Protein 3NKZ (pdb70)

InterPro domains:
  IPR008622 Flagellar protein FliT [MF_01180] (1-120)
  IPR008622 Flagellar protein FliT [PF05400] (8-108)

Solvent-accessible surface area: 20048 Å² total

Foldseek 3Di:
DPPVLVCLLVVLVCQLVVLVVVVVCVVPPCVVCNVVSCCNLVSVVVNVVSVLVPDDPVVSVVVNVVSVVVSVVVNVVVVVVVVVVVVVVVVVD/DVVCLVVVLVVLVVVLVVLVVVVVCVVVPVCPVPLVSVVNLVSVLVNVLSVLVPDPPVVSVVVNVVSVVVSVVVNVVVVVVVVVVVVPVVVPD/DVVCVVVVLVVLVCQLVVLVVCVVCVVVVVVVVNVVSVCNLVSVLVNVLSVLVVDPPVVSVVVNVVSVVVSVVVVVVVVVVVVVVVVPVVD/DVVCLVVVLVVLVVQLVVLVVVVVCVVVPVVPVNLVSLCNLVSVVVNVVSVLVVDPPVVSVVVNVVSVVVSVCVVVVVVVVVVVVVVVVVVD

Radius of gyration: 27.94 Å; Cα contacts (8 Å, |Δi|>4): 290; chains: 4; bounding box: 48×45×96 Å

Organism: Yersinia enterocolitica serotype O:8 / biotype 1B (strain NCTC 13174 / 8081) (NCBI:txid393305)

Sequence (369 aa):
SNAERHQHLLSEYQQILTLSEQLVLATEGNWDALVDLETYLKAVESTANITISSCSSLLQDLLREKLRAILDNEIEIKRLLQLRLDRLSDLVGSNAERHQHLLSEYQQILTLSEQLVLATEGNWDALVDLETYLKAVESTANITISSCSSLLQDLLREKLRAILDNEIEIKRLLQLRLDRLSDLVGSNAERHQHLLSEYQQILTLSEQLVLATEGNNWDALVDLETYLKAVESTANITISSCSSLLQDLLREKLRAILDNEIEIKRLLQLRLDRLSDLSNAERHQHLLSEYQQILTLSEQLVLATEGNWDALVDLETYLKAVESTANITISSCSSLLQDLLRREKLRAILDNEIEIKRLLQLRLDRLSDLV

B-factor: mean 51.08, std 21.11, range [17.29, 171.87]

Structure (mmCIF, N/CA/C/O backbone):
data_3NKZ
#
_entry.id   3NKZ
#
_cell.length_a   66.798
_cell.length_b   66.758
_cell.length_c   137.649
_cell.angle_alpha   90.00
_cell.angle_beta   90.00
_cell.angle_gamma   90.00
#
_symmetry.space_group_name_H-M   'P 21 21 21'
#
loop_
_entity.id
_entity.type
_entity.pdbx_description
1 polymer 'Flagellar protein fliT'
2 non-polymer 'SULFATE ION'
3 non-polymer 'TETRAETHYLENE GLYCOL'
4 water water
#
loop_
_atom_site.group_PDB
_atom_site.id
_atom_site.type_symbol
_atom_site.label_atom_id
_atom_site.label_alt_id
_atom_site.label_comp_id
_atom_site.label_asym_id
_atom_site.label_entity_id
_atom_site.label_seq_id
_atom_site.pdbx_PDB_ins_code
_atom_site.Cartn_x
_atom_site.Cartn_y
_atom_site.Cartn_z
_atom_site.occupancy
_atom_site.B_iso_or_equiv
_atom_site.auth_seq_id
_atom_site.auth_comp_id
_atom_site.auth_asym_id
_atom_site.auth_atom_id
_atom_site.pdbx_PDB_model_num
ATOM 1 N N . SER A 1 1 ? 4.414 -5.261 13.147 1.00 45.56 -2 SER A N 1
ATOM 2 C CA . SER A 1 1 ? 4.795 -3.867 13.359 1.00 46.28 -2 SER A CA 1
ATOM 3 C C . SER A 1 1 ? 6.296 -3.711 13.597 1.00 48.61 -2 SER A C 1
ATOM 4 O O . SER A 1 1 ? 7.008 -4.686 13.844 1.00 54.94 -2 SER A O 1
ATOM 7 N N . ASN A 1 2 ? 6.765 -2.470 13.530 1.00 41.00 -1 ASN A N 1
ATOM 8 C CA . ASN A 1 2 ? 8.174 -2.156 13.699 1.00 31.08 -1 ASN A CA 1
ATOM 9 C C . ASN A 1 2 ? 8.501 -1.799 15.148 1.00 40.54 -1 ASN A C 1
ATOM 10 O O . ASN A 1 2 ? 7.645 -1.915 16.022 1.00 42.94 -1 ASN A O 1
ATOM 15 N N . ALA A 1 3 ? 9.736 -1.358 15.392 1.00 46.51 0 ALA A N 1
ATOM 16 C CA . ALA A 1 3 ? 10.228 -1.053 16.745 1.00 43.26 0 ALA A CA 1
ATOM 17 C C . ALA A 1 3 ? 9.389 -0.020 17.489 1.00 38.94 0 ALA A C 1
ATOM 18 O O . ALA A 1 3 ? 8.915 -0.270 18.589 1.00 38.92 0 ALA A O 1
ATOM 28 N N . GLU A 1 5 ? 6.453 0.956 16.917 1.00 38.06 2 GLU A N 1
ATOM 29 C CA . GLU A 1 5 ? 5.083 0.477 17.070 1.00 30.84 2 GLU A CA 1
ATOM 30 C C . GLU A 1 5 ? 4.950 -0.543 18.207 1.00 36.21 2 GLU A C 1
ATOM 31 O O . GLU A 1 5 ? 4.002 -0.491 18.992 1.00 41.38 2 GLU A O 1
ATOM 37 N N . ARG A 1 6 ? 5.906 -1.460 18.307 1.00 34.17 3 ARG A N 1
ATOM 38 C CA . ARG A 1 6 ? 5.954 -2.396 19.431 1.00 38.77 3 ARG A CA 1
ATOM 39 C C . ARG A 1 6 ? 6.116 -1.731 20.803 1.00 41.38 3 ARG A C 1
ATOM 40 O O . ARG A 1 6 ? 5.505 -2.159 21.783 1.00 38.77 3 ARG A O 1
ATOM 48 N N . HIS A 1 7 ? 6.963 -0.707 20.871 1.00 41.06 4 HIS A N 1
ATOM 49 C CA . HIS A 1 7 ? 7.206 0.021 22.114 1.00 32.41 4 HIS A CA 1
ATOM 50 C C . HIS A 1 7 ? 5.965 0.799 22.574 1.00 28.68 4 HIS A C 1
ATOM 51 O O . HIS A 1 7 ? 5.597 0.790 23.759 1.00 29.74 4 HIS A O 1
ATOM 58 N N . GLN A 1 8 ? 5.314 1.487 21.651 1.00 25.73 5 GLN A N 1
ATOM 59 C CA . GLN A 1 8 ? 4.098 2.200 22.025 1.00 37.85 5 GLN A CA 1
ATOM 60 C C . GLN A 1 8 ? 3.056 1.215 22.573 1.00 38.28 5 GLN A C 1
ATOM 61 O O . GLN A 1 8 ? 2.393 1.490 23.573 1.00 37.24 5 GLN A O 1
ATOM 67 N N . HIS A 1 9 ? 2.917 0.067 21.915 1.00 30.50 6 HIS A N 1
ATOM 68 C CA . HIS A 1 9 ? 1.901 -0.901 22.306 1.00 23.85 6 HIS A CA 1
ATOM 69 C C . HIS A 1 9 ? 2.243 -1.445 23.687 1.00 27.94 6 HIS A C 1
ATOM 70 O O . HIS A 1 9 ? 1.396 -1.514 24.579 1.00 32.32 6 HIS A O 1
ATOM 77 N N . LEU A 1 10 ? 3.506 -1.798 23.874 1.00 26.68 7 LEU A N 1
ATOM 78 C CA . LEU A 1 10 ? 3.931 -2.405 25.117 1.00 20.83 7 LEU A CA 1
ATOM 79 C C . LEU A 1 10 ? 3.718 -1.451 26.262 1.00 26.68 7 LEU A C 1
ATOM 80 O O . LEU A 1 10 ? 3.178 -1.821 27.290 1.00 30.16 7 LEU A O 1
ATOM 85 N N . LEU A 1 11 ? 4.178 -0.217 26.089 1.00 32.99 8 LEU A N 1
ATOM 86 C CA . LEU A 1 11 ? 4.030 0.791 27.129 1.00 33.24 8 LEU A CA 1
ATOM 87 C C . LEU A 1 11 ? 2.552 1.069 27.338 1.00 28.29 8 LEU A C 1
ATOM 88 O O . LEU A 1 11 ? 2.047 1.108 28.464 1.00 24.60 8 LEU A O 1
ATOM 93 N N . SER A 1 12 ? 1.856 1.252 26.234 1.00 21.55 9 SER A N 1
ATOM 94 C CA . SER A 1 12 ? 0.435 1.495 26.302 1.00 30.18 9 SER A CA 1
ATOM 95 C C . SER A 1 12 ? -0.278 0.417 27.130 1.00 35.26 9 SER A C 1
ATOM 96 O O . SER A 1 12 ? -1.113 0.744 27.974 1.00 38.31 9 SER A O 1
ATOM 99 N N . GLU A 1 13 ? 0.063 -0.858 26.915 1.00 30.05 10 GLU A N 1
ATOM 100 C CA . GLU A 1 13 ? -0.603 -1.962 27.632 1.00 33.42 10 GLU A CA 1
ATOM 101 C C . GLU A 1 13 ? -0.429 -1.860 29.150 1.00 36.16 10 GLU A C 1
ATOM 102 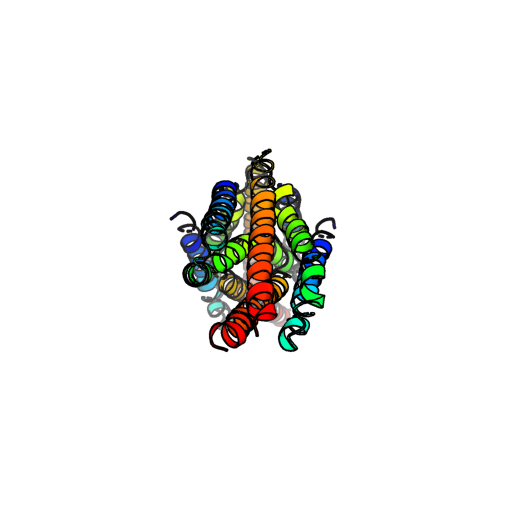O O . GLU A 1 13 ? -1.342 -2.166 29.927 1.00 22.55 10 GLU A O 1
ATOM 108 N N . TYR A 1 14 ? 0.760 -1.435 29.561 1.00 37.75 11 TYR A N 1
ATOM 109 C CA . TYR A 1 14 ? 1.082 -1.312 30.974 1.00 33.98 11 TYR A CA 1
ATOM 110 C C . TYR A 1 14 ? 0.399 -0.092 31.575 1.00 30.43 11 TYR A C 1
ATOM 111 O O . TYR A 1 14 ? 0.034 -0.078 32.758 1.00 32.15 11 TYR A O 1
ATOM 120 N N . GLN A 1 15 ? 0.218 0.934 30.753 1.00 22.35 12 GLN A N 1
ATOM 121 C CA . GLN A 1 15 ? -0.513 2.113 31.182 1.00 19.42 12 GLN A CA 1
ATOM 122 C C . GLN A 1 15 ? -1.956 1.724 31.500 1.00 32.66 12 GLN A C 1
ATOM 123 O O . GLN A 1 15 ? -2.484 2.069 32.562 1.00 41.11 12 GLN A O 1
ATOM 129 N N . GLN A 1 16 ? -2.585 0.988 30.590 1.00 29.75 13 GLN A N 1
ATOM 130 C CA . GLN A 1 16 ? -3.923 0.467 30.832 1.00 29.63 13 GLN A CA 1
ATOM 131 C C . GLN A 1 16 ? -4.001 -0.271 32.158 1.00 31.16 13 GLN A C 1
ATOM 132 O O . GLN A 1 16 ? -4.840 0.037 32.994 1.00 37.50 13 GLN A O 1
ATOM 138 N N . ILE A 1 17 ? -3.145 -1.265 32.343 1.00 28.70 14 ILE A N 1
ATOM 139 C CA . ILE A 1 17 ? -3.192 -2.057 33.565 1.00 30.03 14 ILE A CA 1
ATOM 140 C C . ILE A 1 17 ? -2.973 -1.205 34.814 1.00 29.27 14 ILE A C 1
ATOM 141 O O . ILE A 1 17 ? -3.737 -1.283 35.773 1.00 32.15 14 ILE A O 1
ATOM 146 N N . LEU A 1 18 ? -1.934 -0.378 34.807 1.00 26.93 15 LEU A N 1
ATOM 147 C CA . LEU A 1 18 ? -1.603 0.358 36.013 1.00 23.66 15 LEU A CA 1
ATOM 148 C C . LEU A 1 18 ? -2.716 1.315 36.337 1.00 27.11 15 LEU A C 1
ATOM 149 O O . LEU A 1 18 ? -3.042 1.548 37.499 1.00 32.61 15 LEU A O 1
ATOM 154 N N . THR A 1 19 ? -3.298 1.876 35.294 1.00 25.89 16 THR A N 1
ATOM 155 C CA . THR A 1 19 ? -4.352 2.852 35.464 1.00 33.09 16 THR A CA 1
ATOM 156 C C . THR A 1 19 ? -5.605 2.205 36.062 1.00 34.19 16 THR A C 1
ATOM 157 O O . THR A 1 19 ? -6.289 2.813 36.883 1.00 38.96 16 THR A O 1
ATOM 161 N N . LEU A 1 20 ? -5.871 0.961 35.678 1.00 28.89 17 LEU A N 1
ATOM 162 C CA . LEU A 1 20 ? -6.962 0.191 36.258 1.00 23.93 17 LEU A CA 1
ATOM 163 C C . LEU A 1 20 ? -6.651 -0.229 37.696 1.00 29.82 17 LEU A C 1
ATOM 164 O O . LEU A 1 20 ? -7.460 -0.058 38.601 1.00 33.05 17 LEU A O 1
ATOM 169 N N . SER A 1 21 ? -5.483 -0.817 37.883 1.00 30.47 18 SER A N 1
ATOM 170 C CA . SER A 1 21 ? -4.963 -1.103 39.205 1.00 32.05 18 SER A CA 1
ATOM 171 C C . SER A 1 21 ? -5.217 0.074 40.157 1.00 36.03 18 SER A C 1
ATOM 172 O O . SER A 1 21 ? -5.762 -0.098 41.245 1.00 35.41 18 SER A O 1
ATOM 175 N N . GLU A 1 22 ? -4.827 1.274 39.739 1.00 33.75 19 GLU A N 1
ATOM 176 C CA . GLU A 1 22 ? -5.020 2.472 40.556 1.00 33.42 19 GLU A CA 1
ATOM 177 C C . GLU A 1 22 ? -6.496 2.759 40.886 1.00 37.85 19 GLU A C 1
ATOM 178 O O . GLU A 1 22 ? -6.847 2.965 42.051 1.00 43.23 19 GLU A O 1
ATOM 184 N N . GLN A 1 23 ? -7.363 2.766 39.880 1.00 38.37 20 GLN A N 1
ATOM 185 C CA . GLN A 1 23 ? -8.785 3.003 40.128 1.00 34.99 20 GLN A CA 1
ATOM 186 C C . GLN A 1 23 ? -9.329 2.046 41.176 1.00 37.35 20 GLN A C 1
ATOM 187 O O . GLN A 1 23 ? -9.919 2.468 42.169 1.00 37.68 20 GLN A O 1
ATOM 201 N N . LEU A 1 25 ? -7.664 0.099 43.412 1.00 38.79 22 LEU A N 1
ATOM 202 C CA . LEU A 1 25 ? -7.049 0.333 44.717 1.00 36.18 22 LEU A CA 1
ATOM 203 C C . LEU A 1 25 ? -7.726 1.471 45.466 1.00 45.29 22 LEU A C 1
ATOM 204 O O . LEU A 1 25 ? -7.834 1.429 46.686 1.00 50.72 22 LEU A O 1
ATOM 209 N N . VAL A 1 26 ? -8.197 2.482 44.741 1.00 54.11 23 VAL A N 1
ATOM 210 C CA . VAL A 1 26 ? -8.905 3.587 45.383 1.00 58.93 23 VAL A CA 1
ATOM 211 C C . VAL A 1 26 ? -10.325 3.223 45.816 1.00 51.63 23 VAL A C 1
ATOM 212 O O . VAL A 1 26 ? -10.785 3.659 46.871 1.00 53.64 23 VAL A O 1
ATOM 216 N N . LEU A 1 27 ? -11.025 2.433 45.015 1.00 47.30 24 LEU A N 1
ATOM 217 C CA . LEU A 1 27 ? -12.290 1.894 45.474 1.00 53.09 24 LEU A CA 1
ATOM 218 C C . LEU A 1 27 ? -12.027 1.138 46.759 1.00 61.91 24 LEU A C 1
ATOM 219 O O . LEU A 1 27 ? -12.674 1.382 47.774 1.00 67.69 24 LEU A O 1
ATOM 224 N N . ALA A 1 28 ? -11.048 0.238 46.705 1.00 59.67 25 ALA A N 1
ATOM 225 C CA . ALA A 1 28 ? -10.685 -0.614 47.837 1.00 56.54 25 ALA A CA 1
ATOM 226 C C . ALA A 1 28 ? -10.508 0.152 49.147 1.00 58.19 25 ALA A C 1
ATOM 227 O O . ALA A 1 28 ? -11.090 -0.194 50.176 1.00 57.61 25 ALA A O 1
ATOM 229 N N . THR A 1 29 ? -9.695 1.196 49.101 1.00 59.85 26 THR A N 1
ATOM 230 C CA . THR A 1 29 ? -9.369 1.963 50.289 1.00 58.86 26 THR A CA 1
ATOM 231 C C . THR A 1 29 ? -10.608 2.584 50.919 1.00 63.90 26 THR A C 1
ATOM 232 O O . THR A 1 29 ? -10.530 3.196 51.978 1.00 69.86 26 THR A O 1
ATOM 236 N N . GLU A 1 30 ? -11.756 2.436 50.272 1.00 63.01 27 GLU A N 1
ATOM 237 C CA . GLU A 1 30 ? -12.967 3.020 50.819 1.00 67.29 27 GLU A CA 1
ATOM 238 C C . GLU A 1 30 ? -14.251 2.422 50.262 1.00 68.99 27 GLU A C 1
ATOM 239 O O . GLU A 1 30 ? -14.922 3.040 49.437 1.00 73.85 27 GLU A O 1
ATOM 245 N N . GLY A 1 31 ? -14.597 1.229 50.734 1.00 65.22 28 GLY A N 1
ATOM 246 C CA . GLY A 1 31 ? -15.826 0.582 50.323 1.00 68.50 28 GLY A CA 1
ATOM 247 C C . GLY A 1 31 ? -15.832 0.376 48.824 1.00 77.50 28 GLY A C 1
ATOM 248 O O . GLY A 1 31 ? -14.862 -0.131 48.268 1.00 83.16 28 GLY A O 1
ATOM 249 N N . ASN A 1 32 ? -16.914 0.778 48.164 1.00 79.19 29 ASN A N 1
ATOM 250 C CA . ASN A 1 32 ? -17.037 0.595 46.721 1.00 78.55 29 ASN A CA 1
ATOM 251 C C . ASN A 1 32 ? -16.503 -0.761 46.304 1.00 77.61 29 ASN A C 1
ATOM 252 O O . ASN A 1 32 ? -15.945 -0.918 45.219 1.00 80.54 29 ASN A O 1
ATOM 257 N N . TRP A 1 33 ? -16.680 -1.738 47.184 1.00 76.11 30 TRP A N 1
ATOM 258 C CA . TRP A 1 33 ? -16.103 -3.053 46.988 1.00 84.60 30 TRP A CA 1
ATOM 259 C C . TRP A 1 33 ? -16.773 -3.808 45.852 1.00 93.71 30 TRP A C 1
ATOM 260 O O . TRP A 1 33 ? -16.243 -4.808 45.364 1.00 98.67 30 TRP A O 1
ATOM 271 N N . ASP A 1 34 ? -17.948 -3.348 45.440 1.00 95.57 31 ASP A N 1
ATOM 272 C CA . ASP A 1 34 ? -18.610 -3.966 44.299 1.00 95.81 31 ASP A CA 1
ATOM 273 C C . ASP A 1 34 ? -18.304 -3.167 43.039 1.00 87.71 31 ASP A C 1
ATOM 274 O O . ASP A 1 34 ? -18.250 -3.717 41.940 1.00 88.53 31 ASP A O 1
ATOM 279 N N . ALA A 1 35 ? -18.089 -1.867 43.211 1.00 78.13 32 ALA A N 1
ATOM 280 C CA . ALA A 1 35 ? -17.674 -1.017 42.106 1.00 70.49 32 ALA A CA 1
ATOM 281 C C . ALA A 1 35 ? -16.370 -1.570 41.580 1.00 69.86 32 ALA A C 1
ATOM 282 O O . ALA A 1 35 ? -15.995 -1.341 40.431 1.00 71.73 32 ALA A O 1
ATOM 284 N N . LEU A 1 36 ? -15.690 -2.308 42.448 1.00 66.07 33 LEU A N 1
ATOM 285 C CA . LEU A 1 36 ? -14.394 -2.883 42.153 1.00 64.37 33 LEU A CA 1
ATOM 286 C C . LEU A 1 36 ? -14.549 -4.060 41.212 1.00 62.62 33 LEU A C 1
ATOM 287 O O . LEU A 1 36 ? -13.678 -4.327 40.389 1.00 63.96 33 LEU A O 1
ATOM 292 N N . VAL A 1 37 ? -15.667 -4.764 41.350 1.00 61.91 34 VAL A N 1
ATOM 293 C CA . VAL A 1 37 ? -15.894 -5.998 40.613 1.00 63.36 34 VAL A CA 1
ATOM 294 C C . VAL A 1 37 ? -16.083 -5.699 39.132 1.00 62.77 34 VAL A C 1
ATOM 295 O O . VAL A 1 37 ? -15.837 -6.548 38.268 1.00 60.82 34 VAL A O 1
ATOM 299 N N . ASP A 1 38 ? -16.522 -4.477 38.854 1.00 66.94 35 ASP A N 1
ATOM 300 C CA . ASP A 1 38 ? -16.824 -4.047 37.496 1.00 72.01 35 ASP A CA 1
ATOM 301 C C . ASP A 1 38 ? -15.535 -3.881 36.720 1.00 66.60 35 ASP A C 1
ATOM 302 O O . ASP A 1 38 ? -15.376 -4.392 35.607 1.00 68.38 35 ASP A O 1
ATOM 307 N N . LEU A 1 39 ? -14.614 -3.149 37.327 1.00 57.50 36 LEU A N 1
ATOM 308 C CA . LEU A 1 39 ? -13.313 -2.932 36.742 1.00 45.90 36 LEU A CA 1
ATOM 309 C C . LEU A 1 39 ? -12.614 -4.262 36.550 1.00 43.13 36 LEU A C 1
ATOM 310 O O . LEU A 1 39 ? -11.865 -4.430 35.596 1.00 45.13 36 LEU A O 1
ATOM 315 N N . GLU A 1 40 ? -12.874 -5.212 37.448 1.00 44.30 37 GLU A N 1
ATOM 316 C CA . GLU A 1 40 ? -12.138 -6.477 37.448 1.00 44.16 37 GLU A CA 1
ATOM 317 C C . GLU A 1 40 ? -12.029 -7.148 36.074 1.00 41.12 37 GLU A C 1
ATOM 318 O O . GLU A 1 40 ? -10.928 -7.454 35.622 1.00 40.60 37 GLU A O 1
ATOM 337 N N . THR A 1 42 ? -12.424 -5.854 33.112 1.00 37.57 39 THR A N 1
ATOM 338 C CA . THR A 1 42 ? -11.666 -4.999 32.199 1.00 35.06 39 THR A CA 1
ATOM 339 C C . THR A 1 42 ? -10.177 -5.070 32.511 1.00 31.44 39 THR A C 1
ATOM 340 O O . THR A 1 42 ? -9.339 -5.077 31.616 1.00 31.25 39 THR A O 1
ATOM 344 N N . TYR A 1 43 ? -9.869 -5.085 33.800 1.00 28.28 40 TYR A N 1
ATOM 345 C CA . TYR A 1 43 ? -8.527 -5.265 34.292 1.00 32.30 40 TYR A CA 1
ATOM 346 C C . TYR A 1 43 ? -7.947 -6.538 33.722 1.00 34.26 40 TYR A C 1
ATOM 347 O O . TYR A 1 43 ? -6.818 -6.555 33.216 1.00 34.99 40 TYR A O 1
ATOM 356 N N . LEU A 1 44 ? -8.730 -7.608 33.813 1.00 31.14 41 LEU A N 1
ATOM 357 C CA . LEU A 1 44 ? -8.256 -8.918 33.425 1.00 29.44 41 LEU A CA 1
ATOM 358 C C . LEU A 1 44 ? -8.044 -8.999 31.931 1.00 32.95 41 LEU A C 1
ATOM 359 O O . LEU A 1 44 ? -7.229 -9.780 31.469 1.00 43.15 41 LEU A O 1
ATOM 364 N N . LYS A 1 45 ? -8.770 -8.203 31.162 1.00 29.65 42 LYS A N 1
ATOM 365 C CA . LYS A 1 45 ? -8.624 -8.292 29.721 1.00 31.38 42 LYS A CA 1
ATOM 366 C C . LYS A 1 45 ? -7.412 -7.501 29.254 1.00 33.06 42 LYS A C 1
ATOM 367 O O . LYS A 1 45 ? -6.796 -7.819 28.228 1.00 30.56 42 LYS A O 1
ATOM 373 N N . ALA A 1 46 ? -7.053 -6.485 30.031 1.00 29.37 43 ALA A N 1
ATOM 374 C CA . ALA A 1 46 ? -5.884 -5.683 29.714 1.00 32.85 43 ALA A CA 1
ATOM 375 C C . ALA A 1 46 ? -4.688 -6.561 29.978 1.00 35.19 43 ALA A C 1
ATOM 376 O O . ALA A 1 46 ? -3.712 -6.568 29.218 1.00 36.59 43 ALA A O 1
ATOM 378 N N . VAL A 1 47 ? -4.786 -7.315 31.071 1.00 34.69 44 VAL A N 1
ATOM 379 C CA . VAL A 1 47 ? -3.763 -8.288 31.452 1.00 28.48 44 VAL A CA 1
ATOM 380 C C . VAL A 1 47 ? -3.609 -9.384 30.404 1.00 26.87 44 VAL A C 1
ATOM 381 O O . VAL A 1 47 ? -2.492 -9.799 30.094 1.00 37.73 44 VAL A O 1
ATOM 385 N N . GLU A 1 48 ? -4.719 -9.841 29.838 1.00 27.78 45 GLU A N 1
ATOM 386 C CA . GLU A 1 48 ? -4.655 -10.853 28.782 1.00 31.79 45 GLU A CA 1
ATOM 387 C C . GLU A 1 48 ? -3.944 -10.310 27.542 1.00 30.98 45 GLU A C 1
ATOM 388 O O . GLU A 1 48 ? -3.193 -11.021 26.871 1.00 33.80 45 GLU A O 1
ATOM 394 N N . SER A 1 49 ? -4.192 -9.045 27.236 1.00 27.20 46 SER A N 1
ATOM 395 C CA . SER A 1 49 ? -3.636 -8.436 26.038 1.00 23.25 46 SER A CA 1
ATOM 396 C C . SER A 1 49 ? -2.139 -8.195 26.196 1.00 29.90 46 SER A C 1
ATOM 397 O O . SER A 1 49 ? -1.397 -8.152 25.212 1.00 33.86 46 SER A O 1
ATOM 400 N N . THR A 1 50 ? -1.694 -8.038 27.439 1.00 26.45 47 THR A N 1
ATOM 401 C CA . THR A 1 50 ? -0.276 -7.856 27.715 1.00 30.90 47 THR A CA 1
ATOM 402 C C . THR A 1 50 ? 0.440 -9.193 27.653 1.00 33.55 47 THR A C 1
ATOM 403 O O . THR A 1 50 ? 1.519 -9.314 27.069 1.00 35.85 47 THR A O 1
ATOM 407 N N . ALA A 1 51 ? -0.165 -10.199 28.271 1.00 31.32 48 ALA A N 1
ATOM 408 C CA . ALA A 1 51 ? 0.413 -11.527 28.269 1.00 34.95 48 ALA A CA 1
ATOM 409 C C . ALA A 1 51 ? 0.599 -11.971 26.824 1.00 34.57 48 ALA A C 1
ATOM 410 O O . ALA A 1 51 ? 1.596 -12.592 26.467 1.00 32.97 48 ALA A O 1
ATOM 412 N N . ASN A 1 52 ? -0.369 -11.618 25.988 1.00 37.49 49 ASN A N 1
ATOM 413 C CA . ASN A 1 52 ? -0.393 -12.065 24.603 1.00 31.01 49 ASN A CA 1
ATOM 414 C C . ASN A 1 52 ? 0.738 -11.510 23.774 1.00 30.75 49 ASN A C 1
ATOM 415 O O . ASN A 1 52 ? 1.105 -12.078 22.756 1.00 36.43 49 ASN A O 1
ATOM 420 N N . ILE A 1 53 ? 1.284 -10.381 24.196 1.00 28.71 50 ILE A N 1
ATOM 421 C CA . ILE A 1 53 ? 2.431 -9.816 23.502 1.00 32.25 50 ILE A CA 1
ATOM 422 C C . ILE A 1 53 ? 3.524 -10.886 23.310 1.00 34.83 50 ILE A C 1
ATOM 423 O O . ILE A 1 53 ? 3.924 -11.204 22.191 1.00 40.62 50 ILE A O 1
ATOM 428 N N . THR A 1 54 ? 3.972 -11.453 24.419 1.00 29.62 51 THR A N 1
ATOM 429 C CA . THR A 1 54 ? 4.959 -12.519 24.438 1.00 32.61 51 THR A CA 1
ATOM 430 C C . THR A 1 54 ? 4.505 -13.786 23.719 1.00 39.24 51 THR A C 1
ATOM 431 O O . THR A 1 54 ? 5.279 -14.446 23.016 1.00 40.07 51 THR A O 1
ATOM 435 N N . ILE A 1 55 ? 3.246 -14.144 23.919 1.00 41.23 52 ILE A N 1
ATOM 436 C CA . ILE A 1 55 ? 2.710 -15.353 23.318 1.00 34.49 52 ILE A CA 1
ATOM 437 C C . ILE A 1 55 ? 2.708 -15.298 21.794 1.00 35.59 52 ILE A C 1
ATOM 438 O O . ILE A 1 55 ? 3.207 -16.206 21.136 1.00 38.63 52 ILE A O 1
ATOM 443 N N . SER A 1 56 ? 2.126 -14.237 21.246 1.00 34.62 53 SER A N 1
ATOM 444 C CA . SER A 1 56 ? 1.938 -14.093 19.804 1.00 41.53 53 SER A CA 1
ATOM 445 C C . SER A 1 56 ? 3.257 -14.005 19.043 1.00 40.87 53 SER A C 1
ATOM 446 O O . SER A 1 56 ? 3.317 -14.314 17.862 1.00 45.20 53 SER A O 1
ATOM 449 N N . SER A 1 57 ? 4.311 -13.584 19.731 1.00 44.77 54 SER A N 1
ATOM 450 C CA . SER A 1 57 ? 5.623 -13.440 19.111 1.00 61.01 54 SER A CA 1
ATOM 451 C C . SER A 1 57 ? 6.448 -14.732 19.110 1.00 67.24 54 SER A C 1
ATOM 452 O O . SER A 1 57 ? 7.564 -14.764 18.588 1.00 71.74 54 SER A O 1
ATOM 455 N N . CYS A 1 58 ? 5.896 -15.791 19.691 1.00 61.90 55 CYS A N 1
ATOM 456 C CA . CYS A 1 58 ? 6.643 -17.026 19.932 1.00 57.55 55 CYS A CA 1
ATOM 457 C C . CYS A 1 58 ? 6.854 -17.897 18.666 1.00 52.11 55 CYS A C 1
ATOM 458 O O . CYS A 1 58 ? 5.913 -18.143 17.905 1.00 56.97 55 CYS A O 1
ATOM 461 N N . SER A 1 59 ? 8.097 -18.340 18.450 1.00 47.66 56 SER A N 1
ATOM 462 C CA . SER A 1 59 ? 8.458 -19.185 17.308 1.00 47.97 56 SER A CA 1
ATOM 463 C C . SER A 1 59 ? 7.614 -20.448 17.252 1.00 53.59 56 SER A C 1
ATOM 464 O O . SER A 1 59 ? 6.864 -20.676 16.300 1.00 66.35 56 SER A O 1
ATOM 467 N N . SER A 1 60 ? 7.758 -21.272 18.282 1.00 46.55 57 SER A N 1
ATOM 468 C CA . SER A 1 60 ? 7.090 -22.564 18.337 1.00 43.27 57 SER A CA 1
ATOM 469 C C . SER A 1 60 ? 5.594 -22.404 18.230 1.00 37.52 57 SER A C 1
ATOM 470 O O . SER A 1 60 ? 4.969 -21.784 19.082 1.00 44.17 57 SER A O 1
ATOM 473 N N . LEU A 1 61 ? 5.017 -22.955 17.179 1.00 35.26 58 LEU A N 1
ATOM 474 C CA . LEU A 1 61 ? 3.580 -22.917 17.048 1.00 37.28 58 LEU A CA 1
ATOM 475 C C . LEU A 1 61 ? 2.977 -23.846 18.081 1.00 46.28 58 LEU A C 1
ATOM 476 O O . LEU A 1 61 ? 1.952 -23.536 18.681 1.00 51.80 58 LEU A O 1
ATOM 489 N N . LEU A 1 63 ? 4.081 -24.505 21.007 1.00 42.09 60 LEU A N 1
ATOM 490 C CA . LEU A 1 63 ? 4.115 -23.806 22.282 1.00 36.03 60 LEU A CA 1
ATOM 491 C C . LEU A 1 63 ? 3.120 -22.646 22.333 1.00 34.15 60 LEU A C 1
ATOM 492 O O . LEU A 1 63 ? 2.456 -22.449 23.340 1.00 38.41 60 LEU A O 1
ATOM 497 N N . GLN A 1 64 ? 3.022 -21.880 21.252 1.00 29.68 61 GLN A N 1
ATOM 498 C CA . GLN A 1 64 ? 2.074 -20.768 21.195 1.00 31.13 61 GLN A CA 1
ATOM 499 C C . GLN A 1 64 ? 0.665 -21.292 21.410 1.00 31.08 61 GLN A C 1
ATOM 500 O O . GLN A 1 64 ? -0.136 -20.689 22.121 1.00 34.85 61 GLN A O 1
ATOM 506 N N . ASP A 1 65 ? 0.374 -22.427 20.791 1.00 28.50 62 ASP A N 1
ATOM 507 C CA . ASP A 1 65 ? -0.898 -23.098 20.975 1.00 27.55 62 ASP A CA 1
ATOM 508 C C . ASP A 1 65 ? -1.172 -23.247 22.461 1.00 30.52 62 ASP A C 1
ATOM 509 O O . ASP A 1 65 ? -2.217 -22.847 22.973 1.00 37.63 62 ASP A O 1
ATOM 514 N N . LEU A 1 66 ? -0.203 -23.826 23.145 1.00 27.96 63 LEU A N 1
ATOM 515 C CA . LEU A 1 66 ? -0.397 -24.326 24.497 1.00 28.54 63 LEU A CA 1
ATOM 516 C C . LEU A 1 66 ? -0.372 -23.222 25.528 1.00 30.42 63 LEU A C 1
ATOM 517 O O . LEU A 1 66 ? -1.066 -23.296 26.541 1.00 39.15 63 LEU A O 1
ATOM 522 N N . LEU A 1 67 ? 0.432 -22.199 25.288 1.00 32.70 64 LEU A N 1
ATOM 523 C CA . LEU A 1 67 ? 0.442 -21.061 26.189 1.00 31.34 64 LEU A CA 1
ATOM 524 C C . LEU A 1 67 ? -0.908 -20.358 26.180 1.00 30.48 64 LEU A C 1
ATOM 525 O O . LEU A 1 67 ? -1.375 -19.889 27.221 1.00 26.69 64 LEU A O 1
ATOM 530 N N . ARG A 1 68 ? -1.543 -20.273 25.014 1.00 23.65 65 ARG A N 1
ATOM 531 C CA . ARG A 1 68 ? -2.845 -19.610 24.955 1.00 32.87 65 ARG A CA 1
ATOM 532 C C . ARG A 1 68 ? -3.837 -20.396 25.807 1.00 33.49 65 ARG A C 1
ATOM 533 O O . ARG A 1 68 ? -4.621 -19.828 26.546 1.00 33.01 65 ARG A O 1
ATOM 541 N N . GLU A 1 69 ? -3.780 -21.718 25.688 1.00 37.17 66 GLU A N 1
ATOM 542 C CA . GLU A 1 69 ? -4.592 -22.628 26.481 1.00 29.40 66 GLU A CA 1
ATOM 543 C C . GLU A 1 69 ? -4.412 -22.401 27.988 1.00 31.88 66 GLU A C 1
ATOM 544 O O . GLU A 1 69 ? -5.376 -22.336 28.749 1.00 32.71 66 GLU A O 1
ATOM 550 N N . LYS A 1 70 ? -3.162 -22.306 28.421 1.00 36.12 67 LYS A N 1
ATOM 551 C CA . LYS A 1 70 ? -2.863 -22.056 29.824 1.00 30.21 67 LYS A CA 1
ATOM 552 C C . LYS A 1 70 ? -3.265 -20.650 30.292 1.00 32.33 67 LYS A C 1
ATOM 553 O O . LYS A 1 70 ? -3.707 -20.473 31.428 1.00 33.94 67 LYS A O 1
ATOM 559 N N . LEU A 1 71 ? -3.100 -19.646 29.436 1.00 31.49 68 LEU A N 1
ATOM 560 C CA . LEU A 1 71 ? -3.499 -18.283 29.803 1.00 31.77 68 LEU A CA 1
ATOM 561 C C . LEU A 1 71 ? -5.012 -18.189 30.002 1.00 31.64 68 LEU A C 1
ATOM 562 O O . LEU A 1 71 ? -5.473 -17.561 30.941 1.00 35.88 68 LEU A O 1
ATOM 567 N N . ARG A 1 72 ? -5.792 -18.830 29.141 1.00 32.62 69 ARG A N 1
ATOM 568 C CA . ARG A 1 72 ? -7.239 -18.779 29.320 1.00 32.58 69 ARG A CA 1
ATOM 569 C C . ARG A 1 72 ? -7.673 -19.515 30.577 1.00 30.19 69 ARG A C 1
ATOM 570 O O . ARG A 1 72 ? -8.632 -19.117 31.219 1.00 32.46 69 ARG A O 1
ATOM 578 N N . ALA A 1 73 ? -6.955 -20.572 30.944 1.00 29.11 70 ALA A N 1
ATOM 579 C CA . ALA A 1 73 ? -7.256 -21.309 32.164 1.00 26.70 70 ALA A CA 1
ATOM 580 C C . ALA A 1 73 ? -6.943 -20.456 33.369 1.00 24.88 70 ALA A C 1
ATOM 581 O O . ALA A 1 73 ? -7.722 -20.380 34.310 1.00 33.46 70 ALA A O 1
ATOM 583 N N . ILE A 1 74 ? -5.785 -19.816 33.337 1.00 27.14 71 ILE A N 1
ATOM 584 C CA . ILE A 1 74 ? -5.355 -18.951 34.425 1.00 30.43 71 ILE A CA 1
ATOM 585 C C . ILE A 1 74 ? -6.364 -17.839 34.655 1.00 33.82 71 ILE A C 1
ATOM 586 O O . ILE A 1 74 ? -6.733 -17.519 35.788 1.00 34.56 71 ILE A O 1
ATOM 591 N N . LEU A 1 75 ? -6.826 -17.253 33.568 1.00 32.13 72 LEU A N 1
ATOM 592 C CA . LEU A 1 75 ? -7.777 -16.159 33.668 1.00 34.58 72 LEU A CA 1
ATOM 593 C C . LEU A 1 75 ? -9.137 -16.648 34.177 1.00 37.44 72 LEU A C 1
ATOM 594 O O . LEU A 1 75 ? -9.739 -16.020 35.044 1.00 50.56 72 LEU A O 1
ATOM 599 N N . ASP A 1 76 ? -9.618 -17.766 33.641 1.00 33.92 73 ASP A N 1
ATOM 600 C CA . ASP A 1 76 ? -10.918 -18.300 34.036 1.00 36.95 73 ASP A CA 1
ATOM 601 C C . ASP A 1 76 ? -10.881 -18.658 35.520 1.00 39.57 73 ASP A C 1
ATOM 602 O O . ASP A 1 76 ? -11.853 -18.464 36.243 1.00 38.71 73 ASP A O 1
ATOM 607 N N . ASN A 1 77 ? -9.745 -19.179 35.967 1.00 37.90 74 ASN A N 1
ATOM 608 C CA . ASN A 1 77 ? -9.556 -19.486 37.373 1.00 35.50 74 ASN A CA 1
ATOM 609 C C . ASN A 1 77 ? -9.518 -18.251 38.264 1.00 40.38 74 ASN A C 1
ATOM 610 O O . ASN A 1 77 ? -10.140 -18.239 39.322 1.00 44.79 74 ASN A O 1
ATOM 615 N N . GLU A 1 78 ? -8.782 -17.221 37.854 1.00 42.89 75 GLU A N 1
ATOM 616 C CA . GLU A 1 78 ? -8.791 -15.942 38.584 1.00 44.44 75 GLU A CA 1
ATOM 617 C C . GLU A 1 78 ? -10.208 -15.382 38.680 1.00 40.42 75 GLU A C 1
ATOM 618 O O . GLU A 1 78 ? -10.603 -14.821 39.698 1.00 41.66 75 GLU A O 1
ATOM 624 N N . ILE A 1 79 ? -10.966 -15.528 37.603 1.00 35.94 76 ILE A N 1
ATOM 625 C CA . ILE A 1 79 ? -12.348 -15.077 37.570 1.00 36.40 76 ILE A CA 1
ATOM 626 C C . ILE A 1 79 ? -13.191 -15.866 38.574 1.00 44.94 76 ILE A C 1
ATOM 627 O O . ILE A 1 79 ? -14.004 -15.284 39.301 1.00 40.21 76 ILE A O 1
ATOM 632 N N . GLU A 1 80 ? -12.976 -17.186 38.619 1.00 44.47 77 GLU A N 1
ATOM 633 C CA . GLU A 1 80 ? -13.779 -18.081 39.450 1.00 40.71 77 GLU A CA 1
ATOM 634 C C . GLU A 1 80 ? -13.456 -17.960 40.933 1.00 40.21 77 GLU A C 1
ATOM 635 O O . GLU A 1 80 ? -14.332 -18.065 41.777 1.00 42.25 77 GLU A O 1
ATOM 641 N N . ILE A 1 81 ? -12.194 -17.748 41.260 1.00 35.35 78 ILE A N 1
ATOM 642 C CA . ILE A 1 81 ? -11.857 -17.504 42.646 1.00 28.41 78 ILE A CA 1
ATOM 643 C C . ILE A 1 81 ? -12.498 -16.215 43.134 1.00 41.93 78 ILE A C 1
ATOM 644 O O . ILE A 1 81 ? -13.161 -16.202 44.168 1.00 50.15 78 ILE A O 1
ATOM 649 N N . LYS A 1 82 ? -12.285 -15.133 42.386 1.00 43.22 79 LYS A N 1
ATOM 650 C CA . LYS A 1 82 ? -12.792 -13.817 42.749 1.00 46.07 79 LYS A CA 1
ATOM 651 C C . LYS A 1 82 ? -14.311 -13.831 42.935 1.00 51.74 79 LYS A C 1
ATOM 652 O O . LYS A 1 82 ? -14.859 -13.058 43.723 1.00 58.02 79 LYS A O 1
ATOM 658 N N . ARG A 1 83 ? -14.993 -14.697 42.196 1.00 50.11 80 ARG A N 1
ATOM 659 C CA . ARG A 1 83 ? -16.433 -14.868 42.358 1.00 53.55 80 ARG A CA 1
ATOM 660 C C . ARG A 1 83 ? -16.697 -15.533 43.700 1.00 54.52 80 ARG A C 1
ATOM 661 O O . ARG A 1 83 ? -17.459 -15.026 44.528 1.00 51.24 80 ARG A O 1
ATOM 669 N N . LEU A 1 84 ? -16.050 -16.680 43.893 1.00 55.10 81 LEU A N 1
ATOM 670 C CA . LEU A 1 84 ? -16.109 -17.437 45.137 1.00 55.01 81 LEU A CA 1
ATOM 671 C C . LEU A 1 84 ? -15.899 -16.554 46.359 1.00 60.63 81 LEU A C 1
ATOM 672 O O . LEU A 1 84 ? -16.576 -16.718 47.375 1.00 60.80 81 LEU A O 1
ATOM 677 N N . LEU A 1 85 ? -14.955 -15.624 46.267 1.00 60.63 82 LEU A N 1
ATOM 678 C CA . LEU A 1 85 ? -14.720 -14.718 47.377 1.00 58.34 82 LEU A CA 1
ATOM 679 C C . LEU A 1 85 ? -15.755 -13.606 47.449 1.00 59.97 82 LEU A C 1
ATOM 680 O O . LEU A 1 85 ? -16.145 -13.196 48.537 1.00 61.03 82 LEU A O 1
ATOM 685 N N . GLN A 1 86 ? -16.219 -13.122 46.305 1.00 63.05 83 GLN A N 1
ATOM 686 C CA . GLN A 1 86 ? -17.316 -12.174 46.350 1.00 68.02 83 GLN A CA 1
ATOM 687 C C . GLN A 1 86 ? -18.493 -12.874 47.003 1.00 66.12 83 GLN A C 1
ATOM 688 O O . GLN A 1 86 ? -19.107 -12.342 47.920 1.00 71.78 83 GLN A O 1
ATOM 694 N N . LEU A 1 87 ? -18.790 -14.084 46.543 1.00 61.29 84 LEU A N 1
ATOM 695 C CA . LEU A 1 87 ? -19.877 -14.868 47.119 1.00 59.85 84 LEU A CA 1
ATOM 696 C C . LEU A 1 87 ? -19.723 -15.081 48.631 1.00 63.48 84 LEU A C 1
ATOM 697 O O . LEU A 1 87 ? -20.683 -14.914 49.378 1.00 68.56 84 LEU A O 1
ATOM 702 N N . ARG A 1 88 ? -18.521 -15.449 49.076 1.00 61.47 85 ARG A N 1
ATOM 703 C CA . ARG A 1 88 ? -18.242 -15.602 50.504 1.00 64.02 85 ARG A CA 1
ATOM 704 C C . ARG A 1 88 ? -18.584 -14.306 51.230 1.00 67.22 85 ARG A C 1
ATOM 705 O O . ARG A 1 88 ? -19.351 -14.308 52.194 1.00 72.71 85 ARG A O 1
ATOM 713 N N . LEU A 1 89 ? -18.009 -13.203 50.761 1.00 63.74 86 LEU A N 1
ATOM 714 C CA . LEU A 1 89 ? -18.323 -11.887 51.29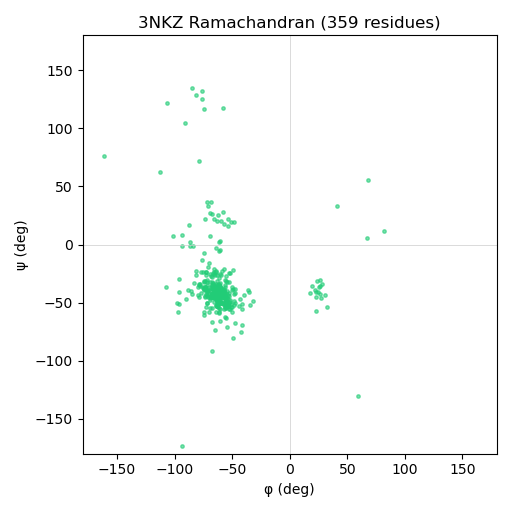6 1.00 69.18 86 LEU A CA 1
ATOM 715 C C . LEU A 1 89 ? -19.820 -11.660 51.239 1.00 79.29 86 LEU A C 1
ATOM 716 O O . LEU A 1 89 ? -20.488 -11.656 52.275 1.00 87.58 86 LEU A O 1
ATOM 721 N N . ASP A 1 90 ? -20.338 -11.473 50.027 1.00 78.71 87 ASP A N 1
ATOM 722 C CA . ASP A 1 90 ? -21.776 -11.338 49.809 1.00 81.02 87 ASP A CA 1
ATOM 723 C C . ASP A 1 90 ? -22.546 -12.166 50.840 1.00 86.25 87 ASP A C 1
ATOM 724 O O . ASP A 1 90 ? -23.467 -11.663 51.491 1.00 87.45 87 ASP A O 1
ATOM 729 N N . ARG A 1 91 ? -22.153 -13.427 51.005 1.00 85.03 88 ARG A N 1
ATOM 730 C CA . ARG A 1 91 ? -22.801 -14.289 51.988 1.00 85.78 88 ARG A CA 1
ATOM 731 C C . ARG A 1 91 ? -22.568 -13.789 53.419 1.00 88.90 88 ARG A C 1
ATOM 732 O O . ARG A 1 91 ? -23.483 -13.243 54.034 1.00 94.59 88 ARG A O 1
ATOM 740 N N . LEU A 1 92 ? -21.355 -13.957 53.941 1.00 82.16 89 LEU A N 1
ATOM 741 C CA . LEU A 1 92 ? -21.044 -13.510 55.300 1.00 78.10 89 LEU A CA 1
ATOM 742 C C . LEU A 1 92 ? -21.767 -12.225 55.691 1.00 85.99 89 LEU A C 1
ATOM 743 O O . LEU A 1 92 ? -22.250 -12.100 56.816 1.00 91.37 89 LEU A O 1
ATOM 748 N N . SER A 1 93 ? -21.839 -11.274 54.763 1.00 88.40 90 SER A N 1
ATOM 749 C CA . SER A 1 93 ? -22.356 -9.937 55.061 1.00 93.57 90 SER A CA 1
ATOM 750 C C . SER A 1 93 ? -23.869 -9.890 55.266 1.00 100.74 90 SER A C 1
ATOM 751 O O . SER A 1 93 ? -24.350 -9.381 56.279 1.00 103.38 90 SER A O 1
ATOM 754 N N . ASP A 1 94 ? -24.624 -10.395 54.297 1.00 103.89 91 ASP A N 1
ATOM 755 C CA . ASP A 1 94 ? -26.073 -10.425 54.437 1.00 107.82 91 ASP A CA 1
ATOM 756 C C . ASP A 1 94 ? -26.434 -11.152 55.725 1.00 109.76 91 ASP A C 1
ATOM 757 O O . ASP A 1 94 ? -27.323 -10.726 56.465 1.00 110.43 91 ASP A O 1
ATOM 762 N N . LEU A 1 95 ? -25.718 -12.246 55.985 1.00 109.27 92 LEU A N 1
ATOM 763 C CA . LEU A 1 95 ? -25.857 -13.022 57.213 1.00 104.53 92 LEU A CA 1
ATOM 764 C C . LEU A 1 95 ? -25.969 -12.109 58.422 1.00 107.35 92 LEU A C 1
ATOM 765 O O . LEU A 1 95 ? -27.050 -11.931 58.985 1.00 109.60 92 LEU A O 1
ATOM 770 N N . VAL A 1 96 ? -24.839 -11.538 58.821 1.00 106.19 93 VAL A N 1
ATOM 771 C CA . VAL A 1 96 ? -24.819 -10.593 59.924 1.00 108.14 93 VAL A CA 1
ATOM 772 C C . VAL A 1 96 ? -25.902 -9.526 59.748 1.00 107.35 93 VAL A C 1
ATOM 773 O O . VAL A 1 96 ? -26.981 -9.621 60.342 1.00 112.05 93 VAL A O 1
ATOM 777 N N . GLY A 1 97 ? -25.622 -8.523 58.922 1.00 98.38 94 GLY A N 1
ATOM 778 C CA . GLY A 1 97 ? -26.569 -7.450 58.696 1.00 94.88 94 GLY A CA 1
ATOM 779 C C . GLY A 1 97 ? -26.109 -6.495 57.616 1.00 96.10 94 GLY A C 1
ATOM 780 O O . GLY A 1 97 ? -25.262 -5.635 57.855 1.00 97.67 94 GLY A O 1
ATOM 781 N N . SER B 1 1 ? 21.063 -23.842 22.248 1.00 102.20 -2 SER B N 1
ATOM 782 C CA . SER B 1 1 ? 19.992 -23.323 21.405 1.00 98.03 -2 SER B CA 1
ATOM 783 C C . SER B 1 1 ? 19.155 -22.302 22.157 1.00 85.16 -2 SER B C 1
ATOM 784 O O . SER B 1 1 ? 18.280 -22.667 22.941 1.00 83.24 -2 SER B O 1
ATOM 787 N N . ASN B 1 2 ? 19.435 -21.022 21.919 1.00 74.87 -1 ASN B N 1
ATOM 788 C CA . ASN B 1 2 ? 18.729 -19.952 22.612 1.00 60.21 -1 ASN B CA 1
ATOM 789 C C . ASN B 1 2 ? 17.229 -20.122 22.480 1.00 48.02 -1 ASN B C 1
ATOM 790 O O . ASN B 1 2 ? 16.517 -20.088 23.474 1.00 51.43 -1 ASN B O 1
ATOM 795 N N . ALA B 1 3 ? 16.751 -20.320 21.257 1.00 43.49 0 ALA B N 1
ATOM 796 C CA . ALA B 1 3 ? 15.324 -20.503 21.042 1.00 40.96 0 ALA B CA 1
ATOM 797 C C . ALA B 1 3 ? 14.789 -21.586 21.973 1.00 43.49 0 ALA B C 1
ATOM 798 O O . ALA B 1 3 ? 13.816 -21.364 22.698 1.00 44.48 0 ALA B O 1
ATOM 813 N N . GLU B 1 5 ? 16.038 -22.871 24.790 1.00 37.54 2 GLU B N 1
ATOM 814 C CA . GLU B 1 5 ? 16.082 -22.414 26.176 1.00 44.20 2 GLU B CA 1
ATOM 815 C C . GLU B 1 5 ? 14.979 -21.407 26.473 1.00 43.54 2 GLU B C 1
ATOM 816 O O . GLU B 1 5 ? 14.179 -21.587 27.391 1.00 42.92 2 GLU B O 1
ATOM 822 N N . ARG B 1 6 ? 14.961 -20.326 25.705 1.00 41.88 3 ARG B N 1
ATOM 823 C CA . ARG B 1 6 ? 13.909 -19.327 25.825 1.00 43.11 3 ARG B CA 1
ATOM 824 C C . ARG B 1 6 ? 12.541 -20.008 25.966 1.00 38.81 3 ARG B C 1
ATOM 825 O O . ARG B 1 6 ? 11.762 -19.661 26.839 1.00 38.10 3 ARG B O 1
ATOM 833 N N . HIS B 1 7 ? 12.275 -21.001 25.121 1.00 37.15 4 HIS B N 1
ATOM 834 C CA . HIS B 1 7 ? 10.984 -21.691 25.112 1.00 36.05 4 HIS B CA 1
ATOM 835 C C . HIS B 1 7 ? 10.686 -22.492 26.379 1.00 37.04 4 HIS B C 1
ATOM 836 O O . HIS B 1 7 ? 9.556 -22.500 26.850 1.00 35.02 4 HIS B O 1
ATOM 843 N N . GLN B 1 8 ? 11.698 -23.153 26.931 1.00 46.20 5 GLN B N 1
ATOM 844 C CA . GLN B 1 8 ? 11.554 -23.888 28.190 1.00 49.34 5 GLN B CA 1
ATOM 845 C C . GLN B 1 8 ? 11.194 -22.960 29.321 1.00 36.42 5 GLN B C 1
ATOM 846 O O . GLN B 1 8 ? 10.290 -23.215 30.104 1.00 42.68 5 GLN B O 1
ATOM 852 N N . HIS B 1 9 ? 11.959 -21.889 29.424 1.00 34.01 6 HIS B N 1
ATOM 853 C CA . HIS B 1 9 ? 11.749 -20.913 30.463 1.00 34.19 6 HIS B CA 1
ATOM 854 C C . HIS B 1 9 ? 10.348 -20.330 30.384 1.00 34.51 6 HIS B C 1
ATOM 855 O O . HIS B 1 9 ? 9.635 -20.283 31.381 1.00 37.05 6 HIS B O 1
ATOM 862 N N . LEU B 1 10 ? 9.950 -19.886 29.199 1.00 27.47 7 LEU B N 1
ATOM 863 C CA . LEU B 1 10 ? 8.607 -19.350 29.025 1.00 30.38 7 LEU B CA 1
ATOM 864 C C . LEU B 1 10 ? 7.561 -20.398 29.403 1.00 31.97 7 LEU B C 1
ATOM 865 O O . LEU B 1 10 ? 6.607 -20.107 30.118 1.00 34.16 7 LEU B O 1
ATOM 870 N N . LEU B 1 11 ? 7.744 -21.624 28.924 1.00 31.60 8 LEU B N 1
ATOM 871 C CA . LEU B 1 11 ? 6.798 -22.680 29.229 1.00 21.27 8 LEU B CA 1
ATOM 872 C C . LEU B 1 11 ? 6.756 -22.903 30.733 1.00 30.98 8 LEU B C 1
ATOM 873 O O . LEU B 1 11 ? 5.686 -22.948 31.337 1.00 31.89 8 LEU B O 1
ATOM 878 N N . SER B 1 12 ? 7.932 -23.048 31.330 1.00 29.25 9 SER B N 1
ATOM 879 C CA . SER B 1 12 ? 8.041 -23.312 32.759 1.00 28.39 9 SER B CA 1
ATOM 880 C C . SER B 1 12 ? 7.306 -22.268 33.563 1.00 29.33 9 SER B C 1
ATOM 881 O O . SER B 1 12 ? 6.584 -22.574 34.504 1.00 33.81 9 SER B O 1
ATOM 884 N N . GLU B 1 13 ? 7.507 -21.012 33.191 1.00 22.92 10 GLU B N 1
ATOM 885 C CA . GLU B 1 13 ? 6.880 -19.926 33.905 1.00 26.89 10 GLU B CA 1
ATOM 886 C C . GLU B 1 13 ? 5.362 -20.068 33.904 1.00 32.08 10 GLU B C 1
ATOM 887 O O . GLU B 1 13 ? 4.737 -20.001 34.957 1.00 34.42 10 GLU B O 1
ATOM 893 N N . TYR B 1 14 ? 4.765 -20.274 32.733 1.00 17.81 11 TYR B N 1
ATOM 894 C CA . TYR B 1 14 ? 3.314 -20.436 32.645 1.00 21.84 11 TYR B CA 1
ATOM 895 C C . TYR B 1 14 ? 2.841 -21.684 33.353 1.00 30.72 11 TYR B C 1
ATOM 896 O O . TYR B 1 14 ? 1.769 -21.715 33.963 1.00 31.23 11 TYR B O 1
ATOM 905 N N . GLN B 1 15 ? 3.646 -22.731 33.264 1.00 28.05 12 GLN B N 1
ATOM 906 C CA . GLN B 1 15 ? 3.333 -23.919 34.001 1.00 25.90 12 GLN B CA 1
ATOM 907 C C . GLN B 1 15 ? 3.285 -23.555 35.482 1.00 30.05 12 GLN B C 1
ATOM 908 O O . GLN B 1 15 ? 2.362 -23.948 36.183 1.00 38.61 12 GLN B O 1
ATOM 914 N N . GLN B 1 16 ? 4.267 -22.794 35.958 1.00 29.23 13 GLN B N 1
ATOM 915 C CA . GLN B 1 16 ? 4.342 -22.492 37.393 1.00 31.67 13 GLN B CA 1
ATOM 916 C C . GLN B 1 16 ? 3.128 -21.716 37.812 1.00 30.83 13 GLN B C 1
ATOM 917 O O . GLN B 1 16 ? 2.554 -21.965 38.868 1.00 38.80 13 GLN B O 1
ATOM 923 N N . ILE B 1 17 ? 2.768 -20.734 36.994 1.00 23.82 14 ILE B N 1
ATOM 924 C CA . ILE B 1 17 ? 1.605 -19.896 37.257 1.00 31.05 14 ILE B CA 1
ATOM 925 C C . ILE B 1 17 ? 0.321 -20.729 37.273 1.00 34.67 14 ILE B C 1
ATOM 926 O O . ILE B 1 17 ? -0.480 -20.611 38.189 1.00 33.72 14 ILE B O 1
ATOM 931 N N . LEU B 1 18 ? 0.123 -21.581 36.272 1.00 31.28 15 LEU B N 1
ATOM 932 C CA . LEU B 1 18 ? -1.121 -22.338 36.207 1.00 30.14 15 LEU B CA 1
ATOM 933 C C . LEU B 1 18 ? -1.236 -23.301 37.393 1.00 30.13 15 LEU B C 1
ATOM 934 O O . LEU B 1 18 ? -2.290 -23.444 38.006 1.00 35.73 15 LEU B O 1
ATOM 939 N N . THR B 1 19 ? -0.147 -23.969 37.717 1.00 29.44 16 THR B N 1
ATOM 940 C CA . THR B 1 19 ? -0.158 -24.883 38.838 1.00 33.41 16 THR B CA 1
ATOM 941 C C . THR B 1 19 ? -0.660 -24.155 40.072 1.00 35.56 16 THR B C 1
ATOM 942 O O . THR B 1 19 ? -1.610 -24.588 40.721 1.00 43.12 16 THR B O 1
ATOM 946 N N . LEU B 1 20 ? -0.029 -23.029 40.365 1.00 33.24 17 LEU B N 1
ATOM 947 C CA . LEU B 1 20 ? -0.395 -22.202 41.509 1.00 29.35 17 LEU B CA 1
ATOM 948 C C . LEU B 1 20 ? -1.831 -21.705 41.460 1.00 35.29 17 LEU B C 1
ATOM 949 O O . LEU B 1 20 ? -2.505 -21.634 42.485 1.00 35.10 17 LEU B O 1
ATOM 954 N N . SER B 1 21 ? -2.294 -21.362 40.263 1.00 35.40 18 SER B N 1
ATOM 955 C CA . SER B 1 21 ? -3.689 -20.984 40.035 1.00 35.40 18 SER B CA 1
ATOM 956 C C . SER B 1 21 ? -4.654 -22.150 40.294 1.00 36.89 18 SER B C 1
ATOM 957 O O . SER B 1 21 ? -5.747 -21.952 40.814 1.00 42.61 18 SER B O 1
ATOM 960 N N . GLU B 1 22 ? -4.243 -23.364 39.941 1.00 33.27 19 GLU B N 1
ATOM 961 C CA . GLU B 1 22 ? -5.086 -24.530 40.147 1.00 30.28 19 GLU B CA 1
ATOM 962 C C . GLU B 1 22 ? -5.173 -24.885 41.615 1.00 29.99 19 GLU B C 1
ATOM 963 O O . GLU B 1 22 ? -6.233 -25.255 42.112 1.00 34.97 19 GLU B O 1
ATOM 969 N N . GLN B 1 23 ? -4.059 -24.778 42.321 1.00 25.14 20 GLN B N 1
ATOM 970 C CA . GLN B 1 23 ? -4.061 -25.113 43.741 1.00 27.39 20 GLN B CA 1
ATOM 971 C C . GLN B 1 23 ? -4.903 -24.109 44.514 1.00 30.42 20 GLN B C 1
ATOM 972 O O . GLN B 1 23 ? -5.654 -24.476 45.416 1.00 39.95 20 GLN B O 1
ATOM 986 N N . LEU B 1 25 ? -7.436 -22.323 43.268 1.00 43.88 22 LEU B N 1
ATOM 987 C CA . LEU B 1 25 ? -8.842 -22.539 42.921 1.00 41.32 22 LEU B CA 1
ATOM 988 C C . LEU B 1 25 ? -9.554 -23.559 43.812 1.00 44.44 22 LEU B C 1
ATOM 989 O O . LEU B 1 25 ? -10.615 -23.274 44.356 1.00 48.18 22 LEU B O 1
ATOM 994 N N . VAL B 1 26 ? -8.983 -24.752 43.930 1.00 39.80 23 VAL B N 1
ATOM 995 C CA . VAL B 1 26 ? -9.612 -25.823 44.684 1.00 53.16 23 VAL B CA 1
ATOM 996 C C . VAL B 1 26 ? -9.659 -25.482 46.170 1.00 52.12 23 VAL B C 1
ATOM 997 O O . VAL B 1 26 ? -10.589 -25.877 46.879 1.00 50.81 23 VAL B O 1
ATOM 1001 N N . LEU B 1 27 ? -8.644 -24.757 46.635 1.00 52.08 24 LEU B N 1
ATOM 1002 C CA . LEU B 1 27 ? -8.624 -24.258 48.004 1.00 50.98 24 LEU B CA 1
ATOM 1003 C C . LEU B 1 27 ? -9.803 -23.318 48.219 1.00 47.20 24 LEU B C 1
ATOM 1004 O O . LEU B 1 27 ? -10.471 -23.353 49.247 1.00 49.84 24 LEU B O 1
ATOM 1009 N N . ALA B 1 28 ? -10.040 -22.464 47.233 1.00 47.81 25 ALA B N 1
ATOM 1010 C CA . ALA B 1 28 ? -11.142 -21.514 47.277 1.00 52.73 25 ALA B CA 1
ATOM 1011 C C . ALA B 1 28 ? -12.471 -22.251 47.228 1.00 52.69 25 ALA B C 1
ATOM 1012 O O . ALA B 1 28 ? -13.426 -21.861 47.895 1.00 53.57 25 ALA B O 1
ATOM 1014 N N . THR B 1 29 ? -12.515 -23.324 46.439 1.00 55.51 26 THR B N 1
ATOM 1015 C CA . THR B 1 29 ? -13.748 -24.072 46.200 1.00 48.97 26 THR B CA 1
ATOM 1016 C C . THR B 1 29 ? -14.221 -24.766 47.460 1.00 50.33 26 THR B C 1
ATOM 1017 O O . THR B 1 29 ? -15.423 -24.895 47.686 1.00 52.91 26 THR B O 1
ATOM 1021 N N . GLU B 1 30 ? -13.286 -25.211 48.287 1.00 50.10 27 GLU B N 1
ATOM 1022 C CA . GLU B 1 30 ? -13.679 -25.891 49.510 1.00 63.49 27 GLU B CA 1
ATOM 1023 C C . GLU B 1 30 ? -13.565 -24.970 50.708 1.00 67.50 27 GLU B C 1
ATOM 1024 O O . GLU B 1 30 ? -13.750 -25.391 51.846 1.00 70.86 27 GLU B O 1
ATOM 1030 N N . GLY B 1 31 ? -13.280 -23.701 50.426 1.00 70.23 28 GLY B N 1
ATOM 1031 C CA . GLY B 1 31 ? -13.308 -22.651 51.426 1.00 72.17 28 GLY B CA 1
ATOM 1032 C C . GLY B 1 31 ? -12.224 -22.749 52.483 1.00 79.78 28 GLY B C 1
ATOM 1033 O O . GLY B 1 31 ? -12.518 -22.787 53.681 1.00 88.22 28 GLY B O 1
ATOM 1034 N N . ASN B 1 32 ? -10.970 -22.797 52.047 1.00 76.89 29 ASN B N 1
ATOM 1035 C CA . ASN B 1 32 ? -9.846 -22.740 52.973 1.00 77.59 29 ASN B CA 1
ATOM 1036 C C . ASN B 1 32 ? -9.062 -21.451 52.796 1.00 69.95 29 ASN B C 1
ATOM 1037 O O . ASN B 1 32 ? -7.883 -21.473 52.455 1.00 69.08 29 ASN B O 1
ATOM 1042 N N . TRP B 1 33 ? -9.730 -20.328 53.042 1.00 66.45 30 TRP B N 1
ATOM 1043 C CA . TRP B 1 33 ? -9.172 -19.011 52.750 1.00 70.20 30 TRP B CA 1
ATOM 1044 C C . TRP B 1 33 ? -7.903 -18.731 53.539 1.00 73.75 30 TRP B C 1
ATOM 1045 O O . TRP B 1 33 ? -7.242 -17.711 53.329 1.00 72.74 30 TRP B O 1
ATOM 1056 N N . ASP B 1 34 ? -7.569 -19.648 54.442 1.00 78.01 31 ASP B N 1
ATOM 1057 C CA . ASP B 1 34 ? -6.296 -19.596 55.146 1.00 83.13 31 ASP B CA 1
ATOM 1058 C C . ASP B 1 34 ? -5.132 -19.860 54.181 1.00 76.35 31 ASP B C 1
ATOM 1059 O O . ASP B 1 34 ? -4.328 -18.967 53.905 1.00 76.45 31 ASP B O 1
ATOM 1064 N N . ALA B 1 35 ? -5.062 -21.080 53.656 1.00 69.57 32 ALA B N 1
ATOM 1065 C CA . ALA B 1 35 ? -3.929 -21.511 52.851 1.00 69.66 32 ALA B CA 1
ATOM 1066 C C . ALA B 1 35 ? -3.764 -20.644 51.617 1.00 67.69 32 ALA B C 1
ATOM 1067 O O . ALA B 1 35 ? -2.876 -20.878 50.800 1.00 71.75 32 ALA B O 1
ATOM 1069 N N . LEU B 1 36 ? -4.611 -19.628 51.502 1.00 65.09 33 LEU B N 1
ATOM 1070 C CA . LEU B 1 36 ? -4.736 -18.874 50.267 1.00 64.09 33 LEU B CA 1
ATOM 1071 C C . LEU B 1 36 ? -3.808 -17.674 50.171 1.00 64.12 33 LEU B C 1
ATOM 1072 O O . LEU B 1 36 ? -3.163 -17.470 49.144 1.00 65.23 33 LEU B O 1
ATOM 1077 N N . VAL B 1 37 ? -3.750 -16.877 51.229 1.00 64.38 34 VAL B N 1
ATOM 1078 C CA . VAL B 1 37 ? -2.931 -15.670 51.222 1.00 64.32 34 VAL B CA 1
ATOM 1079 C C . VAL B 1 37 ? -1.466 -16.030 51.016 1.00 69.09 34 VAL B C 1
ATOM 1080 O O . VAL B 1 37 ? -0.690 -15.249 50.455 1.00 67.82 34 VAL B O 1
ATOM 1084 N N . ASP B 1 38 ? -1.096 -17.228 51.457 1.00 73.14 35 ASP B N 1
ATOM 1085 C CA . ASP B 1 38 ? 0.281 -17.673 51.334 1.00 75.21 35 ASP B CA 1
ATOM 1086 C C . ASP B 1 38 ? 0.620 -17.951 49.881 1.00 68.03 35 ASP B C 1
ATOM 1087 O O . ASP B 1 38 ? 1.540 -17.355 49.322 1.00 72.10 35 ASP B O 1
ATOM 1092 N N . LEU B 1 39 ? -0.139 -18.847 49.264 1.00 55.03 36 LEU B N 1
ATOM 1093 C CA . LEU B 1 39 ? 0.065 -19.150 47.862 1.00 45.87 36 LEU B CA 1
ATOM 1094 C C . LEU B 1 39 ? 0.073 -17.886 47.018 1.00 43.64 36 LEU B C 1
ATOM 1095 O O . LEU B 1 39 ? 0.647 -17.860 45.937 1.00 41.67 36 LEU B O 1
ATOM 1100 N N . GLU B 1 40 ? -0.562 -16.833 47.509 1.00 48.49 37 GLU B N 1
ATOM 1101 C CA . GLU B 1 40 ? -0.765 -15.652 46.682 1.00 47.85 37 GLU B CA 1
ATOM 1102 C C . GLU B 1 40 ? 0.534 -14.923 46.416 1.00 41.06 37 GLU B C 1
ATOM 1103 O O . GLU B 1 40 ? 0.810 -14.530 45.289 1.00 39.82 37 GLU B O 1
ATOM 1117 N N . THR B 1 42 ? 3.514 -16.063 46.342 1.00 37.84 39 THR B N 1
ATOM 1118 C CA . THR B 1 42 ? 4.382 -16.860 45.486 1.00 35.91 39 THR B CA 1
ATOM 1119 C C . THR B 1 42 ? 3.906 -16.788 44.049 1.00 42.60 39 THR B C 1
ATOM 1120 O O . THR B 1 42 ? 4.684 -16.870 43.102 1.00 40.68 39 THR B O 1
ATOM 1124 N N . TYR B 1 43 ? 2.599 -16.649 43.908 1.00 43.49 40 TYR B N 1
ATOM 1125 C CA . TYR B 1 43 ? 1.947 -16.608 42.616 1.00 41.71 40 TYR B CA 1
ATOM 1126 C C . TYR B 1 43 ? 2.214 -15.258 41.937 1.00 36.34 40 TYR B C 1
ATOM 1127 O O . TYR B 1 43 ? 2.573 -15.210 40.765 1.00 40.40 40 TYR B O 1
ATOM 1136 N N . LEU B 1 44 ? 2.084 -14.169 42.682 1.00 32.02 41 LEU B N 1
ATOM 1137 C CA . LEU B 1 44 ? 2.389 -12.838 42.148 1.00 32.77 41 LEU B CA 1
ATOM 1138 C C . LEU B 1 44 ? 3.837 -12.752 41.741 1.00 35.68 41 LEU B C 1
ATOM 1139 O O . LEU B 1 44 ? 4.190 -12.056 40.796 1.00 38.06 41 LEU B O 1
ATOM 1144 N N . LYS B 1 45 ? 4.675 -13.453 42.488 1.00 41.84 42 LYS B N 1
ATOM 1145 C CA . LYS B 1 45 ? 6.092 -13.550 42.177 1.00 44.50 42 LYS B CA 1
ATOM 1146 C C . LYS B 1 45 ? 6.343 -14.312 40.881 1.00 37.07 42 LYS B C 1
ATOM 1147 O O . LYS B 1 45 ? 7.225 -13.958 40.115 1.00 41.82 42 LYS B O 1
ATOM 1153 N N . ALA B 1 46 ? 5.575 -15.362 40.625 1.00 34.76 43 ALA B N 1
ATOM 1154 C CA . ALA B 1 46 ? 5.713 -16.066 39.354 1.00 37.27 43 ALA B CA 1
ATOM 1155 C C . ALA B 1 46 ? 5.206 -15.190 38.206 1.00 33.01 43 ALA B C 1
ATOM 1156 O O . ALA B 1 46 ? 5.761 -15.204 37.103 1.00 29.71 43 ALA B O 1
ATOM 1158 N N . VAL B 1 47 ? 4.144 -14.432 38.473 1.00 34.96 44 VAL B N 1
ATOM 1159 C CA . VAL B 1 47 ? 3.599 -13.504 37.487 1.00 31.67 44 VAL B CA 1
ATOM 1160 C C . VAL B 1 47 ? 4.639 -12.450 37.124 1.00 34.00 44 VAL B C 1
ATOM 1161 O O . VAL B 1 47 ? 4.961 -12.262 35.952 1.00 37.27 44 VAL B O 1
ATOM 1165 N N . GLU B 1 48 ? 5.160 -11.774 38.144 1.00 37.70 45 GLU B N 1
ATOM 1166 C CA . GLU B 1 48 ? 6.269 -10.838 37.993 1.00 35.63 45 GLU B CA 1
ATOM 1167 C C . GLU B 1 48 ? 7.345 -11.413 37.093 1.00 34.18 45 GLU B C 1
ATOM 1168 O O . GLU B 1 48 ? 7.736 -10.791 36.117 1.00 34.33 45 GLU B O 1
ATOM 1174 N N . SER B 1 49 ? 7.803 -12.618 37.427 1.00 42.40 46 SER B N 1
ATOM 1175 C CA . SER B 1 49 ? 8.920 -13.261 36.741 1.00 38.83 46 SER B CA 1
ATOM 1176 C C . SER B 1 49 ? 8.659 -13.463 35.258 1.00 35.14 46 SER B C 1
ATOM 1177 O O . SER B 1 49 ? 9.563 -13.331 34.441 1.00 38.63 46 SER B O 1
ATOM 1180 N N . THR B 1 50 ? 7.420 -13.786 34.914 1.00 32.89 47 THR B N 1
ATOM 1181 C CA . THR B 1 50 ? 7.052 -14.007 33.522 1.00 31.07 47 THR B CA 1
ATOM 1182 C C . THR B 1 50 ? 6.845 -12.693 32.772 1.00 36.73 47 THR B C 1
ATOM 1183 O O . THR B 1 50 ? 7.128 -12.587 31.569 1.00 38.55 47 THR B O 1
ATOM 1187 N N . ALA B 1 51 ? 6.318 -11.698 33.479 1.00 33.16 48 ALA B N 1
ATOM 1188 C CA . ALA B 1 51 ? 6.141 -10.382 32.886 1.00 41.32 48 ALA B CA 1
ATOM 1189 C C . ALA B 1 51 ? 7.500 -9.781 32.530 1.00 37.16 48 ALA B C 1
ATOM 1190 O O . ALA B 1 51 ? 7.641 -9.076 31.520 1.00 32.83 48 ALA B O 1
ATOM 1192 N N . ASN B 1 52 ? 8.505 -10.076 33.346 1.00 28.90 49 ASN B N 1
ATOM 1193 C CA . ASN B 1 52 ? 9.844 -9.590 33.048 1.00 32.87 49 ASN B CA 1
ATOM 1194 C C . ASN B 1 52 ? 10.429 -10.190 31.775 1.00 37.98 49 ASN B C 1
ATOM 1195 O O . ASN B 1 52 ? 11.338 -9.619 31.176 1.00 44.32 49 ASN B O 1
ATOM 1200 N N . ILE B 1 53 ? 9.904 -11.332 31.345 1.00 37.10 50 ILE B N 1
ATOM 1201 C CA . ILE B 1 53 ? 10.386 -11.906 30.100 1.00 33.03 50 ILE B CA 1
ATOM 1202 C C . ILE B 1 53 ? 10.223 -10.858 29.013 1.00 42.38 50 ILE B C 1
ATOM 1203 O O . ILE B 1 53 ? 11.170 -10.498 28.316 1.00 43.29 50 ILE B O 1
ATOM 1208 N N . THR B 1 54 ? 9.013 -10.340 28.897 1.00 44.04 51 THR B N 1
ATOM 1209 C CA . THR B 1 54 ? 8.710 -9.362 27.867 1.00 43.38 51 THR B CA 1
ATOM 1210 C C . THR B 1 54 ? 9.499 -8.064 28.037 1.00 42.15 51 THR B C 1
ATOM 1211 O O . THR B 1 54 ? 10.005 -7.495 27.064 1.00 42.32 51 THR B O 1
ATOM 1215 N N . ILE B 1 55 ? 9.595 -7.590 29.270 1.00 34.25 52 ILE B N 1
ATOM 1216 C CA . ILE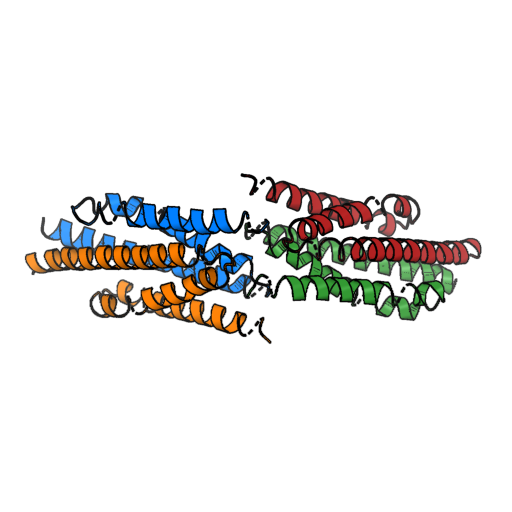 B 1 55 ? 10.304 -6.350 29.543 1.00 35.25 52 ILE B CA 1
ATOM 1217 C C . ILE B 1 55 ? 11.779 -6.444 29.156 1.00 43.02 52 ILE B C 1
ATOM 1218 O O . ILE B 1 55 ? 12.304 -5.589 28.444 1.00 47.52 52 ILE B O 1
ATOM 1223 N N . SER B 1 56 ? 12.439 -7.498 29.613 1.00 44.57 53 SER B N 1
ATOM 1224 C CA . SER B 1 56 ? 13.875 -7.641 29.409 1.00 45.30 53 SER B CA 1
ATOM 1225 C C . SER B 1 56 ? 14.301 -7.743 27.938 1.00 50.37 53 SER B C 1
ATOM 1226 O O . SER B 1 56 ? 15.428 -7.392 27.596 1.00 56.09 53 SER B O 1
ATOM 1229 N N . SER B 1 57 ? 13.411 -8.223 27.073 1.00 45.87 54 SER B N 1
ATOM 1230 C CA . SER B 1 57 ? 13.731 -8.376 25.654 1.00 42.06 54 SER B CA 1
ATOM 1231 C C . SER B 1 57 ? 13.460 -7.096 24.875 1.00 42.92 54 SER B C 1
ATOM 1232 O O . SER B 1 57 ? 13.642 -7.037 23.663 1.00 49.54 54 SER B O 1
ATOM 1235 N N . CYS B 1 58 ? 13.035 -6.065 25.583 1.00 40.21 55 CYS B N 1
ATOM 1236 C CA . CYS B 1 58 ? 12.757 -4.791 24.951 1.00 36.18 55 CYS B CA 1
ATOM 1237 C C . CYS B 1 58 ? 14.035 -3.957 24.735 1.00 44.31 55 CYS B C 1
ATOM 1238 O O . CYS B 1 58 ? 14.817 -3.729 25.662 1.00 46.12 55 CYS B O 1
ATOM 1241 N N . SER B 1 59 ? 14.231 -3.491 23.503 1.00 45.57 56 SER B N 1
ATOM 1242 C CA . SER B 1 59 ? 15.460 -2.792 23.117 1.00 48.87 56 SER B CA 1
ATOM 1243 C C . SER B 1 59 ? 15.700 -1.462 23.859 1.00 48.04 56 SER B C 1
ATOM 1244 O O . SER B 1 59 ? 16.834 -1.131 24.214 1.00 51.29 56 SER B O 1
ATOM 1247 N N . SER B 1 60 ? 14.638 -0.704 24.093 1.00 45.37 57 SER B N 1
ATOM 1248 C CA . SER B 1 60 ? 14.765 0.565 24.796 1.00 40.63 57 SER B CA 1
ATOM 1249 C C . SER B 1 60 ? 14.984 0.343 26.287 1.00 41.86 57 SER B C 1
ATOM 1250 O O . SER B 1 60 ? 14.115 -0.180 26.968 1.00 39.91 57 SER B O 1
ATOM 1253 N N . LEU B 1 61 ? 16.135 0.756 26.799 1.00 48.82 58 LEU B N 1
ATOM 1254 C CA . LEU B 1 61 ? 16.430 0.620 28.227 1.00 47.04 58 LEU B CA 1
ATOM 1255 C C . LEU B 1 61 ? 15.634 1.573 29.111 1.00 46.12 58 LEU B C 1
ATOM 1256 O O . LEU B 1 61 ? 15.385 1.279 30.281 1.00 44.04 58 LEU B O 1
ATOM 1269 N N . LEU B 1 63 ? 12.686 2.349 28.547 1.00 43.72 60 LEU B N 1
ATOM 1270 C CA . LEU B 1 63 ? 11.383 1.730 28.607 1.00 40.32 60 LEU B CA 1
ATOM 1271 C C . LEU B 1 63 ? 11.404 0.573 29.599 1.00 37.36 60 LEU B C 1
ATOM 1272 O O . LEU B 1 63 ? 10.464 0.404 30.368 1.00 47.24 60 LEU B O 1
ATOM 1277 N N . GLN B 1 64 ? 12.484 -0.206 29.594 1.00 33.69 61 GLN B N 1
ATOM 1278 C CA . GLN B 1 64 ? 12.628 -1.315 30.532 1.00 36.74 61 GLN B CA 1
ATOM 1279 C C . GLN B 1 64 ? 12.427 -0.853 31.961 1.00 39.56 61 GLN B C 1
ATOM 1280 O O . GLN B 1 64 ? 11.787 -1.536 32.757 1.00 45.34 61 GLN B O 1
ATOM 1286 N N . ASP B 1 65 ? 12.982 0.309 32.284 1.00 41.54 62 ASP B N 1
ATOM 1287 C CA . ASP B 1 65 ? 12.917 0.839 33.642 1.00 42.11 62 ASP B CA 1
ATOM 1288 C C .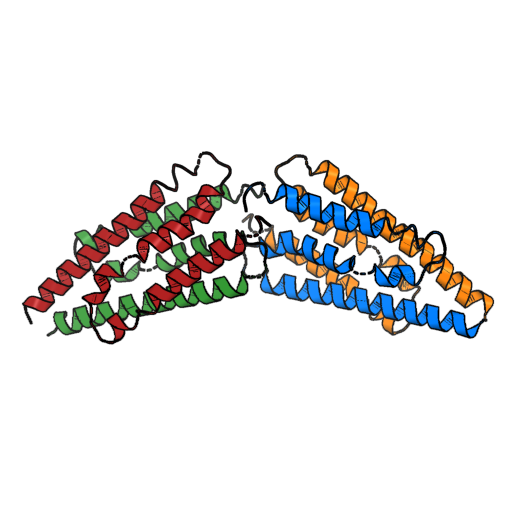 ASP B 1 65 ? 11.529 1.317 34.010 1.00 38.05 62 ASP B C 1
ATOM 1289 O O . ASP B 1 65 ? 11.047 1.059 35.109 1.00 37.49 62 ASP B O 1
ATOM 1294 N N . LEU B 1 66 ? 10.899 2.038 33.095 1.00 33.67 63 LEU B N 1
ATOM 1295 C CA . LEU B 1 66 ? 9.536 2.498 33.308 1.00 32.05 63 LEU B CA 1
ATOM 1296 C C . LEU B 1 66 ? 8.624 1.305 33.558 1.00 35.36 63 LEU B C 1
ATOM 1297 O O . LEU B 1 66 ? 7.883 1.263 34.530 1.00 43.18 63 LEU B O 1
ATOM 1302 N N . LEU B 1 67 ? 8.706 0.318 32.679 1.00 39.60 64 LEU B N 1
ATOM 1303 C CA . LEU B 1 67 ? 7.859 -0.861 32.773 1.00 32.01 64 LEU B CA 1
ATOM 1304 C C . LEU B 1 67 ? 8.075 -1.608 34.075 1.00 27.81 64 LEU B C 1
ATOM 1305 O O . LEU B 1 67 ? 7.114 -2.017 34.714 1.00 29.21 64 LEU B O 1
ATOM 1310 N N . ARG B 1 68 ? 9.333 -1.785 34.471 1.00 29.27 65 ARG B N 1
ATOM 1311 C CA . ARG B 1 68 ? 9.635 -2.403 35.763 1.00 34.32 65 ARG B CA 1
ATOM 1312 C C . ARG B 1 68 ? 9.013 -1.640 36.934 1.00 37.52 65 ARG B C 1
ATOM 1313 O O . ARG B 1 68 ? 8.473 -2.244 37.859 1.00 36.37 65 ARG B O 1
ATOM 1321 N N . GLU B 1 69 ? 9.098 -0.311 36.886 1.00 41.48 66 GLU B N 1
ATOM 1322 C CA . GLU B 1 69 ? 8.453 0.537 37.878 1.00 33.59 66 GLU B CA 1
ATOM 1323 C C . GLU B 1 69 ? 6.950 0.300 37.847 1.00 32.82 66 GLU B C 1
ATOM 1324 O O . GLU B 1 69 ? 6.326 0.150 38.890 1.00 33.47 66 GLU B O 1
ATOM 1330 N N . LYS B 1 70 ? 6.368 0.270 36.651 1.00 27.71 67 LYS B N 1
ATOM 1331 C CA . LYS B 1 70 ? 4.933 0.056 36.537 1.00 29.70 67 LYS B CA 1
ATOM 1332 C C . LYS B 1 70 ? 4.560 -1.351 36.974 1.00 32.24 67 LYS B C 1
ATOM 1333 O O . LYS B 1 70 ? 3.540 -1.559 37.622 1.00 28.21 67 LYS B O 1
ATOM 1339 N N . LEU B 1 71 ? 5.402 -2.319 36.629 1.00 31.02 68 LEU B N 1
ATOM 1340 C CA . LEU B 1 71 ? 5.167 -3.700 37.018 1.00 31.16 68 LEU B CA 1
ATOM 1341 C C . LEU B 1 71 ? 5.159 -3.810 38.541 1.00 36.01 68 LEU B C 1
ATOM 1342 O O . LEU B 1 71 ? 4.251 -4.396 39.132 1.00 41.06 68 LEU B O 1
ATOM 1347 N N . ARG B 1 72 ? 6.164 -3.226 39.174 1.00 32.69 69 ARG B N 1
ATOM 1348 C CA . ARG B 1 72 ? 6.259 -3.265 40.620 1.00 34.90 69 ARG B CA 1
ATOM 1349 C C . ARG B 1 72 ? 5.066 -2.553 41.236 1.00 35.54 69 ARG B C 1
ATOM 1350 O O . ARG B 1 72 ? 4.515 -3.008 42.228 1.00 39.26 69 ARG B O 1
ATOM 1358 N N . ALA B 1 73 ? 4.660 -1.433 40.646 1.00 34.04 70 ALA B N 1
ATOM 1359 C CA . ALA B 1 73 ? 3.554 -0.671 41.194 1.00 28.15 70 ALA B CA 1
ATOM 1360 C C . ALA B 1 73 ? 2.275 -1.471 41.043 1.00 30.96 70 ALA B C 1
ATOM 1361 O O . ALA B 1 73 ? 1.473 -1.562 41.965 1.00 33.62 70 ALA B O 1
ATOM 1363 N N . ILE B 1 74 ? 2.085 -2.082 39.889 1.00 32.29 71 ILE B N 1
ATOM 1364 C CA . ILE B 1 74 ? 0.913 -2.933 39.719 1.00 33.94 71 ILE B CA 1
ATOM 1365 C C . ILE B 1 74 ? 0.810 -4.041 40.764 1.00 31.24 71 ILE B C 1
ATOM 1366 O O . ILE B 1 74 ? -0.266 -4.285 41.321 1.00 32.32 71 ILE B O 1
ATOM 1371 N N . LEU B 1 75 ? 1.920 -4.727 41.008 1.00 28.19 72 LEU B N 1
ATOM 1372 C CA . LEU B 1 75 ? 1.917 -5.871 41.911 1.00 35.33 72 LEU B CA 1
ATOM 1373 C C . LEU B 1 75 ? 1.646 -5.466 43.362 1.00 41.42 72 LEU B C 1
ATOM 1374 O O . LEU B 1 75 ? 1.131 -6.252 44.154 1.00 46.92 72 LEU B O 1
ATOM 1379 N N . ASP B 1 76 ? 2.007 -4.243 43.716 1.00 37.33 73 ASP B N 1
ATOM 1380 C CA . ASP B 1 76 ? 1.853 -3.799 45.092 1.00 41.34 73 ASP B CA 1
ATOM 1381 C C . ASP B 1 76 ? 0.437 -3.314 45.318 1.00 40.32 73 ASP B C 1
ATOM 1382 O O . ASP B 1 76 ? -0.115 -3.460 46.416 1.00 38.69 73 ASP B O 1
ATOM 1387 N N . ASN B 1 77 ? -0.147 -2.738 44.274 1.00 29.77 74 ASN B N 1
ATOM 1388 C CA . ASN B 1 77 ? -1.549 -2.372 44.323 1.00 30.10 74 ASN B CA 1
ATOM 1389 C C . ASN B 1 77 ? -2.396 -3.632 44.447 1.00 33.88 74 ASN B C 1
ATOM 1390 O O . ASN B 1 77 ? -3.340 -3.670 45.221 1.00 45.28 74 ASN B O 1
ATOM 1395 N N . GLU B 1 78 ? -2.038 -4.675 43.706 1.00 37.32 75 GLU B N 1
ATOM 1396 C CA . GLU B 1 78 ? -2.762 -5.946 43.785 1.00 38.15 75 GLU B CA 1
ATOM 1397 C C . GLU B 1 78 ? -2.656 -6.541 45.182 1.00 38.88 75 GLU B C 1
ATOM 1398 O O . GLU B 1 78 ? -3.629 -7.040 45.740 1.00 47.93 75 GLU B O 1
ATOM 1404 N N . ILE B 1 79 ? -1.460 -6.498 45.741 1.00 36.82 76 ILE B N 1
ATOM 1405 C CA . ILE B 1 79 ? -1.237 -6.962 47.100 1.00 36.23 76 ILE B CA 1
ATOM 1406 C C . ILE B 1 79 ? -2.040 -6.132 48.104 1.00 40.56 76 ILE B C 1
ATOM 1407 O O . ILE B 1 79 ? -2.795 -6.670 48.910 1.00 44.52 76 ILE B O 1
ATOM 1412 N N . GLU B 1 80 ? -1.872 -4.817 48.045 1.00 39.99 77 GLU B N 1
ATOM 1413 C CA . GLU B 1 80 ? -2.628 -3.912 48.888 1.00 37.33 77 GLU B CA 1
ATOM 1414 C C . GLU B 1 80 ? -4.132 -4.097 48.727 1.00 37.90 77 GLU B C 1
ATOM 1415 O O . GLU B 1 80 ? -4.863 -4.161 49.707 1.00 46.42 77 GLU B O 1
ATOM 1421 N N . ILE B 1 81 ? -4.602 -4.185 47.496 1.00 31.41 78 ILE B N 1
ATOM 1422 C CA . ILE B 1 81 ? -6.010 -4.467 47.279 1.00 37.51 78 ILE B CA 1
ATOM 1423 C C . ILE B 1 81 ? -6.436 -5.720 48.018 1.00 44.79 78 ILE B C 1
ATOM 1424 O O . ILE B 1 81 ? -7.462 -5.733 48.690 1.00 46.27 78 ILE B O 1
ATOM 1429 N N . LYS B 1 82 ? -5.640 -6.773 47.892 1.00 45.87 79 LYS B N 1
ATOM 1430 C CA . LYS B 1 82 ? -5.965 -8.050 48.509 1.00 44.94 79 LYS B CA 1
ATOM 1431 C C . LYS B 1 82 ? -5.774 -8.010 50.033 1.00 53.13 79 LYS B C 1
ATOM 1432 O O . LYS B 1 82 ? -6.607 -8.515 50.785 1.00 52.10 79 LYS B O 1
ATOM 1438 N N . ARG B 1 83 ? -4.687 -7.400 50.492 1.00 56.78 80 ARG B N 1
ATOM 1439 C CA . ARG B 1 83 ? -4.490 -7.212 51.922 1.00 53.45 80 ARG B CA 1
ATOM 1440 C C . ARG B 1 83 ? -5.681 -6.463 52.506 1.00 56.70 80 ARG B C 1
ATOM 1441 O O . ARG B 1 83 ? -6.117 -6.731 53.620 1.00 60.97 80 ARG B O 1
ATOM 1449 N N . LEU B 1 84 ? -6.207 -5.519 51.738 1.00 57.32 81 LEU B N 1
ATOM 1450 C CA . LEU B 1 84 ? -7.328 -4.699 52.179 1.00 53.05 81 LEU B CA 1
ATOM 1451 C C . LEU B 1 84 ? -8.633 -5.474 52.166 1.00 54.25 81 LEU B C 1
ATOM 1452 O O . LEU B 1 84 ? -9.660 -5.002 52.643 1.00 57.82 81 LEU B O 1
ATOM 1457 N N . LEU B 1 85 ? -8.587 -6.678 51.624 1.00 59.35 82 LEU B N 1
ATOM 1458 C CA . LEU B 1 85 ? -9.802 -7.436 51.411 1.00 60.96 82 LEU B CA 1
ATOM 1459 C C . LEU B 1 85 ? -9.903 -8.589 52.389 1.00 63.36 82 LEU B C 1
ATOM 1460 O O . LEU B 1 85 ? -10.993 -8.923 52.841 1.00 65.45 82 LEU B O 1
ATOM 1465 N N . GLN B 1 86 ? -8.767 -9.203 52.708 1.00 65.69 83 GLN B N 1
ATOM 1466 C CA . GLN B 1 86 ? -8.722 -10.188 53.775 1.00 70.83 83 GLN B CA 1
ATOM 1467 C C . GLN B 1 86 ? -9.219 -9.459 55.000 1.00 64.17 83 GLN B C 1
ATOM 1468 O O . GLN B 1 86 ? -10.027 -9.963 55.771 1.00 61.15 83 GLN B O 1
ATOM 1474 N N . LEU B 1 87 ? -8.714 -8.246 55.156 1.00 63.17 84 LEU B N 1
ATOM 1475 C CA . LEU B 1 87 ? -9.053 -7.404 56.282 1.00 61.21 84 LEU B CA 1
ATOM 1476 C C . LEU B 1 87 ? -10.563 -7.307 56.432 1.00 62.85 84 LEU B C 1
ATOM 1477 O O . LEU B 1 87 ? -11.102 -7.549 57.507 1.00 68.03 84 LEU B O 1
ATOM 1482 N N . ARG B 1 88 ? -11.247 -6.978 55.347 1.00 62.76 85 ARG B N 1
ATOM 1483 C CA . ARG B 1 88 ? -12.693 -6.820 55.392 1.00 71.24 85 ARG B CA 1
ATOM 1484 C C . ARG B 1 88 ? -13.435 -8.165 55.501 1.00 74.01 85 ARG B C 1
ATOM 1485 O O . ARG B 1 88 ? -14.443 -8.269 56.197 1.00 74.84 85 ARG B O 1
ATOM 1493 N N . LEU B 1 89 ? -12.929 -9.193 54.826 1.00 74.95 86 LEU B N 1
ATOM 1494 C CA . LEU B 1 89 ? -13.538 -10.521 54.875 1.00 74.36 86 LEU B CA 1
ATOM 1495 C C . LEU B 1 89 ? -13.446 -11.101 56.277 1.00 79.80 86 LEU B C 1
ATOM 1496 O O . LEU B 1 89 ? -14.3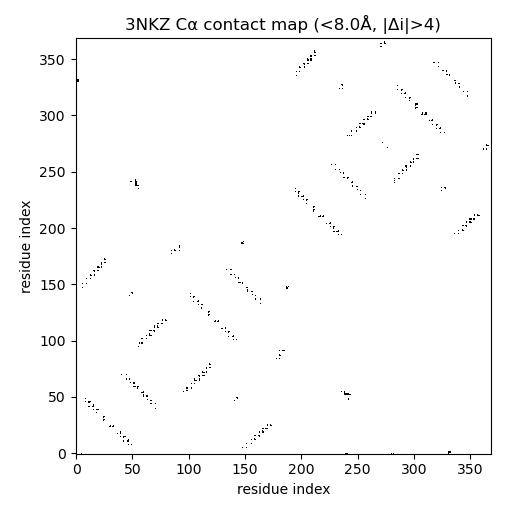92 -11.713 56.771 1.00 77.67 86 LEU B O 1
ATOM 1501 N N . ASP B 1 90 ? -12.292 -10.916 56.909 1.00 82.36 87 ASP B N 1
ATOM 1502 C CA . ASP B 1 90 ? -12.070 -11.443 58.245 1.00 85.81 87 ASP B CA 1
ATOM 1503 C C . ASP B 1 90 ? -12.866 -10.628 59.251 1.00 86.05 87 ASP B C 1
ATOM 1504 O O . ASP B 1 90 ? -13.441 -11.175 60.192 1.00 88.14 87 ASP B O 1
ATOM 1509 N N . ARG B 1 91 ? -12.915 -9.320 59.031 1.00 83.76 88 ARG B N 1
ATOM 1510 C CA . ARG B 1 91 ? -13.691 -8.428 59.880 1.00 84.06 88 ARG B CA 1
ATOM 1511 C C . ARG B 1 91 ? -15.162 -8.833 59.953 1.00 89.42 88 ARG B C 1
ATOM 1512 O O . ARG B 1 91 ? -15.806 -8.685 60.994 1.00 95.38 88 ARG B O 1
ATOM 1520 N N . LEU B 1 92 ? -15.688 -9.348 58.847 1.00 86.14 89 LEU B N 1
ATOM 1521 C CA . LEU B 1 92 ? -17.058 -9.845 58.815 1.00 83.42 89 LEU B CA 1
ATOM 1522 C C . LEU B 1 92 ? -17.231 -11.186 59.527 1.00 90.94 89 LEU B C 1
ATOM 1523 O O . LEU B 1 92 ? -17.984 -11.276 60.494 1.00 96.82 89 LEU B O 1
ATOM 1528 N N . SER B 1 93 ? -16.538 -12.221 59.053 1.00 94.19 90 SER B N 1
ATOM 1529 C CA . SER B 1 93 ? -16.716 -13.576 59.584 1.00 102.60 90 SER B CA 1
ATOM 1530 C C . SER B 1 93 ? -16.362 -13.713 61.070 1.00 114.82 90 SER B C 1
ATOM 1531 O O . SER B 1 93 ? -16.435 -14.810 61.635 1.00 118.50 90 SER B O 1
ATOM 1534 N N . ASP B 1 94 ? -15.986 -12.601 61.695 1.00 118.79 91 ASP B N 1
ATOM 1535 C CA . ASP B 1 94 ? -15.750 -12.574 63.137 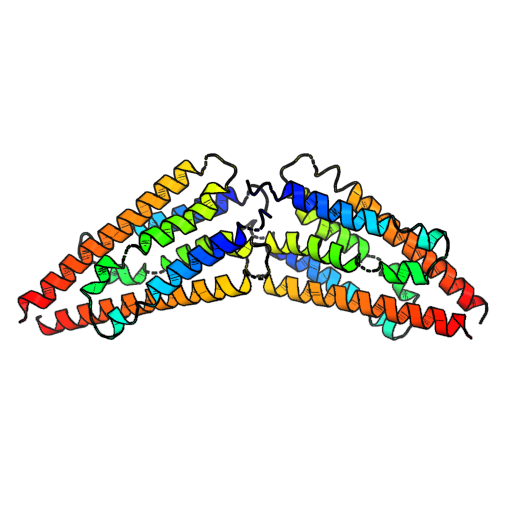1.00 120.39 91 ASP B CA 1
ATOM 1536 C C . ASP B 1 94 ? -16.971 -12.053 63.890 1.00 118.60 91 ASP B C 1
ATOM 1537 O O . ASP B 1 94 ? -17.519 -12.747 64.751 1.00 124.16 91 ASP B O 1
ATOM 1542 N N . LEU B 1 95 ? -17.391 -10.834 63.559 1.00 109.28 92 LEU B N 1
ATOM 1543 C CA . LEU B 1 95 ? -18.574 -10.232 64.163 1.00 103.47 92 LEU B CA 1
ATOM 1544 C C . LEU B 1 95 ? -19.682 -11.255 64.438 1.00 105.74 92 LEU B C 1
ATOM 1545 O O . LEU B 1 95 ? -20.352 -11.204 65.476 1.00 106.60 92 LEU B O 1
ATOM 1550 N N . VAL B 1 96 ? -19.853 -12.189 63.506 1.00 102.99 93 VAL B N 1
ATOM 1551 C CA . VAL B 1 96 ? -20.910 -13.193 63.586 1.00 98.42 93 VAL B CA 1
ATOM 1552 C C . VAL B 1 96 ? -20.730 -14.203 64.734 1.00 105.13 93 VAL B C 1
ATOM 1553 O O . VAL B 1 96 ? -21.196 -13.972 65.856 1.00 108.80 93 VAL B O 1
ATOM 1557 N N . GLY B 1 97 ? -20.060 -15.318 64.449 1.00 106.03 94 GLY B N 1
ATOM 1558 C CA . GLY B 1 97 ? -19.841 -16.363 65.434 1.00 106.98 94 GLY B CA 1
ATOM 1559 C C . GLY B 1 97 ? -18.425 -16.910 65.408 1.00 105.05 94 GLY B C 1
ATOM 1560 O O . GLY B 1 97 ? -17.951 -17.398 64.381 1.00 101.43 94 GLY B O 1
ATOM 1561 N N . SER C 1 1 ? 19.147 -8.689 22.908 1.00 79.97 -2 SER C N 1
ATOM 1562 C CA . SER C 1 1 ? 18.404 -9.941 22.973 1.00 70.24 -2 SER C CA 1
ATOM 1563 C C . SER C 1 1 ? 17.601 -10.185 21.693 1.00 63.08 -2 SER C C 1
ATOM 1564 O O . SER C 1 1 ? 18.181 -10.333 20.618 1.00 64.06 -2 SER C O 1
ATOM 1567 N N . ASN C 1 2 ? 16.275 -10.207 21.804 1.00 62.25 -1 ASN C N 1
ATOM 1568 C CA . ASN C 1 2 ? 15.425 -10.653 20.697 1.00 64.86 -1 ASN C CA 1
ATOM 1569 C C . ASN C 1 2 ? 15.660 -9.957 19.334 1.00 64.95 -1 ASN C C 1
ATOM 1570 O O . ASN C 1 2 ? 15.506 -10.589 18.285 1.00 65.55 -1 ASN C O 1
ATOM 1575 N N . ALA C 1 3 ? 16.049 -8.681 19.345 1.00 56.52 0 ALA C N 1
ATOM 1576 C CA . ALA C 1 3 ? 16.349 -7.970 18.094 1.00 44.46 0 ALA C CA 1
ATOM 1577 C C . ALA C 1 3 ? 17.573 -8.538 17.374 1.00 36.43 0 ALA C C 1
ATOM 1578 O O . ALA C 1 3 ? 17.546 -8.726 16.161 1.00 37.52 0 ALA C O 1
ATOM 1588 N N . GLU C 1 5 ? 18.639 -11.582 17.898 1.00 39.50 2 GLU C N 1
ATOM 1589 C CA . GLU C 1 5 ? 18.158 -12.931 17.631 1.00 37.18 2 GLU C CA 1
ATOM 1590 C C . GLU C 1 5 ? 17.234 -12.945 16.430 1.00 32.16 2 GLU C C 1
ATOM 1591 O O . GLU C 1 5 ? 17.244 -13.891 15.666 1.00 39.01 2 GLU C O 1
ATOM 1597 N N . ARG C 1 6 ? 16.446 -11.886 16.260 1.00 34.93 3 ARG C N 1
ATOM 1598 C CA . ARG C 1 6 ? 15.487 -11.806 15.157 1.00 37.85 3 ARG C CA 1
ATOM 1599 C C . ARG C 1 6 ? 16.175 -11.517 13.827 1.00 37.70 3 ARG C C 1
ATOM 1600 O O . ARG C 1 6 ? 15.778 -12.026 12.774 1.00 36.38 3 ARG C O 1
ATOM 1608 N N . HIS C 1 7 ? 17.206 -10.684 13.896 1.00 42.17 4 HIS C N 1
ATOM 1609 C CA . HIS C 1 7 ? 18.007 -10.322 12.740 1.00 40.01 4 HIS C CA 1
ATOM 1610 C C . HIS C 1 7 ? 18.833 -11.504 12.268 1.00 41.62 4 HIS C C 1
ATOM 1611 O O . HIS C 1 7 ? 18.881 -11.785 11.079 1.00 46.02 4 HIS C O 1
ATOM 1618 N N . GLN C 1 8 ? 19.479 -12.199 13.193 1.00 37.92 5 GLN C N 1
ATOM 1619 C CA . GLN C 1 8 ? 20.205 -13.407 12.835 1.00 38.08 5 GLN C CA 1
ATOM 1620 C C . GLN C 1 8 ? 19.283 -14.406 12.132 1.00 33.41 5 GLN C C 1
ATOM 1621 O O . GLN C 1 8 ? 19.659 -15.002 11.132 1.00 35.44 5 GLN C O 1
ATOM 1627 N N . HIS C 1 9 ? 18.070 -14.578 12.644 1.00 31.30 6 HIS C N 1
ATOM 1628 C CA . HIS C 1 9 ? 17.196 -15.630 12.128 1.00 31.60 6 HIS C CA 1
ATOM 1629 C C . HIS C 1 9 ? 16.590 -15.281 10.784 1.00 30.75 6 HIS C C 1
ATOM 1630 O O . HIS C 1 9 ? 16.430 -16.149 9.928 1.00 31.66 6 HIS C O 1
ATOM 1637 N N . LEU C 1 10 ? 16.256 -14.012 10.590 1.00 30.58 7 LEU C N 1
ATOM 1638 C CA . LEU C 1 10 ? 15.670 -13.590 9.323 1.00 30.32 7 LEU C CA 1
ATOM 1639 C C . LEU C 1 10 ? 16.697 -13.710 8.205 1.00 34.75 7 LEU C C 1
ATOM 1640 O O . LEU C 1 10 ? 16.394 -14.164 7.104 1.00 36.60 7 LEU C O 1
ATOM 1645 N N . LEU C 1 11 ? 17.922 -13.299 8.498 1.00 35.96 8 LEU C N 1
ATOM 1646 C CA . LEU C 1 11 ? 19.001 -13.411 7.536 1.00 30.90 8 LEU C CA 1
ATOM 1647 C C . LEU C 1 11 ? 19.219 -14.867 7.196 1.00 26.52 8 LEU C C 1
ATOM 1648 O O . LEU C 1 11 ? 19.294 -15.240 6.036 1.00 29.41 8 LEU C O 1
ATOM 1653 N N . SER C 1 12 ? 19.355 -15.680 8.232 1.00 33.93 9 SER C N 1
ATOM 1654 C CA . SER C 1 12 ? 19.523 -17.112 8.072 1.00 37.12 9 SER C CA 1
ATOM 1655 C C . SER C 1 12 ? 18.479 -17.669 7.120 1.00 35.46 9 SER C C 1
ATOM 1656 O O . SER C 1 12 ? 18.808 -18.406 6.193 1.00 33.78 9 SER C O 1
ATOM 1659 N N . GLU C 1 13 ? 17.218 -17.312 7.347 1.00 33.34 10 GLU C N 1
ATOM 1660 C CA . GLU C 1 13 ? 16.130 -17.880 6.560 1.00 32.71 10 GLU C CA 1
ATOM 1661 C C . GLU C 1 13 ? 16.212 -17.491 5.093 1.00 32.11 10 GLU C C 1
ATOM 1662 O O . GLU C 1 13 ? 15.872 -18.295 4.227 1.00 34.93 10 GLU C O 1
ATOM 1668 N N . TYR C 1 14 ? 16.659 -16.267 4.815 1.00 31.75 11 TYR C N 1
ATOM 1669 C CA . TYR C 1 14 ? 16.798 -15.791 3.432 1.00 32.58 11 TYR C CA 1
ATOM 1670 C C . TYR C 1 14 ? 17.988 -16.425 2.743 1.00 35.51 11 TYR C C 1
ATOM 1671 O O . TYR C 1 14 ? 17.931 -16.757 1.562 1.00 36.72 11 TYR C O 1
ATOM 1680 N N . GLN C 1 15 ? 19.072 -16.591 3.489 1.00 29.55 12 GLN C N 1
ATOM 1681 C CA . GLN C 1 15 ? 20.220 -17.291 2.969 1.00 26.88 12 GLN C CA 1
ATOM 1682 C C . GLN C 1 15 ? 19.827 -18.714 2.567 1.00 34.52 12 GLN C C 1
ATOM 1683 O O . GLN C 1 15 ? 20.176 -19.170 1.467 1.00 31.34 12 GLN C O 1
ATOM 1689 N N . GLN C 1 16 ? 19.066 -19.395 3.429 1.00 32.28 13 GLN C N 1
ATOM 1690 C CA . GLN C 1 16 ? 18.616 -20.780 3.156 1.00 33.98 13 GLN C CA 1
ATOM 1691 C C . GLN C 1 16 ? 17.835 -20.876 1.851 1.00 30.82 13 GLN C C 1
ATOM 1692 O O . GLN C 1 16 ? 18.158 -21.678 0.975 1.00 37.12 13 GLN C O 1
ATOM 1698 N N . ILE C 1 17 ? 16.786 -20.069 1.742 1.00 26.18 14 ILE C N 1
ATOM 1699 C CA . ILE C 1 17 ? 15.983 -20.032 0.534 1.00 34.30 14 ILE C CA 1
ATOM 1700 C C . ILE C 1 17 ? 16.839 -19.719 -0.682 1.00 33.54 14 ILE C C 1
ATOM 1701 O O . ILE C 1 17 ? 16.830 -20.456 -1.661 1.00 36.93 14 ILE C O 1
ATOM 1706 N N . LEU C 1 18 ? 17.567 -18.613 -0.627 1.00 30.60 15 LEU C N 1
ATOM 1707 C CA . LEU C 1 18 ? 18.394 -18.224 -1.760 1.00 31.44 15 LEU C CA 1
ATOM 1708 C C . LEU C 1 18 ? 19.367 -19.332 -2.107 1.00 25.82 15 LEU C C 1
ATOM 1709 O O . LEU C 1 18 ? 19.602 -19.615 -3.277 1.00 31.93 15 LEU C O 1
ATOM 1714 N N . THR C 1 19 ? 19.941 -19.971 -1.097 1.00 26.88 16 THR C N 1
ATOM 1715 C CA . THR C 1 19 ? 20.902 -21.051 -1.363 1.00 34.63 16 THR C CA 1
ATOM 1716 C C . THR C 1 19 ? 20.240 -22.196 -2.114 1.00 36.94 16 THR C C 1
ATOM 1717 O O . THR C 1 19 ? 20.786 -22.707 -3.095 1.00 34.53 16 THR C O 1
ATOM 1721 N N . LEU C 1 20 ? 19.056 -22.584 -1.651 1.00 32.20 17 LEU C N 1
ATOM 1722 C CA . LEU C 1 20 ? 18.278 -23.619 -2.307 1.00 28.47 17 LEU C CA 1
ATOM 1723 C C . LEU C 1 20 ? 17.852 -23.142 -3.682 1.00 36.45 17 LEU C C 1
ATOM 1724 O O . LEU C 1 20 ? 17.912 -23.875 -4.666 1.00 37.05 17 LEU C O 1
ATOM 1729 N N . SER C 1 21 ? 17.419 -21.893 -3.732 1.00 41.96 18 SER C N 1
ATOM 1730 C CA . SER C 1 21 ? 17.087 -21.219 -4.976 1.00 37.20 18 SER C CA 1
ATOM 1731 C C . SER C 1 21 ? 18.235 -21.322 -5.991 1.00 38.85 18 SER C C 1
ATOM 1732 O O . SER C 1 21 ? 18.017 -21.660 -7.149 1.00 39.46 18 SER C O 1
ATOM 1735 N N . GLU C 1 22 ? 19.455 -21.033 -5.552 1.00 33.42 19 GLU C N 1
ATOM 1736 C CA . GLU C 1 22 ? 20.624 -21.079 -6.427 1.00 35.11 19 GLU C CA 1
ATOM 1737 C C . GLU C 1 22 ? 21.005 -22.509 -6.789 1.00 41.61 19 GLU C C 1
ATOM 1738 O O . GLU C 1 22 ? 21.320 -22.813 -7.951 1.00 35.84 19 GLU C O 1
ATOM 1744 N N . GLN C 1 23 ? 20.992 -23.394 -5.798 1.00 44.71 20 GLN C N 1
ATOM 1745 C CA . GLN C 1 23 ? 21.243 -24.806 -6.080 1.00 47.12 20 GLN C CA 1
ATOM 1746 C C . GLN C 1 23 ? 20.299 -25.314 -7.180 1.00 49.70 20 GLN C C 1
ATOM 1747 O O . GLN C 1 23 ? 20.729 -26.037 -8.083 1.00 41.45 20 GLN C O 1
ATOM 1761 N N . LEU C 1 25 ? 18.585 -23.631 -9.584 1.00 44.75 22 LEU C N 1
ATOM 1762 C CA . LEU C 1 25 ? 18.652 -23.001 -10.897 1.00 42.57 22 LEU C CA 1
ATOM 1763 C C . LEU C 1 25 ? 19.746 -23.609 -11.758 1.00 45.31 22 LEU C C 1
ATOM 1764 O O . LEU C 1 25 ? 19.628 -23.626 -12.979 1.00 45.99 22 LEU C O 1
ATOM 1769 N N . VAL C 1 26 ? 20.817 -24.090 -11.128 1.00 47.21 23 VAL C N 1
ATOM 1770 C CA . VAL C 1 26 ? 21.892 -24.751 -11.865 1.00 48.67 23 VAL C CA 1
ATOM 1771 C C . VAL C 1 26 ? 21.467 -26.133 -12.320 1.00 44.41 23 VAL C C 1
ATOM 1772 O O . VAL C 1 26 ? 21.809 -26.555 -13.416 1.00 42.53 23 VAL C O 1
ATOM 1776 N N . LEU C 1 27 ? 20.715 -26.827 -11.471 1.00 45.14 24 LEU C N 1
ATOM 1777 C CA . LEU C 1 27 ? 20.131 -28.110 -11.832 1.00 44.24 24 LEU C CA 1
ATOM 1778 C C . LEU C 1 27 ? 19.163 -27.951 -12.986 1.00 48.44 24 LEU C C 1
ATOM 1779 O O . LEU C 1 27 ? 19.109 -28.793 -13.873 1.00 58.72 24 LEU C O 1
ATOM 1784 N N . ALA C 1 28 ? 18.387 -26.875 -12.959 1.00 45.51 25 ALA C N 1
ATOM 1785 C CA . ALA C 1 28 ? 17.473 -26.568 -14.052 1.00 47.94 25 ALA C CA 1
ATOM 1786 C C . ALA C 1 28 ? 18.243 -26.203 -15.324 1.00 49.44 25 ALA C C 1
ATOM 1787 O O . ALA C 1 28 ? 18.029 -26.788 -16.382 1.00 48.68 25 ALA C O 1
ATOM 1789 N N . THR C 1 29 ? 19.123 -25.215 -15.206 1.00 50.02 26 THR C N 1
ATOM 1790 C CA . THR C 1 29 ? 20.016 -24.818 -16.285 1.00 52.46 26 THR C CA 1
ATOM 1791 C C . THR C 1 29 ? 20.749 -26.013 -16.882 1.00 66.03 26 THR C C 1
ATOM 1792 O O . THR C 1 29 ? 20.990 -26.063 -18.087 1.00 72.77 26 THR C O 1
ATOM 1796 N N . GLU C 1 30 ? 21.109 -26.975 -16.038 1.00 67.01 27 GLU C N 1
ATOM 1797 C CA . GLU C 1 30 ? 21.839 -28.149 -16.502 1.00 67.98 27 GLU C CA 1
ATOM 1798 C C . GLU C 1 30 ? 20.908 -29.323 -16.840 1.00 62.21 27 GLU C C 1
ATOM 1799 O O . GLU C 1 30 ? 21.362 -30.434 -17.099 1.00 61.37 27 GLU C O 1
ATOM 1805 N N . GLY C 1 31 ? 19.604 -29.075 -16.832 1.00 52.84 28 GLY C N 1
ATOM 1806 C CA . GLY C 1 31 ? 18.639 -30.080 -17.232 1.00 48.17 28 GLY C CA 1
ATOM 1807 C C . GLY C 1 31 ? 18.519 -31.290 -16.326 1.00 54.45 28 GLY C C 1
ATOM 1808 O O . GLY C 1 31 ? 17.810 -32.234 -16.659 1.00 60.43 28 GLY C O 1
ATOM 1809 N N . ASN C 1 32 ? 19.216 -31.288 -15.193 1.00 58.89 29 ASN C N 1
ATOM 1810 C CA A ASN C 1 32 ? 19.095 -32.385 -14.237 0.33 58.09 29 ASN C CA 1
ATOM 1811 C CA B ASN C 1 32 ? 19.106 -32.380 -14.234 0.67 58.08 29 ASN C CA 1
ATOM 1812 C C . ASN C 1 32 ? 17.832 -32.215 -13.406 1.00 59.61 29 ASN C C 1
ATOM 1813 O O . ASN C 1 32 ? 17.887 -31.900 -12.217 1.00 60.08 29 ASN C O 1
ATOM 1822 N N . TRP C 1 33 ? 16.690 -32.431 -14.048 1.00 57.48 30 TRP C N 1
ATOM 1823 C CA . TRP C 1 33 ? 15.393 -32.154 -13.445 1.00 68.78 30 TRP C CA 1
ATOM 1824 C C . TRP C 1 33 ? 15.048 -32.984 -12.213 1.00 75.95 30 TRP C C 1
ATOM 1825 O O . TRP C 1 33 ? 14.691 -32.427 -11.185 1.00 79.43 30 TRP C O 1
ATOM 1836 N N . ASP C 1 34 ? 15.137 -34.306 -12.308 1.00 78.95 31 ASP C N 1
ATOM 1837 C CA . ASP C 1 34 ? 14.757 -35.153 -11.179 1.00 78.17 31 ASP C CA 1
ATOM 1838 C C . ASP C 1 34 ? 15.527 -34.770 -9.916 1.00 66.55 31 ASP C C 1
ATOM 1839 O O . ASP C 1 34 ? 15.020 -34.890 -8.803 1.00 62.41 31 ASP C O 1
ATOM 1844 N N . ALA C 1 35 ? 16.753 -34.299 -10.098 1.00 56.52 32 ALA C N 1
ATOM 1845 C CA . ALA C 1 35 ? 17.545 -33.825 -8.976 1.00 51.85 32 ALA C CA 1
ATOM 1846 C C . ALA C 1 35 ? 16.991 -32.494 -8.460 1.00 59.22 32 ALA C C 1
ATOM 1847 O O . ALA C 1 35 ? 17.065 -32.193 -7.267 1.00 58.22 32 ALA C O 1
ATOM 1849 N N . LEU C 1 36 ? 16.438 -31.701 -9.371 1.00 62.26 33 LEU C N 1
ATOM 1850 C CA . LEU C 1 36 ? 15.760 -30.461 -9.015 1.00 57.54 33 LEU C CA 1
ATOM 1851 C C . LEU C 1 36 ? 14.501 -30.738 -8.206 1.00 54.91 33 LEU C C 1
ATOM 1852 O O . LEU C 1 36 ? 14.200 -30.024 -7.255 1.00 55.52 33 LEU C O 1
ATOM 1857 N N . VAL C 1 37 ? 13.767 -31.777 -8.593 1.00 56.99 34 VAL C N 1
ATOM 1858 C CA . VAL C 1 37 ? 12.512 -32.114 -7.935 1.00 59.52 34 VAL C CA 1
ATOM 1859 C C . VAL C 1 37 ? 12.768 -32.390 -6.467 1.00 61.25 34 VAL C C 1
ATOM 1860 O O . VAL C 1 37 ? 11.895 -32.205 -5.629 1.00 62.76 34 VAL C O 1
ATOM 1864 N N . ASP C 1 38 ? 13.982 -32.818 -6.158 1.00 63.71 35 ASP C N 1
ATOM 1865 C CA . ASP C 1 38 ? 14.314 -33.238 -4.804 1.00 72.35 35 ASP C CA 1
ATOM 1866 C C . ASP C 1 38 ? 14.388 -32.073 -3.809 1.00 68.77 35 ASP C C 1
ATOM 1867 O O . ASP C 1 38 ? 13.844 -32.147 -2.705 1.00 72.53 35 ASP C O 1
ATOM 1872 N N . LEU C 1 39 ? 15.042 -30.992 -4.208 1.00 59.17 36 LEU C N 1
ATOM 1873 C CA . LEU C 1 39 ? 15.167 -29.828 -3.347 1.00 49.76 36 LEU C CA 1
ATOM 1874 C C . LEU C 1 39 ? 13.841 -29.116 -3.074 1.00 50.14 36 LEU C C 1
ATOM 1875 O O . LEU C 1 39 ? 13.706 -28.418 -2.074 1.00 51.52 36 LEU C O 1
ATOM 1880 N N . GLU C 1 40 ? 12.872 -29.277 -3.970 1.00 49.24 37 GLU C N 1
ATOM 1881 C CA . GLU C 1 40 ? 11.685 -28.427 -3.951 1.00 56.61 37 GLU C CA 1
ATOM 1882 C C . GLU C 1 40 ? 10.951 -28.509 -2.620 1.00 46.32 37 GLU C C 1
ATOM 1883 O O . GLU C 1 40 ? 10.387 -27.529 -2.149 1.00 44.42 37 GLU C O 1
ATOM 1897 N N . THR C 1 42 ? 12.357 -29.185 0.317 1.00 42.24 39 THR C N 1
ATOM 1898 C CA . THR C 1 42 ? 13.195 -28.473 1.271 1.00 39.90 39 THR C CA 1
ATOM 1899 C C . THR C 1 42 ? 13.061 -26.955 1.117 1.00 38.05 39 THR C C 1
ATOM 1900 O O . THR C 1 42 ? 12.948 -26.208 2.102 1.00 30.86 39 THR C O 1
ATOM 1904 N N . TYR C 1 43 ? 13.098 -26.512 -0.134 1.00 34.47 40 TYR C N 1
ATOM 1905 C CA . TYR C 1 43 ? 12.948 -25.110 -0.475 1.00 35.57 40 TYR C CA 1
ATOM 1906 C C . TYR C 1 43 ? 11.618 -24.568 0.047 1.00 41.95 40 TYR C C 1
ATOM 1907 O O . TYR C 1 43 ? 11.531 -23.474 0.623 1.00 45.28 40 TYR C O 1
ATOM 1916 N N . LEU C 1 44 ? 10.575 -25.356 -0.166 1.00 41.88 41 LEU C N 1
ATOM 1917 C CA . LEU C 1 44 ? 9.239 -24.986 0.255 1.00 40.93 41 LEU C CA 1
ATOM 1918 C C . LEU C 1 44 ? 9.142 -24.924 1.775 1.00 38.27 41 LEU C C 1
ATOM 1919 O O . LEU C 1 44 ? 8.310 -24.200 2.309 1.00 42.17 41 LEU C O 1
ATOM 1924 N N . LYS C 1 45 ? 10.003 -25.667 2.466 1.00 42.25 42 LYS C N 1
ATOM 1925 C CA . LYS C 1 45 ? 10.074 -25.622 3.930 1.00 41.87 42 LYS C CA 1
ATOM 1926 C C . LYS C 1 45 ? 10.747 -24.349 4.433 1.00 36.16 42 LYS C C 1
ATOM 1927 O O . LYS C 1 45 ? 10.355 -23.785 5.456 1.00 34.97 42 LYS C O 1
ATOM 1933 N N . ALA C 1 46 ? 11.788 -23.922 3.729 1.00 36.14 43 ALA C N 1
ATOM 1934 C CA . ALA C 1 46 ? 12.508 -22.712 4.100 1.00 31.52 43 ALA C CA 1
ATOM 1935 C C . ALA C 1 46 ? 11.569 -21.534 3.922 1.00 29.18 43 ALA C C 1
ATOM 1936 O O . ALA C 1 46 ? 11.467 -20.676 4.794 1.00 31.43 43 ALA C O 1
ATOM 1938 N N . VAL C 1 47 ? 10.868 -21.504 2.792 1.00 29.53 44 VAL C N 1
ATOM 1939 C CA . VAL C 1 47 ? 9.883 -20.453 2.544 1.00 28.23 44 VAL C CA 1
ATOM 1940 C C . VAL C 1 47 ? 8.813 -20.406 3.626 1.00 32.91 44 VAL C C 1
ATOM 1941 O O . VAL C 1 47 ? 8.394 -19.332 4.037 1.00 38.63 44 VAL C O 1
ATOM 1945 N N . GLU C 1 48 ? 8.356 -21.566 4.083 1.00 37.37 45 GLU C N 1
ATOM 1946 C CA . GLU C 1 48 ? 7.333 -21.604 5.129 1.00 38.32 45 GLU C CA 1
ATOM 1947 C C . GLU C 1 48 ? 7.896 -20.968 6.388 1.00 37.48 45 GLU C C 1
ATOM 1948 O O . GLU C 1 48 ? 7.265 -20.106 6.995 1.00 38.32 45 GLU C O 1
ATOM 1954 N N . SER C 1 49 ? 9.095 -21.398 6.765 1.00 40.44 46 SER C N 1
ATOM 1955 C CA . SER C 1 49 ? 9.760 -20.890 7.954 1.00 41.24 46 SER C CA 1
ATOM 1956 C C . SER C 1 49 ? 9.830 -19.374 7.911 1.00 40.10 46 SER C C 1
ATOM 1957 O O . SER C 1 49 ? 9.581 -18.693 8.910 1.00 37.95 46 SER C O 1
ATOM 1960 N N . THR C 1 50 ? 10.174 -18.853 6.740 1.00 37.33 47 THR C N 1
ATOM 1961 C CA . THR C 1 50 ? 1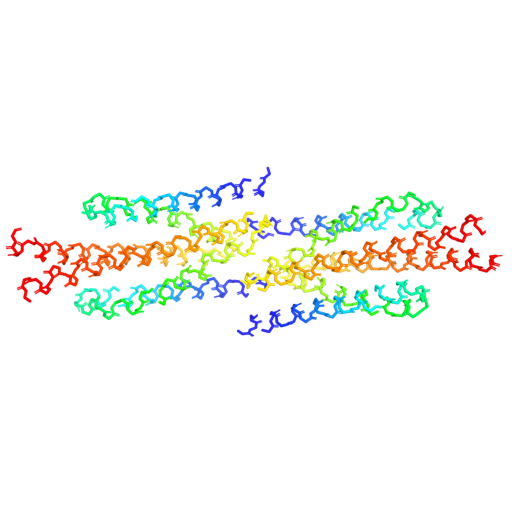0.327 -17.422 6.553 1.00 37.04 47 THR C CA 1
ATOM 1962 C C . THR C 1 50 ? 8.982 -16.715 6.678 1.00 33.66 47 THR C C 1
ATOM 1963 O O . THR C 1 50 ? 8.882 -15.660 7.297 1.00 39.79 47 THR C O 1
ATOM 1967 N N . ALA C 1 51 ? 7.947 -17.303 6.089 1.00 33.86 48 ALA C N 1
ATOM 1968 C CA . ALA C 1 51 ? 6.605 -16.719 6.120 1.00 30.33 48 ALA C CA 1
ATOM 1969 C C . ALA C 1 51 ? 6.087 -16.623 7.549 1.00 34.05 48 ALA C C 1
ATOM 1970 O O . ALA C 1 51 ? 5.549 -15.597 7.956 1.00 40.25 48 ALA C O 1
ATOM 1972 N N . ASN C 1 52 ? 6.273 -17.695 8.313 1.00 34.24 49 ASN C N 1
ATOM 1973 C CA . ASN C 1 52 ? 5.855 -17.728 9.706 1.00 31.48 49 ASN C CA 1
ATOM 1974 C C . ASN C 1 52 ? 6.382 -16.566 10.507 1.00 36.64 49 ASN C C 1
ATOM 1975 O O . ASN C 1 52 ? 5.818 -16.214 11.528 1.00 42.59 49 ASN C O 1
ATOM 1980 N N . ILE C 1 53 ? 7.482 -15.983 10.065 1.00 36.46 50 ILE C N 1
ATOM 1981 C CA . ILE C 1 53 ? 8.026 -14.846 10.784 1.00 38.55 50 ILE C CA 1
ATOM 1982 C C . ILE C 1 53 ? 7.099 -13.633 10.684 1.00 36.52 50 ILE C C 1
ATOM 1983 O O . ILE C 1 53 ? 6.865 -12.931 11.674 1.00 33.72 50 ILE C O 1
ATOM 1988 N N . THR C 1 54 ? 6.573 -13.393 9.490 1.00 29.92 51 THR C N 1
ATOM 1989 C CA . THR C 1 54 ? 5.615 -12.311 9.283 1.00 33.46 51 THR C CA 1
ATOM 1990 C C . THR C 1 54 ? 4.375 -12.540 10.135 1.00 34.13 51 THR C C 1
ATOM 1991 O O . THR C 1 54 ? 3.881 -11.635 10.794 1.00 44.74 51 THR C O 1
ATOM 1995 N N . ILE C 1 55 ? 3.876 -13.769 10.107 1.00 29.24 52 ILE C N 1
ATOM 1996 C CA . ILE C 1 55 ? 2.674 -14.136 10.834 1.00 34.44 52 ILE C CA 1
ATOM 1997 C C . ILE C 1 55 ? 2.851 -13.962 12.337 1.00 36.39 52 ILE C C 1
ATOM 1998 O O . ILE C 1 55 ? 1.915 -13.582 13.047 1.00 43.69 52 ILE C O 1
ATOM 2003 N N . SER C 1 56 ? 4.060 -14.233 12.814 1.00 40.58 53 SER C N 1
ATOM 2004 C CA . SER C 1 56 ? 4.371 -14.156 14.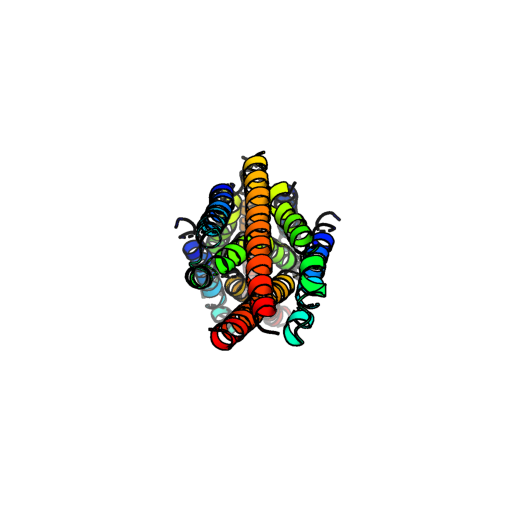238 1.00 41.45 53 SER C CA 1
ATOM 2005 C C . SER C 1 56 ? 4.543 -12.718 14.686 1.00 47.86 53 SER C C 1
ATOM 2006 O O . SER C 1 56 ? 4.385 -12.391 15.865 1.00 48.93 53 SER C O 1
ATOM 2009 N N . SER C 1 57 ? 4.873 -11.856 13.734 1.00 51.33 54 SER C N 1
ATOM 2010 C CA . SER C 1 57 ? 5.026 -10.441 14.023 1.00 56.63 54 SER C CA 1
ATOM 2011 C C . SER C 1 57 ? 3.672 -9.758 13.891 1.00 56.21 54 SER C C 1
ATOM 2012 O O . SER C 1 57 ? 3.578 -8.532 13.784 1.00 59.72 54 SER C O 1
ATOM 2015 N N . CYS C 1 58 ? 2.624 -10.577 13.901 1.00 48.63 55 CYS C N 1
ATOM 2016 C CA . CYS C 1 58 ? 1.254 -10.095 13.947 1.00 41.46 55 CYS C CA 1
ATOM 2017 C C . CYS C 1 58 ? 0.678 -10.336 15.343 1.00 38.78 55 CYS C C 1
ATOM 2018 O O . CYS C 1 58 ? 0.634 -11.471 15.815 1.00 37.99 55 CYS C O 1
ATOM 2021 N N . SER C 1 59 ? 0.235 -9.263 15.994 1.00 37.57 56 SER C N 1
ATOM 2022 C CA . SER C 1 59 ? -0.196 -9.307 17.400 1.00 39.80 56 SER C CA 1
ATOM 2023 C C . SER C 1 59 ? -1.576 -9.922 17.631 1.00 40.02 56 SER C C 1
ATOM 2024 O O . SER C 1 59 ? -1.938 -10.209 18.768 1.00 36.78 56 SER C O 1
ATOM 2027 N N . SER C 1 60 ? -2.348 -10.100 16.560 1.00 44.39 57 SER C N 1
ATOM 2028 C CA . SER C 1 60 ? -3.679 -10.696 16.657 1.00 41.37 57 SER C CA 1
ATOM 2029 C C . SER C 1 60 ? -3.569 -12.190 16.481 1.00 42.67 57 SER C C 1
ATOM 2030 O O . SER C 1 60 ? -3.382 -12.663 15.367 1.00 40.91 57 SER C O 1
ATOM 2033 N N . LEU C 1 61 ? -3.685 -12.928 17.577 1.00 44.67 58 LEU C N 1
ATOM 2034 C CA . LEU C 1 61 ? -3.477 -14.371 17.562 1.00 46.34 58 LEU C CA 1
ATOM 2035 C C . LEU C 1 61 ? -4.579 -15.074 16.794 1.00 48.37 58 LEU C C 1
ATOM 2036 O O . LEU C 1 61 ? -4.387 -16.167 16.264 1.00 49.33 58 LEU C O 1
ATOM 2049 N N . LEU C 1 63 ? -5.825 -13.655 14.115 1.00 38.00 60 LEU C N 1
ATOM 2050 C CA . LEU C 1 63 ? -5.383 -13.392 12.759 1.00 33.42 60 LEU C CA 1
ATOM 2051 C C . LEU C 1 63 ? -4.223 -14.315 12.403 1.00 34.20 60 LEU C C 1
ATOM 2052 O O . LEU C 1 63 ? -4.113 -14.759 11.269 1.00 35.22 60 LEU C O 1
ATOM 2057 N N . GLN C 1 64 ? -3.357 -14.604 13.369 1.00 31.80 61 GLN C N 1
ATOM 2058 C CA . GLN C 1 64 ? -2.290 -15.573 13.146 1.00 30.95 61 GLN C CA 1
ATOM 2059 C C . GLN C 1 64 ? -2.875 -16.916 12.759 1.00 33.51 61 GLN C C 1
ATOM 2060 O O . GLN C 1 64 ? -2.338 -17.608 11.885 1.00 34.38 61 GLN C O 1
ATOM 2066 N N . ASP C 1 65 ? -3.978 -17.291 13.403 1.00 27.85 62 ASP C N 1
ATOM 2067 C CA . ASP C 1 65 ? -4.607 -18.572 13.094 1.00 28.35 62 ASP C CA 1
ATOM 2068 C C . ASP C 1 65 ? -5.095 -18.608 11.654 1.00 33.14 62 ASP C C 1
ATOM 2069 O O . ASP C 1 65 ? -4.907 -19.591 10.941 1.00 29.84 62 ASP C O 1
ATOM 2074 N N . LEU C 1 66 ? -5.700 -17.518 11.219 1.00 37.55 63 LEU C N 1
ATOM 2075 C CA . LEU C 1 66 ? -6.178 -17.437 9.849 1.00 37.97 63 LEU C CA 1
ATOM 2076 C C . LEU C 1 66 ? -5.042 -17.533 8.835 1.00 36.37 63 LEU C C 1
ATOM 2077 O O . LEU C 1 66 ? -5.121 -18.303 7.888 1.00 36.10 63 LEU C O 1
ATOM 2082 N N . LEU C 1 67 ? -3.984 -16.752 9.038 1.00 36.71 64 LEU C N 1
ATOM 2083 C CA . LEU C 1 67 ? -2.884 -16.691 8.083 1.00 30.58 64 LEU C CA 1
ATOM 2084 C C . LEU C 1 67 ? -2.110 -17.977 8.021 1.00 31.57 64 LEU C C 1
ATOM 2085 O O . LEU C 1 67 ? -1.604 -18.341 6.956 1.00 34.06 64 LEU C O 1
ATOM 2090 N N . ARG C 1 68 ? -1.979 -18.653 9.161 1.00 22.70 65 ARG C N 1
ATOM 2091 C CA . ARG C 1 68 ? -1.350 -19.981 9.156 1.00 33.56 65 ARG C CA 1
ATOM 2092 C C . ARG C 1 68 ? -2.129 -20.983 8.289 1.00 28.12 65 ARG C C 1
ATOM 2093 O O . ARG C 1 68 ? -1.549 -21.820 7.609 1.00 30.75 65 ARG C O 1
ATOM 2101 N N . GLU C 1 69 ? -3.452 -20.870 8.300 1.00 32.38 66 GLU C N 1
ATOM 2102 C CA . GLU C 1 69 ? -4.283 -21.768 7.516 1.00 33.59 66 GLU C CA 1
ATOM 2103 C C . GLU C 1 69 ? -4.195 -21.441 6.029 1.00 39.68 66 GLU C C 1
ATOM 2104 O O . GLU C 1 69 ? -4.228 -22.334 5.186 1.00 46.09 66 GLU C O 1
ATOM 2110 N N . LYS C 1 70 ? -4.092 -20.160 5.699 1.00 37.59 67 LYS C N 1
ATOM 2111 C CA . LYS C 1 70 ? -3.887 -19.773 4.311 1.00 36.84 67 LYS C CA 1
ATOM 2112 C C . LYS C 1 70 ? -2.454 -20.090 3.887 1.00 38.16 67 LYS C C 1
ATOM 2113 O O . LYS C 1 70 ? -2.191 -20.387 2.717 1.00 33.11 67 LYS C O 1
ATOM 2119 N N . LEU C 1 71 ? -1.523 -20.019 4.830 1.00 34.78 68 LEU C N 1
ATOM 2120 C CA . LEU C 1 71 ? -0.151 -20.358 4.504 1.00 34.94 68 LEU C CA 1
ATOM 2121 C C . LEU C 1 71 ? -0.088 -21.835 4.091 1.00 33.66 68 LEU C C 1
ATOM 2122 O O . LEU C 1 71 ? 0.431 -22.183 3.032 1.00 29.86 68 LEU C O 1
ATOM 2127 N N . ARG C 1 72 ? -0.649 -22.703 4.917 1.00 36.14 69 ARG C N 1
ATOM 2128 C CA . ARG C 1 72 ? -0.654 -24.128 4.606 1.00 30.86 69 ARG C CA 1
ATOM 2129 C C . ARG C 1 72 ? -1.353 -24.432 3.276 1.00 31.73 69 ARG C C 1
ATOM 2130 O O . ARG C 1 72 ? -0.918 -25.298 2.527 1.00 37.98 69 ARG C O 1
ATOM 2138 N N . ALA C 1 73 ? -2.438 -23.722 2.985 1.00 33.43 70 ALA C N 1
ATOM 2139 C CA . ALA C 1 73 ? -3.201 -23.964 1.771 1.00 31.21 70 ALA C CA 1
ATOM 2140 C C . ALA C 1 73 ? -2.372 -23.570 0.562 1.00 30.32 70 ALA C C 1
ATOM 2141 O O . ALA C 1 73 ? -2.279 -24.294 -0.421 1.00 41.28 70 ALA C O 1
ATOM 2143 N N . ILE C 1 74 ? -1.749 -22.411 0.658 1.00 33.34 71 ILE C N 1
ATOM 2144 C CA . ILE C 1 74 ? -0.918 -21.899 -0.411 1.00 32.22 71 ILE C CA 1
ATOM 2145 C C . ILE C 1 74 ? 0.158 -22.902 -0.770 1.00 33.59 71 ILE C C 1
ATOM 2146 O O . ILE C 1 74 ? 0.366 -23.239 -1.937 1.00 34.86 71 ILE C O 1
ATOM 2151 N N . LEU C 1 75 ? 0.844 -23.391 0.244 1.00 30.25 72 LEU C N 1
ATOM 2152 C CA . LEU C 1 75 ? 1.927 -24.324 0.013 1.00 30.47 72 LEU C CA 1
ATOM 2153 C C . LEU C 1 75 ? 1.379 -25.599 -0.601 1.00 35.35 72 LEU C C 1
ATOM 2154 O O . LEU C 1 75 ? 1.842 -26.045 -1.636 1.00 40.21 72 LEU C O 1
ATOM 2159 N N . ASP C 1 76 ? 0.381 -26.176 0.048 1.00 37.44 73 ASP C N 1
ATOM 2160 C CA . ASP C 1 76 ? -0.331 -27.317 -0.502 1.00 39.69 73 ASP C CA 1
ATOM 2161 C C . ASP C 1 76 ? -0.596 -27.166 -1.996 1.00 38.29 73 ASP C C 1
ATOM 2162 O O . ASP C 1 76 ? -0.237 -28.031 -2.783 1.00 38.10 73 ASP C O 1
ATOM 2167 N N . ASN C 1 77 ? -1.248 -26.077 -2.386 1.00 36.44 74 ASN C N 1
ATOM 2168 C CA . ASN C 1 77 ? -1.554 -25.871 -3.795 1.00 33.97 74 ASN C CA 1
ATOM 2169 C C . ASN C 1 77 ? -0.281 -25.859 -4.625 1.00 35.89 74 ASN C C 1
ATOM 2170 O O . ASN C 1 77 ? -0.233 -26.415 -5.718 1.00 39.06 74 ASN C O 1
ATOM 2175 N N . GLU C 1 78 ? 0.753 -25.225 -4.088 1.00 36.08 75 GLU C N 1
ATOM 2176 C CA . GLU C 1 78 ? 2.062 -25.182 -4.725 1.00 33.20 75 GLU C CA 1
ATOM 2177 C C . GLU C 1 78 ? 2.561 -26.588 -4.985 1.00 37.78 75 GLU C C 1
ATOM 2178 O O . GLU C 1 78 ? 2.955 -26.925 -6.103 1.00 38.28 75 GLU C O 1
ATOM 2184 N N . ILE C 1 79 ? 2.563 -27.407 -3.939 1.00 36.27 76 ILE C N 1
ATOM 2185 C CA . ILE C 1 79 ? 3.016 -28.792 -4.060 1.00 36.35 76 ILE C CA 1
ATOM 2186 C C . ILE C 1 79 ? 2.179 -29.497 -5.113 1.00 39.68 76 ILE C C 1
ATOM 2187 O O . ILE C 1 79 ? 2.705 -30.224 -5.948 1.00 39.26 76 ILE C O 1
ATOM 2192 N N . GLU C 1 80 ? 0.868 -29.272 -5.073 1.00 43.62 77 GLU C N 1
ATOM 2193 C CA . GLU C 1 80 ? -0.033 -29.956 -5.994 1.00 47.63 77 GLU C CA 1
ATOM 2194 C C . GLU C 1 80 ? 0.210 -29.574 -7.452 1.00 48.01 77 GLU C C 1
ATOM 2195 O O . GLU C 1 80 ? 0.130 -30.416 -8.343 1.00 50.91 77 GLU C O 1
ATOM 2201 N N . ILE C 1 81 ? 0.513 -28.305 -7.696 1.00 40.19 78 ILE C N 1
ATOM 2202 C CA . ILE C 1 81 ? 0.805 -27.863 -9.050 1.00 36.11 78 ILE C CA 1
ATOM 2203 C C . ILE C 1 81 ? 2.145 -28.382 -9.574 1.00 42.57 78 ILE C C 1
ATOM 2204 O O . ILE C 1 81 ? 2.271 -28.741 -10.741 1.00 48.43 78 ILE C O 1
ATOM 2209 N N . LYS C 1 82 ? 3.154 -28.411 -8.715 1.00 46.54 79 LYS C N 1
ATOM 2210 C CA . LYS C 1 82 ? 4.461 -28.872 -9.140 1.00 49.02 79 LYS C CA 1
ATOM 2211 C C . LYS C 1 82 ? 4.415 -30.347 -9.517 1.00 55.65 79 LYS C C 1
ATOM 2212 O O . LYS C 1 82 ? 5.212 -30.805 -10.338 1.00 66.48 79 LYS C O 1
ATOM 2218 N N . ARG C 1 83 ? 3.470 -31.077 -8.929 1.00 52.59 80 ARG C N 1
ATOM 2219 C CA . ARG C 1 83 ? 3.308 -32.515 -9.189 1.00 59.56 80 ARG C CA 1
ATOM 2220 C C . ARG C 1 83 ? 2.440 -32.799 -10.408 1.00 64.08 80 ARG C C 1
ATOM 2221 O O . ARG C 1 83 ? 2.707 -33.730 -11.172 1.00 65.73 80 ARG C O 1
ATOM 2229 N N . LEU C 1 84 ? 1.374 -32.013 -10.551 1.00 61.59 81 LEU C N 1
ATOM 2230 C CA . LEU C 1 84 ? 0.566 -31.996 -11.762 1.00 52.05 81 LEU C CA 1
ATOM 2231 C C . LEU C 1 84 ? 1.493 -31.897 -12.949 1.00 53.20 81 LEU C C 1
ATOM 2232 O O . LEU C 1 84 ? 1.268 -32.512 -13.990 1.00 54.36 81 LEU C O 1
ATOM 2237 N N . LEU C 1 85 ? 2.548 -31.110 -12.777 1.00 57.11 82 LEU C N 1
ATOM 2238 C CA . LEU C 1 85 ? 3.520 -30.891 -13.833 1.00 56.46 82 LEU C CA 1
ATOM 2239 C C . LEU C 1 85 ? 4.464 -32.062 -14.073 1.00 64.19 82 LEU C C 1
ATOM 2240 O O . LEU C 1 85 ? 4.530 -32.574 -15.191 1.00 65.37 82 LEU C O 1
ATOM 2245 N N . GLN C 1 86 ? 5.198 -32.478 -13.042 1.00 68.46 83 GLN C N 1
ATOM 2246 C CA . GLN C 1 86 ? 6.071 -33.630 -13.199 1.00 71.79 83 GLN C CA 1
ATOM 2247 C C . GLN C 1 86 ? 5.313 -34.654 -14.052 1.00 69.88 83 GLN C C 1
ATOM 2248 O O . GLN C 1 86 ? 5.863 -35.225 -15.000 1.00 67.62 83 GLN C O 1
ATOM 2254 N N . LEU C 1 87 ? 4.030 -34.834 -13.748 1.00 65.68 84 LEU C N 1
ATOM 2255 C CA . LEU C 1 87 ? 3.208 -35.780 -14.487 1.00 64.75 84 LEU C CA 1
ATOM 2256 C C . LEU C 1 87 ? 3.102 -35.427 -15.974 1.00 65.23 84 LEU C C 1
ATOM 2257 O O . LEU C 1 87 ? 3.430 -36.247 -16.826 1.00 68.36 84 LEU C O 1
ATOM 2262 N N . ARG C 1 88 ? 2.657 -34.217 -16.296 1.00 61.87 85 ARG C N 1
ATOM 2263 C CA . ARG C 1 88 ? 2.543 -33.843 -17.701 1.00 60.35 85 ARG C CA 1
ATOM 2264 C C . ARG C 1 88 ? 3.889 -33.909 -18.391 1.00 59.46 85 ARG C C 1
ATOM 2265 O O . ARG C 1 88 ? 3.960 -34.077 -19.603 1.00 62.07 85 ARG C O 1
ATOM 2273 N N . LEU C 1 89 ? 4.958 -33.759 -17.617 1.00 58.60 86 LEU C N 1
ATOM 2274 C CA . LEU C 1 89 ? 6.300 -33.802 -18.179 1.00 59.91 86 LEU C CA 1
ATOM 2275 C C . LEU C 1 89 ? 6.652 -35.219 -18.562 1.00 66.49 86 LEU C C 1
ATOM 2276 O O . LEU C 1 89 ? 7.500 -35.449 -19.418 1.00 68.99 86 LEU C O 1
ATOM 2281 N N . ASP C 1 90 ? 5.986 -36.170 -17.926 1.00 71.88 87 ASP C N 1
ATOM 2282 C CA . ASP C 1 90 ? 6.245 -37.574 -18.193 1.00 79.85 87 ASP C CA 1
ATOM 2283 C C . ASP C 1 90 ? 5.252 -38.134 -19.193 1.00 80.34 87 ASP C C 1
ATOM 2284 O O . ASP C 1 90 ? 5.632 -38.890 -20.082 1.00 84.14 87 ASP C O 1
ATOM 2289 N N . ARG C 1 91 ? 3.986 -37.747 -19.054 1.00 78.63 88 ARG C N 1
ATOM 2290 C CA . ARG C 1 91 ? 2.969 -38.075 -20.042 1.00 75.83 88 ARG C CA 1
ATOM 2291 C C . ARG C 1 91 ? 3.516 -37.704 -21.403 1.00 73.96 88 ARG C C 1
ATOM 2292 O O . ARG C 1 91 ? 3.061 -38.198 -22.431 1.00 72.71 88 ARG C O 1
ATOM 2300 N N . LEU C 1 92 ? 4.488 -36.804 -21.393 1.00 69.96 89 LEU C N 1
ATOM 2301 C CA . LEU C 1 92 ? 5.175 -36.411 -22.600 1.00 66.74 89 LEU C CA 1
ATOM 2302 C C . LEU C 1 92 ? 6.475 -37.186 -22.680 1.00 75.22 89 LEU C C 1
ATOM 2303 O O . LEU C 1 92 ? 6.767 -37.810 -23.696 1.00 80.94 89 LEU C O 1
ATOM 2308 N N . SER C 1 93 ? 7.240 -37.166 -21.595 1.00 78.21 90 SER C N 1
ATOM 2309 C CA . SER C 1 93 ? 8.513 -37.880 -21.533 1.00 86.83 90 SER C CA 1
ATOM 2310 C C . SER C 1 93 ? 8.458 -39.279 -22.166 1.00 90.74 90 SER C C 1
ATOM 2311 O O . SER C 1 93 ? 9.062 -39.514 -23.214 1.00 90.26 90 SER C O 1
ATOM 2314 N N . ASP C 1 94 ? 7.744 -40.206 -21.532 1.00 93.32 91 ASP C N 1
ATOM 2315 C CA . ASP C 1 94 ? 7.634 -41.564 -22.064 1.00 94.22 91 ASP C CA 1
ATOM 2316 C C . ASP C 1 94 ? 6.974 -41.561 -23.440 1.00 92.91 91 ASP C C 1
ATOM 2317 O O . ASP C 1 94 ? 7.560 -42.016 -24.424 1.00 92.83 91 ASP C O 1
ATOM 2322 N N . LEU C 1 95 ? 5.753 -41.040 -23.500 1.00 89.39 92 LEU C N 1
ATOM 2323 C CA . LEU C 1 95 ? 5.019 -40.934 -24.754 1.00 84.91 92 LEU C CA 1
ATOM 2324 C C . LEU C 1 95 ? 5.491 -39.744 -25.587 1.00 82.49 92 LEU C C 1
ATOM 2325 O O . LEU C 1 95 ? 6.596 -39.744 -26.128 1.00 80.98 92 LEU C O 1
ATOM 2330 N N . SER D 1 1 ? -4.207 2.336 15.662 1.00 84.96 -2 SER D N 1
ATOM 2331 C CA . SER D 1 1 ? -5.015 1.894 14.529 1.00 80.14 -2 SER D CA 1
ATOM 2332 C C . SER D 1 1 ? -4.202 1.803 13.252 1.00 64.79 -2 SER D C 1
ATOM 2333 O O . SER D 1 1 ? -4.754 1.571 12.181 1.00 59.04 -2 SER D O 1
ATOM 2336 N N . ASN D 1 2 ? -2.896 2.025 13.351 1.00 56.60 -1 ASN D N 1
ATOM 2337 C CA . ASN D 1 2 ? -2.019 1.564 12.296 1.00 51.49 -1 ASN D CA 1
ATOM 2338 C C . ASN D 1 2 ? -2.031 0.058 12.526 1.00 59.46 -1 ASN D C 1
ATOM 2339 O O . ASN D 1 2 ? -1.802 -0.724 11.606 1.00 72.53 -1 ASN D O 1
ATOM 2344 N N . ALA D 1 3 ? -2.337 -0.342 13.765 1.00 48.18 0 ALA D N 1
ATOM 2345 C CA . ALA D 1 3 ? -2.424 -1.755 14.121 1.00 44.97 0 ALA D CA 1
ATOM 2346 C C . ALA D 1 3 ? -3.540 -2.434 13.345 1.00 46.48 0 ALA D C 1
ATOM 2347 O O . ALA D 1 3 ? -3.340 -3.501 12.776 1.00 49.67 0 ALA D O 1
ATOM 2357 N N . GLU D 1 5 ? -4.895 -1.307 10.531 1.00 39.67 2 GLU D N 1
ATOM 2358 C CA . GLU D 1 5 ? -4.562 -1.224 9.113 1.00 37.66 2 GLU D CA 1
ATOM 2359 C C . GLU D 1 5 ? -3.505 -2.261 8.736 1.00 33.16 2 GLU D C 1
ATOM 2360 O O . GLU D 1 5 ? -3.549 -2.845 7.645 1.00 37.06 2 GLU D O 1
ATOM 2366 N N . ARG D 1 6 ? -2.543 -2.451 9.638 1.00 25.01 3 ARG D N 1
ATOM 2367 C CA . ARG D 1 6 ? -1.412 -3.359 9.451 1.00 28.64 3 ARG D CA 1
ATOM 2368 C C . ARG D 1 6 ? -1.943 -4.780 9.327 1.00 34.58 3 ARG D C 1
ATOM 2369 O O . ARG D 1 6 ? -1.431 -5.604 8.564 1.00 38.89 3 ARG D O 1
ATOM 2377 N N . HIS D 1 7 ? -3.010 -5.038 10.069 1.00 34.65 4 HIS D N 1
ATOM 2378 C CA . HIS D 1 7 ? -3.734 -6.298 9.986 1.00 33.79 4 HIS D CA 1
ATOM 2379 C C . HIS D 1 7 ? -4.550 -6.480 8.691 1.00 31.73 4 HIS D C 1
ATOM 2380 O O . HIS D 1 7 ? -4.658 -7.576 8.161 1.00 27.68 4 HIS D O 1
ATOM 2387 N N . GLN D 1 8 ? -5.109 -5.409 8.160 1.00 36.24 5 GLN D N 1
ATOM 2388 C CA . GLN D 1 8 ? -5.878 -5.546 6.934 1.00 39.66 5 GLN D CA 1
ATOM 2389 C C . GLN D 1 8 ? -4.944 -5.771 5.776 1.00 35.74 5 GLN D C 1
ATOM 2390 O O . GLN D 1 8 ? -5.174 -6.630 4.932 1.00 36.31 5 GLN D O 1
ATOM 2396 N N . HIS D 1 9 ? -3.877 -4.991 5.755 1.00 38.18 6 HIS D N 1
ATOM 2397 C CA . HIS D 1 9 ? -2.858 -5.146 4.749 1.00 32.18 6 HIS D CA 1
ATOM 2398 C C . HIS D 1 9 ? -2.385 -6.588 4.708 1.00 27.56 6 HIS D C 1
ATOM 2399 O O . HIS D 1 9 ? -2.420 -7.233 3.665 1.00 35.74 6 HIS D O 1
ATOM 2406 N N . LEU D 1 10 ? -1.951 -7.093 5.849 1.00 24.87 7 LEU D N 1
ATOM 2407 C CA . LEU D 1 10 ? -1.375 -8.430 5.918 1.00 30.76 7 LEU D CA 1
ATOM 2408 C C . LEU D 1 10 ? -2.377 -9.489 5.476 1.00 33.70 7 LEU D C 1
ATOM 2409 O O . LEU D 1 10 ? -2.077 -10.332 4.631 1.00 29.99 7 LEU D O 1
ATOM 2414 N N . LEU D 1 11 ? -3.574 -9.448 6.046 1.00 32.63 8 LEU D N 1
ATOM 2415 C CA . LEU D 1 11 ? -4.637 -10.346 5.609 1.00 27.20 8 LEU D CA 1
ATOM 2416 C C . LEU D 1 11 ? -4.873 -10.183 4.113 1.00 30.45 8 LEU D C 1
ATOM 2417 O O . LEU D 1 11 ? -4.961 -11.158 3.374 1.00 40.46 8 LEU D O 1
ATOM 2422 N N . SER D 1 12 ? -4.959 -8.942 3.663 1.00 29.46 9 SER D N 1
ATOM 2423 C CA . SER D 1 12 ? -5.213 -8.685 2.258 1.00 27.27 9 SER D CA 1
ATOM 2424 C C . SER D 1 12 ? -4.137 -9.356 1.426 1.00 28.76 9 SER D C 1
ATOM 2425 O O . SER D 1 12 ? -4.416 -9.955 0.399 1.00 34.95 9 SER D O 1
ATOM 2428 N N . GLU D 1 13 ? -2.894 -9.259 1.880 1.00 31.19 10 GLU D N 1
ATOM 2429 C CA . GLU D 1 13 ? -1.784 -9.791 1.113 1.00 24.20 10 GLU D CA 1
ATOM 2430 C C . GLU D 1 13 ? -1.915 -11.272 0.919 1.00 29.07 10 GLU D C 1
ATOM 2431 O O . GLU D 1 13 ? -1.680 -11.771 -0.178 1.00 30.31 10 GLU D O 1
ATOM 2437 N N . TYR D 1 14 ? -2.294 -11.979 1.979 1.00 26.76 11 TYR D N 1
ATOM 2438 C CA . TYR D 1 14 ? -2.448 -13.437 1.908 1.00 32.88 11 TYR D CA 1
ATOM 2439 C C . TYR D 1 14 ? -3.701 -13.836 1.138 1.00 31.38 11 TYR D C 1
ATOM 2440 O O . TYR D 1 14 ? -3.713 -14.829 0.416 1.00 30.41 11 TYR D O 1
ATOM 2449 N N . GLN D 1 15 ? -4.762 -13.058 1.291 1.00 27.64 12 GLN D N 1
ATOM 2450 C CA . GLN D 1 15 ? -5.963 -13.319 0.533 1.00 26.91 12 GLN D CA 1
ATOM 2451 C C . GLN D 1 15 ? -5.667 -13.299 -0.962 1.00 28.12 12 GLN D C 1
ATOM 2452 O O . GLN D 1 15 ? -6.153 -14.143 -1.707 1.00 28.87 12 GLN D O 1
ATOM 2458 N N . GLN D 1 16 ? -4.853 -12.342 -1.384 1.00 28.51 13 GLN D N 1
ATOM 2459 C CA . GLN D 1 16 ? -4.546 -12.169 -2.802 1.00 31.71 13 GLN D CA 1
ATOM 2460 C C . GLN D 1 16 ? -3.700 -13.314 -3.305 1.00 31.01 13 GLN D C 1
ATOM 2461 O O . GLN D 1 16 ? -3.791 -13.704 -4.457 1.00 35.25 13 GLN D O 1
ATOM 2467 N N . ILE D 1 17 ? -2.868 -13.853 -2.431 1.00 32.91 14 ILE D N 1
ATOM 2468 C CA . ILE D 1 17 ? -1.979 -14.942 -2.818 1.00 39.13 14 ILE D CA 1
ATOM 2469 C C . ILE D 1 17 ? -2.697 -16.285 -2.842 1.00 35.26 14 ILE D C 1
ATOM 2470 O O . ILE D 1 17 ? -2.507 -17.083 -3.748 1.00 35.91 14 ILE D O 1
ATOM 2475 N N . LEU D 1 18 ? -3.513 -16.541 -1.833 1.00 26.38 15 LEU D N 1
ATOM 2476 C CA . LEU D 1 18 ? -4.299 -17.759 -1.810 1.00 26.73 15 LEU D CA 1
ATOM 2477 C C . LEU D 1 18 ? -5.229 -17.772 -2.995 1.00 27.78 15 LEU D C 1
ATOM 2478 O O . LEU D 1 18 ? -5.534 -18.811 -3.562 1.00 38.19 15 LEU D O 1
ATOM 2483 N N . THR D 1 19 ? -5.698 -16.596 -3.358 1.00 21.72 16 THR D N 1
ATOM 2484 C CA . THR D 1 19 ? -6.589 -16.480 -4.483 1.00 23.19 16 THR D CA 1
ATOM 2485 C C . THR D 1 19 ? -5.902 -16.860 -5.796 1.00 33.60 16 THR D C 1
ATOM 2486 O O . THR D 1 19 ? -6.473 -17.561 -6.631 1.00 38.97 16 THR D O 1
ATOM 2490 N N . LEU D 1 20 ? -4.677 -16.389 -5.983 1.00 33.29 17 LEU D N 1
ATOM 2491 C CA . LEU D 1 20 ? -3.930 -16.690 -7.198 1.00 32.94 17 LEU D CA 1
ATOM 2492 C C . LEU D 1 20 ? -3.547 -18.147 -7.205 1.00 34.16 17 LEU D C 1
ATOM 2493 O O . LEU D 1 20 ? -3.590 -18.807 -8.242 1.00 37.82 17 LEU D O 1
ATOM 2498 N N . SER D 1 21 ? -3.163 -18.637 -6.035 1.00 28.95 18 SER D N 1
ATOM 2499 C CA . SER D 1 21 ? -2.917 -20.055 -5.810 1.00 30.06 18 SER D CA 1
ATOM 2500 C C . SER D 1 21 ? -4.090 -20.920 -6.310 1.00 37.60 18 SER D C 1
ATOM 2501 O O . SER D 1 21 ? -3.906 -21.839 -7.110 1.00 36.15 18 SER D O 1
ATOM 2504 N N . GLU D 1 22 ? -5.300 -20.604 -5.853 1.00 40.61 19 GLU D N 1
ATOM 2505 C CA . GLU D 1 22 ? -6.490 -21.385 -6.189 1.00 35.29 19 GLU D CA 1
ATOM 2506 C C . GLU D 1 22 ? -6.832 -21.394 -7.688 1.00 35.63 19 GLU D C 1
ATOM 2507 O O . GLU D 1 22 ? -7.093 -22.445 -8.268 1.00 37.00 19 GLU D O 1
ATOM 2513 N N . GLN D 1 23 ? -6.831 -20.225 -8.315 1.00 37.05 20 GLN D N 1
ATOM 2514 C CA . GLN D 1 23 ? -7.070 -20.147 -9.749 1.00 36.98 20 GLN D CA 1
ATOM 2515 C C . GLN D 1 23 ? -6.002 -20.892 -10.540 1.00 40.79 20 GLN D C 1
ATOM 2516 O O . GLN D 1 23 ? -6.299 -21.497 -11.565 1.00 44.14 20 GLN D O 1
ATOM 2530 N N . LEU D 1 25 ? -4.173 -23.474 -9.271 1.00 39.58 22 LEU D N 1
ATOM 2531 C CA . LEU D 1 25 ? -4.441 -24.876 -9.009 1.00 35.83 22 LEU D CA 1
ATOM 2532 C C . LEU D 1 25 ? -5.451 -25.466 -9.995 1.00 36.72 22 LEU D C 1
ATOM 2533 O O . LEU D 1 25 ? -5.264 -26.563 -10.485 1.00 41.67 22 LEU D O 1
ATOM 2538 N N . VAL D 1 26 ? -6.523 -24.741 -10.286 1.00 38.14 23 VAL D N 1
ATOM 2539 C CA . VAL D 1 26 ? -7.559 -25.278 -11.159 1.00 44.30 23 VAL D CA 1
ATOM 2540 C C . VAL D 1 26 ? -7.199 -25.177 -12.649 1.00 49.23 23 VAL D C 1
ATOM 2541 O O . VAL D 1 26 ? -7.519 -26.071 -13.431 1.00 49.31 23 VAL D O 1
ATOM 2545 N N . LEU D 1 27 ? -6.536 -24.096 -13.046 1.00 53.25 24 LEU D N 1
ATOM 2546 C CA . LEU D 1 27 ? -6.043 -23.999 -14.418 1.00 52.79 24 LEU D CA 1
ATOM 2547 C C . LEU D 1 27 ? -5.150 -25.189 -14.722 1.00 55.02 24 LEU D C 1
ATOM 2548 O O . LEU D 1 27 ? -5.255 -25.799 -15.783 1.00 63.18 24 LEU D O 1
ATOM 2553 N N . ALA D 1 28 ? -4.270 -25.511 -13.777 1.00 53.33 25 ALA D N 1
ATOM 2554 C CA . ALA D 1 28 ? -3.362 -26.655 -13.897 1.00 53.29 25 ALA D CA 1
ATOM 2555 C C . ALA D 1 28 ? -4.111 -27.978 -13.797 1.00 52.75 25 ALA D C 1
ATOM 2556 O O . ALA D 1 28 ? -3.822 -28.923 -14.526 1.00 52.22 25 ALA D O 1
ATOM 2558 N N . THR D 1 29 ? -5.065 -28.038 -12.875 1.00 59.25 26 THR D N 1
ATOM 2559 C CA . THR D 1 29 ? -5.962 -29.184 -12.750 1.00 64.90 26 THR D CA 1
ATOM 2560 C C . THR D 1 29 ? -6.559 -29.571 -14.109 1.00 67.88 26 THR D C 1
ATOM 2561 O O . THR D 1 29 ? -6.721 -30.753 -14.413 1.00 73.69 26 THR D O 1
ATOM 2565 N N . GLU D 1 30 ? -6.879 -28.577 -14.929 1.00 64.83 27 GLU D N 1
ATOM 2566 C CA . GLU D 1 30 ? -7.452 -28.850 -16.239 1.00 68.74 27 GLU D CA 1
ATOM 2567 C C . GLU D 1 30 ? -6.370 -28.911 -17.311 1.00 63.68 27 GLU D C 1
ATOM 2568 O O . GLU D 1 30 ? -6.654 -29.151 -18.479 1.00 66.99 27 GLU D O 1
ATOM 2574 N N . GLY D 1 31 ? -5.128 -28.691 -16.904 1.00 61.34 28 GLY D N 1
ATOM 2575 C CA . GLY D 1 31 ? -4.000 -28.822 -17.803 1.00 63.83 28 GLY D CA 1
ATOM 2576 C C . GLY D 1 31 ? -3.758 -27.615 -18.683 1.00 68.54 28 GLY D C 1
ATOM 2577 O O . GLY D 1 31 ? -2.979 -27.683 -19.628 1.00 76.09 28 GLY D O 1
ATOM 2578 N N . ASN D 1 32 ? -4.421 -26.505 -18.385 1.00 67.46 29 ASN D N 1
ATOM 2579 C CA . ASN D 1 32 ? -4.216 -25.286 -19.153 1.00 66.28 29 ASN D CA 1
ATOM 2580 C C . ASN D 1 32 ? -2.924 -24.596 -18.722 1.00 71.96 29 ASN D C 1
ATOM 2581 O O . ASN D 1 32 ? -2.959 -23.556 -18.068 1.00 80.99 29 ASN D O 1
ATOM 2586 N N . TRP D 1 33 ? -1.784 -25.177 -19.083 1.00 66.94 30 TRP D N 1
ATOM 2587 C CA . TRP D 1 33 ? -0.495 -24.653 -18.647 1.00 65.54 30 TRP D CA 1
ATOM 2588 C C . TRP D 1 33 ? -0.200 -23.321 -19.309 1.00 72.12 30 TRP D C 1
ATOM 2589 O O . TRP D 1 33 ? 0.894 -22.776 -19.167 1.00 78.20 30 TRP D O 1
ATOM 2600 N N . ASP D 1 34 ? -1.191 -22.801 -20.025 1.00 72.30 31 ASP D N 1
ATOM 2601 C CA . ASP D 1 34 ? -1.055 -21.544 -20.749 1.00 72.86 31 ASP D CA 1
ATOM 2602 C C . ASP D 1 34 ? -1.595 -20.349 -19.965 1.00 63.36 31 ASP D C 1
ATOM 2603 O O . ASP D 1 34 ? -0.909 -19.343 -19.815 1.00 61.34 31 ASP D O 1
ATOM 2608 N N . ALA D 1 35 ? -2.824 -20.455 -19.470 1.00 61.85 32 ALA D N 1
ATOM 2609 C CA . ALA D 1 35 ? -3.413 -19.385 -18.665 1.00 62.39 32 ALA D CA 1
ATOM 2610 C C . ALA D 1 35 ? -2.612 -19.220 -17.386 1.00 59.27 32 ALA D C 1
ATOM 2611 O O . ALA D 1 35 ? -2.874 -18.325 -16.582 1.00 54.44 32 ALA D O 1
ATOM 2613 N N . LEU D 1 36 ? -1.616 -20.087 -17.236 1.00 61.72 33 LEU D N 1
ATOM 2614 C CA . LEU D 1 36 ? -0.851 -20.215 -16.012 1.00 65.85 33 LEU D CA 1
ATOM 2615 C C . LEU D 1 36 ? 0.345 -19.287 -15.949 1.00 67.65 33 LEU D C 1
ATOM 2616 O O . LEU D 1 36 ? 0.663 -18.752 -14.887 1.00 63.48 33 LEU D O 1
ATOM 2621 N N . VAL D 1 37 ? 1.026 -19.114 -17.076 1.00 69.21 34 VAL D N 1
ATOM 2622 C CA . VAL D 1 37 ? 2.277 -18.366 -17.064 1.00 74.64 34 VAL D CA 1
ATOM 2623 C C . VAL D 1 37 ? 2.037 -16.877 -16.834 1.00 79.71 34 VAL D C 1
ATOM 2624 O O . VAL D 1 37 ? 2.944 -16.153 -16.424 1.00 82.11 34 VAL D O 1
ATOM 2628 N N . ASP D 1 38 ? 0.815 -16.416 -17.075 1.00 85.43 35 ASP D N 1
ATOM 2629 C CA . ASP D 1 38 ? 0.512 -15.015 -16.799 1.00 89.40 35 ASP D CA 1
ATOM 2630 C C . ASP D 1 38 ? 0.131 -14.783 -15.334 1.00 79.97 35 ASP D C 1
ATOM 2631 O O . ASP D 1 38 ? 0.571 -13.807 -14.717 1.00 72.81 35 ASP D O 1
ATOM 2636 N N . LEU D 1 39 ? -0.686 -15.679 -14.783 1.00 71.46 36 LEU D N 1
ATOM 2637 C CA . LEU D 1 39 ? -0.984 -15.655 -13.356 1.00 57.41 36 LEU D CA 1
ATOM 2638 C C . LEU D 1 39 ? 0.302 -15.709 -12.544 1.00 54.58 36 LEU D C 1
ATOM 2639 O O . LEU D 1 39 ? 0.356 -15.229 -11.418 1.00 54.70 36 LEU D O 1
ATOM 2644 N N . GLU D 1 40 ? 1.338 -16.303 -13.121 1.00 52.31 37 GLU D N 1
ATOM 2645 C CA . GLU D 1 40 ? 2.601 -16.481 -12.418 1.00 47.64 37 GLU D CA 1
ATOM 2646 C C . GLU D 1 40 ? 3.237 -15.178 -11.982 1.00 39.75 37 GLU D C 1
ATOM 2647 O O . GLU D 1 40 ? 3.665 -15.044 -10.839 1.00 43.14 37 GLU D O 1
ATOM 2661 N N . THR D 1 42 ? 1.925 -12.262 -11.567 1.00 37.89 39 THR D N 1
ATOM 2662 C CA . THR D 1 42 ? 1.084 -11.620 -10.562 1.00 38.85 39 THR D CA 1
ATOM 2663 C C . THR D 1 42 ? 1.242 -12.290 -9.194 1.00 38.72 39 THR D C 1
ATOM 2664 O O . THR D 1 42 ? 1.211 -11.634 -8.157 1.00 36.13 39 THR D O 1
ATOM 2668 N N . TYR D 1 43 ? 1.401 -13.608 -9.210 1.00 44.40 40 TYR D N 1
ATOM 2669 C CA . TYR D 1 43 ? 1.606 -14.396 -8.005 1.00 39.94 40 TYR D CA 1
ATOM 2670 C C . TYR D 1 43 ? 2.937 -14.047 -7.358 1.00 35.45 40 TYR D C 1
ATOM 2671 O O . TYR D 1 43 ? 3.008 -13.777 -6.165 1.00 38.86 40 TYR D O 1
ATOM 2680 N N . LEU D 1 44 ? 4.000 -14.046 -8.145 1.00 36.76 41 LEU D N 1
ATOM 2681 C CA . LEU D 1 44 ? 5.316 -13.779 -7.587 1.00 36.88 41 LEU D CA 1
ATOM 2682 C C . LEU D 1 44 ? 5.353 -12.406 -6.954 1.00 36.95 41 LEU D C 1
ATOM 2683 O O . LEU D 1 44 ? 5.991 -12.195 -5.926 1.00 39.27 41 LEU D O 1
ATOM 2688 N N . LYS D 1 45 ? 4.662 -11.465 -7.572 1.00 40.39 42 LYS D N 1
ATOM 2689 C CA . LYS D 1 45 ? 4.773 -10.085 -7.139 1.00 47.61 42 LYS D CA 1
ATOM 2690 C C . LYS D 1 45 ? 3.890 -9.774 -5.928 1.00 41.67 42 LYS D C 1
ATOM 2691 O O . LYS D 1 45 ? 4.173 -8.841 -5.175 1.00 41.09 42 LYS D O 1
ATOM 2697 N N . ALA D 1 46 ? 2.846 -10.581 -5.731 1.00 36.40 43 ALA D N 1
ATOM 2698 C CA . ALA D 1 46 ? 2.082 -10.581 -4.484 1.00 35.44 43 ALA D CA 1
ATOM 2699 C C . ALA D 1 46 ? 2.958 -11.118 -3.366 1.00 33.64 43 ALA D C 1
ATOM 2700 O O . ALA D 1 46 ? 2.970 -10.588 -2.255 1.00 38.09 43 ALA D O 1
ATOM 2702 N N . VAL D 1 47 ? 3.678 -12.192 -3.681 1.00 34.56 44 VAL D N 1
ATOM 2703 C CA . VAL D 1 47 ? 4.627 -12.803 -2.764 1.00 35.79 44 VAL D CA 1
ATOM 2704 C C . VAL D 1 47 ? 5.739 -11.803 -2.425 1.00 32.12 44 VAL D C 1
ATOM 2705 O O . VAL D 1 47 ? 6.143 -11.657 -1.273 1.00 27.54 44 VAL D O 1
ATOM 2709 N N . GLU D 1 48 ? 6.254 -11.132 -3.440 1.00 34.04 45 GLU D N 1
ATOM 2710 C CA . GLU D 1 48 ? 7.257 -10.100 -3.225 1.00 33.23 45 GLU D CA 1
ATOM 2711 C C . GLU D 1 48 ? 6.711 -9.023 -2.296 1.00 35.28 45 GLU D C 1
ATOM 2712 O O . GLU D 1 48 ? 7.402 -8.557 -1.390 1.00 30.09 45 GLU D O 1
ATOM 2718 N N . SER D 1 49 ? 5.455 -8.640 -2.512 1.00 37.03 46 SER D N 1
ATOM 2719 C CA . SER D 1 49 ? 4.858 -7.540 -1.778 1.00 28.29 46 SER D CA 1
ATOM 2720 C C . SER D 1 49 ? 4.575 -7.931 -0.326 1.00 34.15 46 SER D C 1
ATOM 2721 O O . SER D 1 49 ? 4.630 -7.101 0.580 1.00 30.60 46 SER D O 1
ATOM 2724 N N . THR D 1 50 ? 4.287 -9.205 -0.099 1.00 36.55 47 THR D N 1
ATOM 2725 C CA . THR D 1 50 ? 4.054 -9.688 1.255 1.00 33.84 47 THR D CA 1
ATOM 2726 C C . THR D 1 50 ? 5.364 -9.857 2.007 1.00 36.53 47 THR D C 1
ATOM 2727 O O . THR D 1 50 ? 5.466 -9.533 3.190 1.00 36.49 47 THR D O 1
ATOM 2731 N N . ALA D 1 51 ? 6.367 -10.385 1.318 1.00 36.14 48 ALA D N 1
ATOM 2732 C CA . ALA D 1 51 ? 7.667 -10.559 1.927 1.00 35.58 48 ALA D CA 1
ATOM 2733 C C . ALA D 1 51 ? 8.223 -9.206 2.360 1.00 37.47 48 ALA D C 1
ATOM 2734 O O . ALA D 1 51 ? 8.877 -9.095 3.392 1.00 44.73 48 ALA D O 1
ATOM 2736 N N . ASN D 1 52 ? 7.943 -8.169 1.581 1.00 30.38 49 ASN D N 1
ATOM 2737 C CA . ASN D 1 52 ? 8.456 -6.841 1.896 1.00 32.03 49 ASN D CA 1
ATOM 2738 C C . ASN D 1 52 ? 7.910 -6.288 3.202 1.00 37.01 49 ASN D C 1
ATOM 2739 O O . ASN D 1 52 ? 8.522 -5.411 3.806 1.00 39.04 49 ASN D O 1
ATOM 2744 N N . ILE D 1 53 ? 6.759 -6.799 3.629 1.00 41.73 50 ILE D N 1
ATOM 2745 C CA . ILE D 1 53 ? 6.143 -6.364 4.879 1.00 39.46 50 ILE D CA 1
ATOM 2746 C C . ILE D 1 53 ? 7.160 -6.502 6.012 1.00 40.36 50 ILE D C 1
ATOM 2747 O O . ILE D 1 53 ? 7.432 -5.560 6.752 1.00 40.75 50 ILE D O 1
ATOM 2752 N N . THR D 1 54 ? 7.741 -7.688 6.119 1.00 39.77 51 THR D N 1
ATOM 2753 C CA . THR D 1 54 ? 8.684 -7.992 7.183 1.00 36.30 51 THR D CA 1
ATOM 2754 C C . THR D 1 54 ? 10.033 -7.300 6.996 1.00 31.25 51 THR D C 1
ATOM 2755 O O . THR D 1 54 ? 10.656 -6.844 7.952 1.00 26.38 51 THR D O 1
ATOM 2759 N N . ILE D 1 55 ? 10.492 -7.221 5.761 1.00 29.38 52 ILE D N 1
ATOM 2760 C CA . ILE D 1 55 ? 11.764 -6.568 5.525 1.00 30.01 52 ILE D CA 1
ATOM 2761 C C . ILE D 1 55 ? 11.668 -5.101 5.899 1.00 38.56 52 ILE D C 1
ATOM 2762 O O . ILE D 1 55 ? 12.405 -4.616 6.746 1.00 45.70 52 ILE D O 1
ATOM 2767 N N . SER D 1 56 ? 10.744 -4.385 5.282 1.00 36.90 53 SER D N 1
ATOM 2768 C CA . SER D 1 56 ? 10.652 -2.959 5.543 1.00 38.55 53 SER D CA 1
ATOM 2769 C C . SER D 1 56 ? 10.445 -2.661 7.026 1.00 40.72 53 SER D C 1
ATOM 2770 O O . SER D 1 56 ? 10.736 -1.559 7.479 1.00 48.66 53 SER D O 1
ATOM 2773 N N . SER D 1 57 ? 9.951 -3.644 7.776 1.00 40.30 54 SER D N 1
ATOM 2774 C CA . SER D 1 57 ? 9.660 -3.478 9.203 1.00 43.14 54 SER D CA 1
ATOM 2775 C C . SER D 1 57 ? 10.900 -3.701 10.072 1.00 38.01 54 SER D C 1
ATOM 2776 O O . SER D 1 57 ? 10.858 -3.584 11.294 1.00 41.03 54 SER D O 1
ATOM 2779 N N . CYS D 1 58 ? 12.006 -4.030 9.426 1.00 35.18 55 CYS D N 1
ATOM 2780 C CA . CYS D 1 58 ? 13.247 -4.320 10.132 1.00 35.15 55 CYS D CA 1
ATOM 2781 C C . CYS D 1 58 ? 14.044 -3.063 10.441 1.00 38.34 55 CYS D C 1
ATOM 2782 O O . CYS D 1 58 ? 14.231 -2.212 9.578 1.00 38.61 55 CYS D O 1
ATOM 2785 N N . SER D 1 59 ? 14.532 -2.974 11.673 1.00 34.87 56 SER D N 1
ATOM 2786 C CA . SER D 1 59 ? 15.165 -1.772 12.174 1.00 40.11 56 SER D CA 1
ATOM 2787 C C . SER D 1 59 ? 16.584 -1.570 11.614 1.00 45.58 56 SER D C 1
ATOM 2788 O O . SER D 1 59 ? 17.076 -0.441 11.551 1.00 49.57 56 SER D O 1
ATOM 2791 N N . SER D 1 60 ? 17.224 -2.657 11.190 1.00 40.63 57 SER D N 1
ATOM 2792 C CA . SER D 1 60 ? 18.578 -2.596 10.636 1.00 37.90 57 SER D CA 1
ATOM 2793 C C . SER D 1 60 ? 18.582 -2.054 9.221 1.00 44.77 57 SER D C 1
ATOM 2794 O O . SER D 1 60 ? 17.909 -2.579 8.352 1.00 45.33 57 SER D O 1
ATOM 2797 N N . LEU D 1 61 ? 19.363 -1.013 8.979 1.00 56.62 58 LEU D N 1
ATOM 2798 C CA . LEU D 1 61 ? 19.408 -0.413 7.652 1.00 57.91 58 LEU D CA 1
ATOM 2799 C C . LEU D 1 61 ? 20.171 -1.265 6.645 1.00 52.87 58 LEU D C 1
ATOM 2800 O O . LEU D 1 61 ? 19.673 -1.549 5.559 1.00 52.25 58 LEU D O 1
ATOM 2813 N N . LEU D 1 63 ? 20.767 -4.343 6.775 1.00 34.50 60 LEU D N 1
ATOM 2814 C CA . LEU D 1 63 ? 20.097 -5.614 6.578 1.00 39.30 60 LEU D CA 1
ATOM 2815 C C . LEU D 1 63 ? 18.928 -5.549 5.588 1.00 41.33 60 LEU D C 1
ATOM 2816 O O . LEU D 1 63 ? 18.816 -6.412 4.720 1.00 47.70 60 LEU D O 1
ATOM 2821 N N . GLN D 1 64 ? 18.067 -4.539 5.715 1.00 38.43 61 GLN D N 1
ATOM 2822 C CA . GLN D 1 64 ? 16.993 -4.308 4.743 1.00 35.68 61 GLN D CA 1
ATOM 2823 C C . GLN D 1 64 ? 17.483 -4.333 3.288 1.00 37.87 61 GLN D C 1
ATOM 2824 O O . GLN D 1 64 ? 16.801 -4.856 2.405 1.00 33.90 61 GLN D O 1
ATOM 2830 N N . ASP D 1 65 ? 18.634 -3.711 3.041 1.00 36.33 62 ASP D N 1
ATOM 2831 C CA . ASP D 1 65 ? 19.263 -3.744 1.732 1.00 39.40 62 ASP D CA 1
ATOM 2832 C C . ASP D 1 65 ? 19.491 -5.171 1.312 1.00 42.94 62 ASP D C 1
ATOM 2833 O O . ASP D 1 65 ? 18.954 -5.639 0.318 1.00 48.65 62 ASP D O 1
ATOM 2838 N N . LEU D 1 66 ? 20.311 -5.853 2.095 1.00 44.83 63 LEU D N 1
ATOM 2839 C CA . LEU D 1 66 ? 20.744 -7.202 1.791 1.00 38.89 63 LEU D CA 1
ATOM 2840 C C . LEU D 1 66 ? 19.594 -8.140 1.453 1.00 37.29 63 LEU D C 1
ATOM 2841 O O . LEU D 1 66 ? 19.703 -8.972 0.556 1.00 47.11 63 LEU D O 1
ATOM 2846 N N . LEU D 1 67 ? 18.482 -8.013 2.160 1.00 36.06 64 LEU D N 1
ATOM 2847 C CA . LEU D 1 67 ? 17.375 -8.950 1.959 1.00 35.72 64 LEU D CA 1
ATOM 2848 C C . LEU D 1 67 ? 16.558 -8.631 0.734 1.00 32.38 64 LEU D C 1
ATOM 2849 O O . LEU D 1 67 ? 16.017 -9.533 0.088 1.00 30.13 64 LEU D O 1
ATOM 2854 N N . ARG D 1 68 ? 16.428 -7.350 0.420 1.00 34.74 65 ARG D N 1
ATOM 2855 C CA A ARG D 1 68 ? 15.766 -6.941 -0.813 0.48 35.98 65 ARG D CA 1
ATOM 2856 C CA B ARG D 1 68 ? 15.742 -6.990 -0.807 0.52 36.35 65 ARG D CA 1
ATOM 2857 C C . ARG D 1 68 ? 16.549 -7.496 -1.995 1.00 38.86 65 ARG D C 1
ATOM 2858 O O . ARG D 1 68 ? 15.974 -7.951 -2.980 1.00 46.38 65 ARG D O 1
ATOM 2873 N N . GLU D 1 69 ? 17.875 -7.429 -1.877 1.00 36.32 66 GLU D N 1
ATOM 2874 C CA . GLU D 1 69 ? 18.777 -7.999 -2.855 1.00 33.91 66 GLU D CA 1
ATOM 2875 C C . GLU D 1 69 ? 18.470 -9.473 -2.957 1.00 31.47 66 GLU D C 1
ATOM 2876 O O . GLU D 1 69 ? 18.277 -9.999 -4.051 1.00 38.22 66 GLU D O 1
ATOM 2882 N N . LYS D 1 70 ? 18.435 -10.149 -1.813 1.00 30.04 67 LYS D N 1
ATOM 2883 C CA . LYS D 1 70 ? 18.257 -11.596 -1.811 1.00 25.68 67 LYS D CA 1
ATOM 2884 C C . LYS D 1 70 ? 16.883 -11.992 -2.314 1.00 30.34 67 LYS D C 1
ATOM 2885 O O . LYS D 1 70 ? 16.756 -12.942 -3.076 1.00 33.89 67 LYS D O 1
ATOM 2891 N N . LEU D 1 71 ? 15.858 -11.256 -1.894 1.00 30.13 68 LEU D N 1
ATOM 2892 C CA . LEU D 1 71 ? 14.483 -11.530 -2.314 1.00 20.81 68 LEU D CA 1
ATOM 2893 C C . LEU D 1 71 ? 14.333 -11.362 -3.823 1.00 28.50 68 LEU D C 1
ATOM 2894 O O . LEU D 1 71 ? 13.672 -12.150 -4.495 1.00 38.19 68 LEU D O 1
ATOM 2899 N N . ARG D 1 72 ? 14.952 -10.330 -4.366 1.00 37.56 69 ARG D N 1
ATOM 2900 C CA . ARG D 1 72 ? 14.866 -10.101 -5.794 1.00 43.76 69 ARG D CA 1
ATOM 2901 C C . ARG D 1 72 ? 15.499 -11.301 -6.495 1.00 43.09 69 ARG D C 1
ATOM 2902 O O . ARG D 1 72 ? 14.962 -11.813 -7.472 1.00 40.57 69 ARG D O 1
ATOM 2910 N N . ALA D 1 73 ? 16.633 -11.762 -5.969 1.00 36.53 70 ALA D N 1
ATOM 2911 C CA . ALA D 1 73 ? 17.371 -12.857 -6.585 1.00 30.05 70 ALA D CA 1
ATOM 2912 C C . ALA D 1 73 ? 16.578 -14.151 -6.521 1.00 33.98 70 ALA D C 1
ATOM 2913 O O . ALA D 1 73 ? 16.494 -14.895 -7.499 1.00 33.43 70 ALA D O 1
ATOM 2915 N N . ILE D 1 74 ? 16.004 -14.425 -5.358 1.00 27.82 71 ILE D N 1
ATOM 2916 C CA . ILE D 1 74 ? 15.096 -15.558 -5.207 1.00 31.58 71 ILE D CA 1
ATOM 2917 C C . ILE D 1 74 ? 13.999 -15.535 -6.271 1.00 28.93 71 ILE D C 1
ATOM 2918 O O . ILE D 1 74 ? 13.755 -16.533 -6.938 1.00 32.22 71 ILE D O 1
ATOM 2923 N N . LEU D 1 75 ? 13.348 -14.391 -6.441 1.00 34.20 72 LEU D N 1
ATOM 2924 C CA . LEU D 1 75 ? 12.218 -14.327 -7.355 1.00 35.84 72 LEU D CA 1
ATOM 2925 C C . LEU D 1 75 ? 12.667 -14.553 -8.788 1.00 39.16 72 LEU D C 1
ATOM 2926 O O . LEU D 1 75 ? 12.056 -15.320 -9.526 1.00 39.86 72 LEU D O 1
ATOM 2931 N N . ASP D 1 76 ? 13.752 -13.889 -9.163 1.00 43.40 73 ASP D N 1
ATOM 2932 C CA . ASP D 1 76 ? 14.307 -13.997 -10.509 1.00 45.65 73 ASP D CA 1
ATOM 2933 C C . ASP D 1 76 ? 14.802 -15.404 -10.850 1.00 39.01 73 ASP D C 1
ATOM 2934 O O . ASP D 1 76 ? 14.759 -15.810 -11.999 1.00 37.75 73 ASP D O 1
ATOM 2939 N N . ASN D 1 77 ? 15.278 -16.138 -9.851 1.00 38.43 74 ASN D N 1
ATOM 2940 C CA . ASN D 1 77 ? 15.617 -17.549 -10.028 1.00 34.11 74 ASN D CA 1
ATOM 2941 C C . ASN D 1 77 ? 14.369 -18.407 -10.231 1.00 32.84 74 ASN D C 1
ATOM 2942 O O . ASN D 1 77 ? 14.320 -19.233 -11.137 1.00 32.39 74 ASN D O 1
ATOM 2947 N N . GLU D 1 78 ? 13.360 -18.211 -9.387 1.00 36.19 75 GLU D N 1
ATOM 2948 C CA . GLU D 1 78 ? 12.085 -18.895 -9.583 1.00 42.66 75 GLU D CA 1
ATOM 2949 C C . GLU D 1 78 ? 11.563 -18.616 -10.985 1.00 41.57 75 GLU D C 1
ATOM 2950 O O . GLU D 1 78 ? 11.027 -19.499 -11.654 1.00 38.01 75 GLU D O 1
ATOM 2956 N N . ILE D 1 79 ? 11.729 -17.377 -11.428 1.00 40.98 76 ILE D N 1
ATOM 2957 C CA . ILE D 1 79 ? 11.332 -16.984 -12.774 1.00 42.24 76 ILE D CA 1
ATOM 2958 C C . ILE D 1 79 ? 12.092 -17.766 -13.842 1.00 44.23 76 ILE D C 1
ATOM 2959 O O . ILE D 1 79 ? 11.504 -18.433 -14.696 1.00 40.28 76 ILE D O 1
ATOM 2964 N N . GLU D 1 80 ? 13.413 -17.657 -13.795 1.00 47.96 77 GLU D N 1
ATOM 2965 C CA . GLU D 1 80 ? 14.259 -18.340 -14.747 1.00 41.10 77 GLU D CA 1
ATOM 2966 C C . GLU D 1 80 ? 13.934 -19.815 -14.703 1.00 36.05 77 GLU D C 1
ATOM 2967 O O . GLU D 1 80 ? 13.689 -20.435 -15.728 1.00 35.12 77 GLU D O 1
ATOM 2973 N N . ILE D 1 81 ? 13.923 -20.382 -13.508 1.00 35.40 78 ILE D N 1
ATOM 2974 C CA . ILE D 1 81 ? 13.624 -21.793 -13.384 1.00 38.13 78 ILE D CA 1
ATOM 2975 C C . ILE D 1 81 ? 12.309 -22.135 -14.053 1.00 45.46 78 ILE D C 1
ATOM 2976 O O . ILE D 1 81 ? 12.248 -23.037 -14.873 1.00 53.38 78 ILE D O 1
ATOM 2981 N N . LYS D 1 82 ? 11.251 -21.417 -13.704 1.00 44.59 79 LYS D N 1
ATOM 2982 C CA . LYS D 1 82 ? 9.958 -21.682 -14.310 1.00 40.15 79 LYS D CA 1
ATOM 2983 C C . LYS D 1 82 ? 10.001 -21.526 -15.831 1.00 45.80 79 LYS D C 1
ATOM 2984 O O . LYS D 1 82 ? 9.410 -22.315 -16.562 1.00 45.42 79 LYS D O 1
ATOM 2990 N N . ARG D 1 83 ? 10.704 -20.512 -16.315 1.00 48.65 80 ARG D N 1
ATOM 2991 C CA . ARG D 1 83 ? 10.881 -20.383 -17.748 1.00 50.09 80 ARG D CA 1
ATOM 2992 C C . ARG D 1 83 ? 11.476 -21.675 -18.280 1.00 52.49 80 ARG D C 1
ATOM 2993 O O . ARG D 1 83 ? 11.013 -22.221 -19.276 1.00 58.88 80 ARG D O 1
ATOM 3001 N N . LEU D 1 84 ? 12.512 -22.154 -17.599 1.00 48.72 81 LEU D N 1
ATOM 3002 C CA . LEU D 1 84 ? 13.230 -23.361 -17.999 1.00 47.19 81 LEU D CA 1
ATOM 3003 C C . LEU D 1 84 ? 12.314 -24.571 -18.135 1.00 48.13 81 LEU D C 1
ATOM 3004 O O . LEU D 1 84 ? 12.307 -25.226 -19.167 1.00 51.56 81 LEU D O 1
ATOM 3009 N N . LEU D 1 85 ? 11.547 -24.874 -17.094 1.00 54.99 82 LEU D N 1
ATOM 3010 C CA . LEU D 1 85 ? 10.589 -25.968 -17.179 1.00 54.61 82 LEU D CA 1
ATOM 3011 C C . LEU D 1 85 ? 9.685 -25.728 -18.371 1.00 52.76 82 LEU D C 1
ATOM 3012 O O . LEU D 1 85 ? 9.473 -26.610 -19.192 1.00 51.21 82 LEU D O 1
ATOM 3017 N N . GLN D 1 86 ? 9.158 -24.517 -18.467 1.00 58.07 83 GLN D N 1
ATOM 3018 C CA . GLN D 1 86 ? 8.288 -24.177 -19.574 1.00 62.55 83 GLN D CA 1
ATOM 3019 C C . GLN D 1 86 ? 9.015 -24.486 -20.871 1.00 67.28 83 GLN D C 1
ATOM 3020 O O . GLN D 1 86 ? 8.397 -24.874 -21.855 1.00 69.62 83 GLN D O 1
ATOM 3026 N N . LEU D 1 87 ? 10.336 -24.334 -20.857 1.00 65.17 84 LEU D N 1
ATOM 3027 C CA . LEU D 1 87 ? 11.153 -24.557 -22.049 1.00 62.49 84 LEU D CA 1
ATOM 3028 C C . LEU D 1 87 ? 11.175 -26.030 -22.438 1.00 62.34 84 LEU D C 1
ATOM 3029 O O . LEU D 1 87 ? 11.019 -26.373 -23.605 1.00 64.30 84 LEU D O 1
ATOM 3034 N N . ARG D 1 88 ? 11.369 -26.901 -21.456 1.00 63.37 85 ARG D N 1
ATOM 3035 C CA . ARG D 1 88 ? 11.356 -28.335 -21.703 1.00 66.15 85 ARG D CA 1
ATOM 3036 C C . ARG D 1 88 ? 9.939 -28.828 -21.984 1.00 64.03 85 ARG D C 1
ATOM 3037 O O . ARG D 1 88 ? 9.724 -29.657 -22.863 1.00 62.38 85 ARG D O 1
ATOM 3045 N N . LEU D 1 89 ? 8.971 -28.316 -21.235 1.00 66.19 86 LEU D N 1
ATOM 3046 C CA . LEU D 1 89 ? 7.595 -28.740 -21.421 1.00 71.98 86 LEU D CA 1
ATOM 3047 C C . LEU D 1 89 ? 7.210 -28.569 -22.883 1.00 79.89 86 LEU D C 1
ATOM 3048 O O . LEU D 1 89 ? 6.721 -29.500 -23.518 1.00 82.44 86 LEU D O 1
ATOM 3053 N N . ASP D 1 90 ? 7.449 -27.371 -23.411 1.00 82.11 87 ASP D N 1
ATOM 3054 C CA . ASP D 1 90 ? 7.150 -27.052 -24.803 1.00 83.28 87 ASP D CA 1
ATOM 3055 C C . ASP D 1 90 ? 7.935 -27.951 -25.750 1.00 81.10 87 ASP D C 1
ATOM 3056 O O . ASP D 1 90 ? 7.443 -28.339 -26.809 1.00 79.79 87 ASP D O 1
ATOM 3061 N N . ARG D 1 91 ? 9.164 -28.272 -25.368 1.00 79.90 88 ARG D N 1
ATOM 3062 C CA . ARG D 1 91 ? 9.982 -29.170 -26.159 1.00 82.27 88 ARG D CA 1
ATOM 3063 C C . ARG D 1 91 ? 9.292 -30.524 -26.274 1.00 84.71 88 ARG D C 1
ATOM 3064 O O . ARG D 1 91 ? 8.889 -30.920 -27.364 1.00 91.64 88 ARG D O 1
ATOM 3072 N N . LEU D 1 92 ? 9.146 -31.229 -25.152 1.00 83.35 89 LEU D N 1
ATOM 3073 C CA . LEU D 1 92 ? 8.455 -32.518 -25.146 1.00 82.45 89 LEU D CA 1
ATOM 3074 C C . LEU D 1 92 ? 7.145 -32.419 -25.907 1.00 86.64 89 LEU D C 1
ATOM 3075 O O . LEU D 1 92 ? 6.852 -33.240 -26.779 1.00 90.64 89 LEU D O 1
ATOM 3080 N N . SER D 1 93 ? 6.363 -31.403 -25.562 1.00 89.00 90 SER D N 1
ATOM 3081 C CA . SER D 1 93 ? 5.077 -31.150 -26.202 1.00 92.97 90 SER D CA 1
ATOM 3082 C C . SER D 1 93 ? 5.185 -31.215 -27.727 1.00 97.58 90 SER D C 1
ATOM 3083 O O . SER D 1 93 ? 4.629 -32.115 -28.359 1.00 102.88 90 SER D O 1
ATOM 3086 N N . ASP D 1 94 ? 5.902 -30.262 -28.312 1.00 95.21 91 ASP D N 1
ATOM 3087 C CA . ASP D 1 94 ? 6.120 -30.259 -29.751 1.00 95.71 91 ASP D CA 1
ATOM 3088 C C . ASP D 1 94 ? 6.240 -31.679 -30.277 1.00 99.54 91 ASP D C 1
ATOM 3089 O O . ASP D 1 94 ? 5.528 -32.076 -31.201 1.00 105.74 91 ASP D O 1
ATOM 3094 N N . LEU D 1 95 ? 7.127 -32.448 -29.657 1.00 94.22 92 LEU D N 1
ATOM 3095 C CA . LEU D 1 95 ? 7.520 -33.754 -30.172 1.00 92.44 92 LEU D CA 1
ATOM 3096 C C . LEU D 1 95 ? 6.389 -34.775 -30.233 1.00 99.93 92 LEU D C 1
ATOM 3097 O O . LEU D 1 95 ? 6.256 -35.522 -31.211 1.00 104.33 92 LEU D O 1
ATOM 3102 N N . VAL D 1 96 ? 5.574 -34.803 -29.188 1.00 97.97 93 VAL D N 1
ATOM 3103 C CA . VAL D 1 96 ? 4.417 -35.680 -29.168 1.00 96.11 93 VAL D CA 1
ATOM 3104 C C . VAL D 1 96 ? 3.300 -35.124 -30.051 1.00 96.69 93 VAL D C 1
ATOM 3105 O O . VAL D 1 96 ? 3.319 -35.295 -31.274 1.00 98.48 93 VAL D O 1
#

CATH classification: 1.20.58.380

Nearest PDB structures (foldseek):
  8bqs-assembly1_AY  TM=6.802E-01  e=5.941E+00  Tetrahymena thermophila SB210
  7vw1-assembly1_B  TM=5.333E-01  e=1.703E+00  Escherichia coli

Secondary structure (DSSP, 8-state):
----HHHHHHHHHHHHHHHHH--TTGGGS-TTHHHHH--HHHHHHHHHHHHHHT-S---HHHHHHHHHHHHHHHHHHHHHHHHHHHHHHHHH-/----HHHHHHHHHHHHHHHHH--HHHHTT-THHHHHH--HHHHHHHHHHHHHHT-S---HHHHHHHHHHHHHHHHHHHHHHHHHHHHHHHH--/----HHHHHHHHHHHHHHHHH--HHHHTT-HHHHHHH--HHHHHHHHHHHHHHT-S---HHHHHHHHHHHHHHHHHHHHHHHHHHHHHHT-/----HHHHHHHHHHHHHHHHH--HHHHTT--SHHHHH--HHHHHHHHHHHHHHT-S---HHHHHHHHHHHHHHHHHHHHHHHHHHHHHHHH-